Protein AF-0000000084432858 (afdb_homodimer)

Solvent-accessible surface area (backbone atoms only — not comparable to full-atom values): 21276 Å² total; per-residue (Å²): 129,93,47,74,65,56,53,52,52,50,51,67,69,60,29,60,24,38,39,24,31,25,43,97,85,66,40,26,41,66,44,80,47,50,57,59,46,75,58,95,71,23,44,27,34,73,45,27,67,47,25,68,68,42,54,21,37,75,75,40,32,44,31,17,38,40,35,74,56,95,71,28,36,40,37,37,40,30,42,48,42,76,52,81,60,47,68,62,55,51,53,53,40,41,70,75,35,61,69,48,46,73,60,27,40,78,75,39,46,70,43,42,41,43,32,37,36,45,43,20,33,35,35,42,40,34,70,83,46,87,49,33,42,39,50,78,45,69,24,74,81,37,74,80,75,73,70,40,61,44,58,42,90,79,44,80,50,80,53,59,42,30,74,51,30,50,50,55,50,46,39,89,54,81,46,47,41,53,53,70,42,35,58,85,32,37,41,51,33,44,74,62,35,90,77,64,38,46,41,76,86,131,92,47,73,66,56,52,51,51,50,52,67,69,62,28,60,24,38,40,24,30,27,44,99,86,64,40,26,40,65,43,82,47,50,56,59,46,74,58,94,71,22,45,27,34,72,45,27,67,48,26,67,66,43,53,21,35,74,76,39,32,44,29,16,38,38,34,73,55,96,71,28,37,39,35,37,41,31,41,48,40,76,52,82,60,47,67,60,55,50,53,52,41,40,70,76,35,60,69,48,47,73,62,27,38,78,77,38,46,69,43,43,43,43,32,35,36,44,43,20,35,35,35,42,40,33,68,85,46,88,49,33,42,40,51,77,45,68,24,74,79,38,75,80,79,72,70,39,61,44,58,43,91,79,42,81,51,81,53,58,42,30,73,52,30,50,52,54,51,45,38,88,54,81,47,46,42,54,55,70,42,35,58,85,29,37,41,51,34,46,74,62,36,90,76,64,38,45,40,76,88

Structure (mmCIF, N/CA/C/O backbone):
data_AF-0000000084432858-model_v1
#
loop_
_entity.id
_entity.type
_entity.pdbx_description
1 polymer '4Fe-4S ferredoxin iron-sulfur binding domain-containing protein'
#
loop_
_atom_site.group_PDB
_atom_site.id
_atom_site.type_symbol
_atom_site.label_atom_id
_atom_site.label_alt_id
_atom_site.label_comp_id
_atom_site.label_asym_id
_atom_site.label_entity_id
_atom_site.label_seq_id
_atom_site.pdbx_PDB_ins_code
_atom_site.Cartn_x
_atom_site.Cartn_y
_atom_site.Cartn_z
_atom_site.occupancy
_atom_site.B_iso_or_equiv
_atom_site.auth_seq_id
_atom_site.auth_comp_id
_atom_site.auth_asym_id
_atom_site.auth_atom_id
_atom_site.pdbx_PDB_model_num
ATOM 1 N N . MET A 1 1 ? 18.797 -6.094 -19.188 1 82.12 1 MET A N 1
ATOM 2 C CA . MET A 1 1 ? 18.484 -6.496 -17.828 1 82.12 1 MET A CA 1
ATOM 3 C C . MET A 1 1 ? 18.203 -5.277 -16.953 1 82.12 1 MET A C 1
ATOM 5 O O . MET A 1 1 ? 18.844 -4.234 -17.109 1 82.12 1 MET A O 1
ATOM 9 N N . ILE A 1 2 ? 17.094 -5.281 -16.188 1 92.31 2 ILE A N 1
ATOM 10 C CA . ILE A 1 2 ? 16.766 -4.152 -15.336 1 92.31 2 ILE A CA 1
ATOM 11 C C . ILE A 1 2 ? 17.875 -3.936 -14.305 1 92.31 2 ILE A C 1
ATOM 13 O O . ILE A 1 2 ? 18.422 -4.898 -13.758 1 92.31 2 ILE A O 1
ATOM 17 N N . THR A 1 3 ? 18.359 -2.734 -14.102 1 95.44 3 THR A N 1
ATOM 18 C CA . THR A 1 3 ? 19.375 -2.391 -13.117 1 95.44 3 THR A CA 1
ATOM 19 C C . THR A 1 3 ? 18.766 -1.628 -11.945 1 95.44 3 THR A C 1
ATOM 21 O O . THR A 1 3 ? 17.625 -1.176 -12.016 1 95.44 3 THR A O 1
ATOM 24 N N . LYS A 1 4 ? 19.625 -1.516 -10.906 1 95.75 4 LYS A N 1
ATOM 25 C CA . LYS A 1 4 ? 19.234 -0.681 -9.773 1 95.75 4 LYS A CA 1
ATOM 26 C C . LYS A 1 4 ? 18.938 0.747 -10.219 1 95.75 4 LYS A C 1
ATOM 28 O O . LYS A 1 4 ? 17.953 1.351 -9.773 1 95.75 4 LYS A O 1
ATOM 33 N N . GLU A 1 5 ? 19.703 1.229 -11.055 1 95.5 5 GLU A N 1
ATOM 34 C CA . GLU A 1 5 ? 19.547 2.59 -11.562 1 95.5 5 GLU A CA 1
ATOM 35 C C . GLU A 1 5 ? 18.234 2.748 -12.328 1 95.5 5 GLU A C 1
ATOM 37 O O . GLU A 1 5 ? 17.578 3.787 -12.234 1 95.5 5 GLU A O 1
ATOM 42 N N . ASP A 1 6 ? 17.859 1.76 -13.078 1 96.19 6 ASP A N 1
ATOM 43 C CA . ASP A 1 6 ? 16.578 1.775 -13.773 1 96.19 6 ASP A CA 1
ATOM 44 C C . ASP A 1 6 ? 15.422 1.905 -12.789 1 96.19 6 ASP A C 1
ATOM 46 O O . ASP A 1 6 ? 14.469 2.65 -13.039 1 96.19 6 ASP A O 1
ATOM 50 N N . CYS A 1 7 ? 15.531 1.203 -11.672 1 97.12 7 CYS A N 1
ATOM 51 C CA . CYS A 1 7 ? 14.5 1.254 -10.641 1 97.12 7 CYS A CA 1
ATOM 52 C C . CYS A 1 7 ? 14.398 2.65 -10.039 1 97.12 7 CYS A C 1
ATOM 54 O O . CYS A 1 7 ? 13.305 3.193 -9.898 1 97.12 7 CYS A O 1
ATOM 56 N N . PHE A 1 8 ? 15.531 3.281 -9.758 1 96.62 8 PHE A N 1
ATOM 57 C CA . PHE A 1 8 ? 15.531 4.617 -9.18 1 96.62 8 PHE A CA 1
ATOM 58 C C . PHE A 1 8 ? 14.977 5.637 -10.164 1 96.62 8 PHE A C 1
ATOM 60 O O . PHE A 1 8 ? 14.281 6.574 -9.773 1 96.62 8 PHE A O 1
ATOM 67 N N . ASN A 1 9 ? 15.266 5.449 -11.422 1 95.31 9 ASN A N 1
ATOM 68 C CA . ASN A 1 9 ? 14.703 6.332 -12.438 1 95.31 9 ASN A CA 1
ATOM 69 C C . ASN A 1 9 ? 13.18 6.254 -12.477 1 95.31 9 ASN A C 1
ATOM 71 O O . ASN A 1 9 ? 12.508 7.277 -12.586 1 95.31 9 ASN A O 1
ATOM 75 N N . GLN A 1 10 ? 12.711 5.082 -12.359 1 95 10 GLN A N 1
ATOM 76 C CA . GLN A 1 10 ? 11.258 4.914 -12.328 1 95 10 GLN A CA 1
ATOM 77 C C . GLN A 1 10 ? 10.656 5.578 -11.094 1 95 10 GLN A C 1
ATOM 79 O O . GLN A 1 10 ? 9.617 6.23 -11.172 1 95 10 GLN A O 1
ATOM 84 N N . LEU A 1 11 ? 11.312 5.379 -9.977 1 95.69 11 LEU A N 1
ATOM 85 C CA . LEU A 1 11 ? 10.828 5.969 -8.734 1 95.69 11 LEU A CA 1
ATOM 86 C C . LEU A 1 11 ? 10.812 7.492 -8.828 1 95.69 11 LEU A C 1
ATOM 88 O O . LEU A 1 11 ? 9.875 8.133 -8.352 1 95.69 11 LEU A O 1
ATOM 92 N N . ARG A 1 12 ? 11.797 8.047 -9.445 1 92.94 12 ARG A N 1
ATOM 93 C CA . ARG A 1 12 ? 11.883 9.492 -9.609 1 92.94 12 ARG A CA 1
ATOM 94 C C . ARG A 1 12 ? 10.805 10 -10.562 1 92.94 12 ARG A C 1
ATOM 96 O O . ARG A 1 12 ? 10.289 11.109 -10.391 1 92.94 12 ARG A O 1
ATOM 103 N N . ASP A 1 13 ? 10.383 9.203 -11.5 1 91.62 13 ASP A N 1
ATOM 104 C CA . ASP A 1 13 ? 9.383 9.57 -12.492 1 91.62 13 ASP A CA 1
ATOM 105 C C . ASP A 1 13 ? 7.977 9.547 -11.898 1 91.62 13 ASP A C 1
ATOM 107 O O . ASP A 1 13 ? 7.16 10.422 -12.18 1 91.62 13 ASP A O 1
ATOM 111 N N . VAL A 1 14 ? 7.555 8.586 -11.125 1 86.88 14 VAL A N 1
ATOM 112 C CA . VAL A 1 14 ? 6.203 8.359 -10.617 1 86.88 14 VAL A CA 1
ATOM 113 C C . VAL A 1 14 ? 5.941 9.273 -9.422 1 86.88 14 VAL A C 1
ATOM 115 O O . VAL A 1 14 ? 4.906 9.945 -9.359 1 86.88 14 VAL A O 1
ATOM 118 N N . ILE A 1 15 ? 6.82 9.469 -8.461 1 85.19 15 ILE A N 1
ATOM 119 C CA . ILE A 1 15 ? 6.871 10.273 -7.246 1 85.19 15 ILE A CA 1
ATOM 120 C C . ILE A 1 15 ? 5.828 9.773 -6.25 1 85.19 15 ILE A C 1
ATOM 122 O O . ILE A 1 15 ? 6.094 9.695 -5.051 1 85.19 15 ILE A O 1
ATOM 126 N N . ASP A 1 16 ? 4.578 9.445 -6.824 1 91.75 16 ASP A N 1
ATOM 127 C CA . ASP A 1 16 ? 3.521 8.977 -5.934 1 91.75 16 ASP A CA 1
ATOM 128 C C . ASP A 1 16 ? 3.676 7.484 -5.645 1 91.75 16 ASP A C 1
ATOM 130 O O . ASP A 1 16 ? 3.869 6.684 -6.562 1 91.75 16 ASP A O 1
ATOM 134 N N . ALA A 1 17 ? 3.77 7.145 -4.441 1 95.44 17 ALA A N 1
ATOM 135 C CA . ALA A 1 17 ? 3.887 5.758 -4.004 1 95.44 17 ALA A CA 1
ATOM 136 C C . ALA A 1 17 ? 2.996 5.488 -2.793 1 95.44 17 ALA A C 1
ATOM 138 O O . ALA A 1 17 ? 2.42 6.418 -2.221 1 95.44 17 ALA A O 1
ATOM 139 N N . VAL A 1 18 ? 2.795 4.215 -2.553 1 98.06 18 VAL A N 1
ATOM 140 C CA . VAL A 1 18 ? 1.992 3.807 -1.405 1 98.06 18 VAL A CA 1
ATOM 141 C C . VAL A 1 18 ? 2.906 3.354 -0.27 1 98.06 18 VAL A C 1
ATOM 143 O O . VAL A 1 18 ? 3.693 2.418 -0.435 1 98.06 18 VAL A O 1
ATOM 146 N N . LEU A 1 19 ? 2.803 4.039 0.847 1 98.75 19 LEU A N 1
ATOM 147 C CA . LEU A 1 19 ? 3.541 3.658 2.047 1 98.75 19 LEU A CA 1
ATOM 148 C C . LEU A 1 19 ? 2.662 2.842 2.988 1 98.75 19 LEU A C 1
ATOM 150 O O . LEU A 1 19 ? 1.57 3.277 3.361 1 98.75 19 LEU A O 1
ATOM 154 N N . SER A 1 20 ? 3.133 1.67 3.291 1 98.88 20 SER A N 1
ATOM 155 C CA . SER A 1 20 ? 2.447 0.796 4.238 1 98.88 20 SER A CA 1
ATOM 156 C C . SER A 1 20 ? 3.207 0.706 5.559 1 98.88 20 SER A C 1
ATOM 158 O O . SER A 1 20 ? 4.434 0.58 5.566 1 98.88 20 SER A O 1
ATOM 160 N N . THR A 1 21 ? 2.537 0.855 6.672 1 98.88 21 THR A N 1
ATOM 161 C CA . THR A 1 21 ? 3.037 0.76 8.039 1 98.88 21 THR A CA 1
ATOM 162 C C . THR A 1 21 ? 2.141 -0.142 8.883 1 98.88 21 THR A C 1
ATOM 164 O O . THR A 1 21 ? 1.184 -0.727 8.367 1 98.88 21 THR A O 1
ATOM 167 N N . VAL A 1 22 ? 2.51 -0.326 10.125 1 98.81 22 VAL A N 1
ATOM 168 C CA . VAL A 1 22 ? 1.693 -1.072 11.078 1 98.81 22 VAL A CA 1
ATOM 169 C C . VAL A 1 22 ? 1.282 -0.161 12.227 1 98.81 22 VAL A C 1
ATOM 171 O O . VAL A 1 22 ? 2.107 0.582 12.766 1 98.81 22 VAL A O 1
ATOM 174 N N . ASP A 1 23 ? -0.027 -0.212 12.586 1 98.12 23 ASP A N 1
ATOM 175 C CA . ASP A 1 23 ? -0.499 0.664 13.648 1 98.12 23 ASP A CA 1
ATOM 176 C C . ASP A 1 23 ? -0.307 0.012 15.023 1 98.12 23 ASP A C 1
ATOM 178 O O . ASP A 1 23 ? 0.302 -1.055 15.125 1 98.12 23 ASP A O 1
ATOM 182 N N . GLU A 1 24 ? -0.768 0.627 16.078 1 96.75 24 GLU A N 1
ATOM 183 C CA . GLU A 1 24 ? -0.532 0.207 17.453 1 96.75 24 GLU A CA 1
ATOM 184 C C . GLU A 1 24 ? -1.218 -1.124 17.75 1 96.75 24 GLU A C 1
ATOM 186 O O . GLU A 1 24 ? -0.868 -1.808 18.719 1 96.75 24 GLU A O 1
ATOM 191 N N . ASN A 1 25 ? -2.197 -1.502 16.953 1 96.88 25 ASN A N 1
ATOM 192 C CA . ASN A 1 25 ? -2.912 -2.76 17.125 1 96.88 25 ASN A CA 1
ATOM 193 C C . ASN A 1 25 ? -2.322 -3.871 16.266 1 96.88 25 ASN A C 1
ATOM 195 O O . ASN A 1 25 ? -2.863 -4.977 16.203 1 96.88 25 ASN A O 1
ATOM 199 N N . GLY A 1 26 ? -1.285 -3.535 15.484 1 98.06 26 GLY A N 1
ATOM 200 C CA . GLY A 1 26 ? -0.632 -4.52 14.641 1 98.06 26 GLY A CA 1
ATOM 201 C C . GLY A 1 26 ? -1.275 -4.652 13.273 1 98.06 26 GLY A C 1
ATOM 202 O O . GLY A 1 26 ? -1.012 -5.609 12.547 1 98.06 26 GLY A O 1
ATOM 203 N N . ASN A 1 27 ? -2.17 -3.709 12.945 1 98.38 27 ASN A N 1
ATOM 204 C CA . ASN A 1 27 ? -2.867 -3.789 11.672 1 98.38 27 ASN A CA 1
ATOM 205 C C . ASN A 1 27 ? -2.15 -2.984 10.586 1 98.38 27 ASN A C 1
ATOM 207 O O . ASN A 1 27 ? -1.604 -1.914 10.867 1 98.38 27 ASN A O 1
ATOM 211 N N . PRO A 1 28 ? -2.186 -3.482 9.352 1 98.81 28 PRO A N 1
ATOM 212 C CA . PRO A 1 28 ? -1.563 -2.74 8.258 1 98.81 28 PRO A CA 1
ATOM 213 C C . PRO A 1 28 ? -2.316 -1.457 7.91 1 98.81 28 PRO A C 1
ATOM 215 O O . PRO A 1 28 ? -3.549 -1.427 7.961 1 98.81 28 PRO A O 1
ATOM 218 N N . GLN A 1 29 ? -1.61 -0.402 7.652 1 98.56 29 GLN A N 1
ATOM 219 C CA . GLN A 1 29 ? -2.107 0.875 7.152 1 98.56 29 GLN A CA 1
ATOM 220 C C . GLN A 1 29 ? -1.411 1.266 5.852 1 98.56 29 GLN A C 1
ATOM 222 O O . GLN A 1 29 ? -0.262 0.886 5.617 1 98.56 29 GLN A O 1
ATOM 227 N N . SER A 1 30 ? -2.098 1.96 5.008 1 98.44 30 SER A N 1
ATOM 228 C CA . SER A 1 30 ? -1.489 2.406 3.762 1 98.44 30 SER A CA 1
ATOM 229 C C . SER A 1 30 ? -1.978 3.797 3.373 1 98.44 30 SER A C 1
ATOM 231 O O . SER A 1 30 ? -3.113 4.168 3.678 1 98.44 30 SER A O 1
ATOM 233 N N . ARG A 1 31 ? -1.159 4.605 2.758 1 98.19 31 ARG A N 1
ATOM 234 C CA . ARG A 1 31 ? -1.479 5.926 2.225 1 98.19 31 ARG A CA 1
ATOM 235 C C . ARG A 1 31 ? -0.533 6.301 1.09 1 98.19 31 ARG A C 1
ATOM 237 O O . ARG A 1 31 ? 0.556 5.734 0.969 1 98.19 31 ARG A O 1
ATOM 244 N N . ILE A 1 32 ? -0.998 7.203 0.333 1 97.25 32 ILE A N 1
ATOM 245 C CA . ILE A 1 32 ? -0.109 7.797 -0.663 1 97.25 32 ILE A CA 1
ATOM 246 C C . ILE A 1 32 ? 0.869 8.75 0.019 1 97.25 32 ILE A C 1
ATOM 248 O O . ILE A 1 32 ? 0.463 9.602 0.812 1 97.25 32 ILE A O 1
ATOM 252 N N . ILE A 1 33 ? 2.072 8.57 -0.175 1 96.56 33 ILE A N 1
ATOM 253 C CA . ILE A 1 33 ? 3.127 9.5 0.226 1 96.56 33 ILE A CA 1
ATOM 254 C C . ILE A 1 33 ? 4.152 9.625 -0.898 1 96.56 33 ILE A C 1
ATOM 256 O O . ILE A 1 33 ? 4.652 8.625 -1.412 1 96.56 33 ILE A O 1
ATOM 260 N N . ASP A 1 34 ? 4.457 10.812 -1.236 1 95.25 34 ASP A N 1
ATOM 261 C CA . ASP A 1 34 ? 5.383 11.047 -2.342 1 95.25 34 ASP A CA 1
ATOM 262 C C . ASP A 1 34 ? 6.82 10.75 -1.933 1 95.25 34 ASP A C 1
ATOM 264 O O . ASP A 1 34 ? 7.227 11.047 -0.808 1 95.25 34 ASP A O 1
ATOM 268 N N . ILE A 1 35 ? 7.539 10.141 -2.867 1 95.31 35 ILE A N 1
ATOM 269 C CA . ILE A 1 35 ? 8.992 10.102 -2.764 1 95.31 35 ILE A CA 1
ATOM 270 C C . ILE A 1 35 ? 9.57 11.484 -3.045 1 95.31 35 ILE A C 1
ATOM 272 O O . ILE A 1 35 ? 9.523 11.969 -4.18 1 95.31 35 ILE A O 1
ATOM 276 N N . MET A 1 36 ? 10.18 12.062 -2.068 1 95.56 36 MET A N 1
ATOM 277 C CA . MET A 1 36 ? 10.523 13.477 -2.141 1 95.56 36 MET A CA 1
ATOM 278 C C . MET A 1 36 ? 11.938 13.664 -2.695 1 95.56 36 MET A C 1
ATOM 280 O O . MET A 1 36 ? 12.234 14.688 -3.314 1 95.56 36 MET A O 1
ATOM 284 N N . HIS A 1 37 ? 12.789 12.758 -2.373 1 96.31 37 HIS A N 1
ATOM 285 C CA . HIS A 1 37 ? 14.211 12.852 -2.699 1 96.31 37 HIS A CA 1
ATOM 286 C C . HIS A 1 37 ? 14.859 11.477 -2.729 1 96.31 37 HIS A C 1
ATOM 288 O O . HIS A 1 37 ? 14.445 10.57 -1.998 1 96.31 37 HIS A O 1
ATOM 294 N N . ILE A 1 38 ? 15.719 11.242 -3.678 1 96.69 38 ILE A N 1
ATOM 295 C CA . ILE A 1 38 ? 16.531 10.023 -3.758 1 96.69 38 ILE A CA 1
ATOM 296 C C . ILE A 1 38 ? 17.984 10.391 -3.977 1 96.69 38 ILE A C 1
ATOM 298 O O . ILE A 1 38 ? 18.328 11.109 -4.922 1 96.69 38 ILE A O 1
ATOM 302 N N . GLU A 1 39 ? 18.812 9.945 -3.061 1 94.94 39 GLU A N 1
ATOM 303 C CA . GLU A 1 39 ? 20.25 10.148 -3.166 1 94.94 39 GLU A CA 1
ATOM 304 C C . GLU A 1 39 ? 21.016 9.023 -2.469 1 94.94 39 GLU A C 1
ATOM 306 O O . GLU A 1 39 ? 20.609 8.555 -1.404 1 94.94 39 GLU A O 1
ATOM 311 N N . ASP A 1 40 ? 22.125 8.547 -3.102 1 95.19 40 ASP A N 1
ATOM 312 C CA . ASP A 1 40 ? 22.984 7.527 -2.521 1 95.19 40 ASP A CA 1
ATOM 313 C C . ASP A 1 40 ? 22.188 6.281 -2.143 1 95.19 40 ASP A C 1
ATOM 315 O O . ASP A 1 40 ? 22.359 5.734 -1.052 1 95.19 40 ASP A O 1
ATOM 319 N N . GLU A 1 41 ? 21.234 5.883 -2.91 1 94.69 41 GLU A N 1
ATOM 320 C CA . GLU A 1 41 ? 20.391 4.699 -2.76 1 94.69 41 GLU A CA 1
ATOM 321 C C . GLU A 1 41 ? 19.516 4.801 -1.519 1 94.69 41 GLU A C 1
ATOM 323 O O . GLU A 1 41 ? 19.172 3.785 -0.904 1 94.69 41 GLU A O 1
ATOM 328 N N . LYS A 1 42 ? 19.234 6.062 -1.169 1 96.81 42 LYS A N 1
ATOM 329 C CA . LYS A 1 42 ? 18.312 6.332 -0.06 1 96.81 42 LYS A CA 1
ATOM 330 C C . LYS A 1 42 ? 17.047 7.031 -0.547 1 96.81 42 LYS A C 1
ATOM 332 O O . LYS A 1 42 ? 17.109 7.844 -1.475 1 96.81 42 LYS A O 1
ATOM 337 N N . ILE A 1 43 ? 16.016 6.734 0.098 1 97.62 43 ILE A N 1
ATOM 338 C CA . ILE A 1 43 ? 14.719 7.301 -0.262 1 97.62 43 ILE A CA 1
ATOM 339 C C . ILE A 1 43 ? 14.219 8.203 0.864 1 97.62 43 ILE A C 1
ATOM 341 O O . ILE A 1 43 ? 14.195 7.797 2.027 1 97.62 43 ILE A O 1
ATOM 345 N N . TYR A 1 44 ? 13.789 9.398 0.517 1 98.06 44 TYR A N 1
ATOM 346 C CA . TYR A 1 44 ? 13.383 10.391 1.508 1 98.06 44 TYR A CA 1
ATOM 347 C C . TYR A 1 44 ? 11.922 10.781 1.318 1 98.06 44 TYR A C 1
ATOM 349 O O . TYR A 1 44 ? 11.453 10.938 0.187 1 98.06 44 TYR A O 1
ATOM 357 N N . PHE A 1 45 ? 11.211 10.938 2.41 1 98.31 45 PHE A N 1
ATOM 358 C CA . PHE A 1 45 ? 9.828 11.406 2.381 1 98.31 45 PHE A CA 1
ATOM 359 C C . PHE A 1 45 ? 9.516 12.242 3.615 1 98.31 45 PHE A C 1
ATOM 361 O O . PHE A 1 45 ? 10.344 12.352 4.523 1 98.31 45 PHE A O 1
ATOM 368 N N . LEU A 1 46 ? 8.336 12.914 3.631 1 98.44 46 LEU A N 1
ATOM 369 C CA . LEU A 1 46 ? 7.895 13.797 4.707 1 98.44 46 LEU A CA 1
ATOM 370 C C . LEU A 1 46 ? 6.535 13.375 5.242 1 98.44 46 LEU A C 1
ATOM 372 O O . LEU A 1 46 ? 5.684 12.898 4.484 1 98.44 46 LEU A O 1
ATOM 376 N N . THR A 1 47 ? 6.367 13.523 6.527 1 98.38 47 THR A N 1
ATOM 377 C CA . THR A 1 47 ? 5.035 13.375 7.102 1 98.38 47 THR A CA 1
ATOM 378 C C . THR A 1 47 ? 4.859 14.297 8.305 1 98.38 47 THR A C 1
ATOM 380 O O . THR A 1 47 ? 5.844 14.742 8.898 1 98.38 47 THR A O 1
ATOM 383 N N . GLY A 1 48 ? 3.646 14.672 8.609 1 98.12 48 GLY A N 1
ATOM 384 C CA . GLY A 1 48 ? 3.359 15.555 9.734 1 98.12 48 GLY A CA 1
ATOM 385 C C . GLY A 1 48 ? 3.445 14.852 11.078 1 98.12 48 GLY A C 1
ATOM 386 O O . GLY A 1 48 ? 3.02 13.695 11.211 1 98.12 48 GLY A O 1
ATOM 387 N N . ARG A 1 49 ? 3.896 15.523 12.102 1 98 49 ARG A N 1
ATOM 388 C CA . ARG A 1 49 ? 4.094 14.961 13.43 1 98 49 ARG A CA 1
ATOM 389 C C . ARG A 1 49 ? 2.766 14.531 14.047 1 98 49 ARG A C 1
ATOM 391 O O . ARG A 1 49 ? 2.732 13.656 14.914 1 98 49 ARG A O 1
ATOM 398 N N . GLY A 1 50 ? 1.744 15.117 13.594 1 98.12 50 GLY A N 1
ATOM 399 C CA . GLY A 1 50 ? 0.442 14.789 14.156 1 98.12 50 GLY A CA 1
ATOM 400 C C . GLY A 1 50 ? -0.225 13.609 13.469 1 98.12 50 GLY A C 1
ATOM 401 O O . GLY A 1 50 ? -1.229 13.086 13.953 1 98.12 50 GLY A O 1
ATOM 402 N N . LYS A 1 51 ? 0.266 13.18 12.367 1 97.94 51 LYS A N 1
ATOM 403 C CA . LYS A 1 51 ? -0.364 12.141 11.562 1 97.94 51 LYS A CA 1
ATOM 404 C C . LYS A 1 51 ? -0.136 10.758 12.172 1 97.94 51 LYS A C 1
ATOM 406 O O . LYS A 1 51 ? 0.874 10.531 12.844 1 97.94 51 LYS A O 1
ATOM 411 N N . ASP A 1 52 ? -1.031 9.859 11.891 1 97.75 52 ASP A N 1
ATOM 412 C CA . ASP A 1 52 ? -0.912 8.484 12.367 1 97.75 52 ASP A CA 1
ATOM 413 C C . ASP A 1 52 ? 0.362 7.828 11.844 1 97.75 52 ASP A C 1
ATOM 415 O O . ASP A 1 52 ? 1.035 7.094 12.57 1 97.75 52 ASP A O 1
ATOM 419 N N . VAL A 1 53 ? 0.671 8.109 10.594 1 98.5 53 VAL A N 1
ATOM 420 C CA . VAL A 1 53 ? 1.837 7.492 9.977 1 98.5 53 VAL A CA 1
ATOM 421 C C . VAL A 1 53 ? 3.096 7.855 10.758 1 98.5 53 VAL A C 1
ATOM 423 O O . VAL A 1 53 ? 3.998 7.027 10.914 1 98.5 53 VAL A O 1
ATOM 426 N N . TYR A 1 54 ? 3.203 9.07 11.25 1 98.62 54 TYR A N 1
ATOM 427 C CA . TYR A 1 54 ? 4.344 9.469 12.062 1 98.62 54 TYR A CA 1
ATOM 428 C C . TYR A 1 54 ? 4.484 8.578 13.289 1 98.62 54 TYR A C 1
ATOM 430 O O . TYR A 1 54 ? 5.555 8.016 13.531 1 98.62 54 TYR A O 1
ATOM 438 N N . ARG A 1 55 ? 3.455 8.406 13.992 1 97.94 55 ARG A N 1
ATOM 439 C CA . ARG A 1 55 ? 3.455 7.594 15.203 1 97.94 55 ARG A CA 1
ATOM 440 C C . ARG A 1 55 ? 3.738 6.129 14.875 1 97.94 55 ARG A C 1
ATOM 442 O O . ARG A 1 55 ? 4.465 5.457 15.609 1 97.94 55 ARG A O 1
ATOM 449 N N . GLU A 1 56 ? 3.119 5.676 13.844 1 98.69 56 GLU A N 1
ATOM 450 C CA . GLU A 1 56 ? 3.32 4.289 13.438 1 98.69 56 GLU A CA 1
ATOM 451 C C . GLU A 1 56 ? 4.793 4.004 13.156 1 98.69 56 GLU A C 1
ATOM 453 O O . GLU A 1 56 ? 5.34 3.01 13.648 1 98.69 56 GLU A O 1
ATOM 458 N N . ILE A 1 57 ? 5.465 4.879 12.438 1 98.69 57 ILE A N 1
ATOM 459 C CA . ILE A 1 57 ? 6.863 4.672 12.07 1 98.69 57 ILE A CA 1
ATOM 460 C C . ILE A 1 57 ? 7.742 4.75 13.312 1 98.69 57 ILE A C 1
ATOM 462 O O . ILE A 1 57 ? 8.672 3.951 13.477 1 98.69 57 ILE A O 1
ATOM 466 N N . ILE A 1 58 ? 7.445 5.695 14.203 1 98.44 58 ILE A N 1
ATOM 467 C CA . ILE A 1 58 ? 8.227 5.852 15.422 1 98.44 58 ILE A CA 1
ATOM 468 C C . ILE A 1 58 ? 8.117 4.59 16.266 1 98.44 58 ILE A C 1
ATOM 470 O O . ILE A 1 58 ? 9.109 4.141 16.859 1 98.44 58 ILE A O 1
ATOM 474 N N . ASN A 1 59 ? 6.961 4.008 16.312 1 98.25 59 ASN A N 1
ATOM 475 C CA . ASN A 1 59 ? 6.707 2.836 17.141 1 98.25 59 ASN A CA 1
ATOM 476 C C . ASN A 1 59 ? 7.203 1.556 16.484 1 98.25 59 ASN A C 1
ATOM 478 O O . ASN A 1 59 ? 7.648 0.629 17.156 1 98.25 59 ASN A O 1
ATOM 482 N N . HIS A 1 60 ? 7.051 1.405 15.188 1 98.5 60 HIS A N 1
ATOM 483 C CA . HIS A 1 60 ? 7.422 0.256 14.367 1 98.5 60 HIS A CA 1
ATOM 484 C C . HIS A 1 60 ? 8.031 0.698 13.047 1 98.5 60 HIS A C 1
ATOM 486 O O . HIS A 1 60 ? 7.32 0.883 12.055 1 98.5 60 HIS A O 1
ATOM 492 N N . PRO A 1 61 ? 9.297 0.802 12.961 1 98.44 61 PRO A N 1
ATOM 493 C CA . PRO A 1 61 ? 9.945 1.539 11.875 1 98.44 61 PRO A CA 1
ATOM 494 C C . PRO A 1 61 ? 9.945 0.771 10.555 1 98.44 61 PRO A C 1
ATOM 496 O O . PRO A 1 61 ? 10.32 1.319 9.516 1 98.44 61 PRO A O 1
ATOM 499 N N . LYS A 1 62 ? 9.586 -0.553 10.539 1 98.44 62 LYS A N 1
ATOM 500 C CA . LYS A 1 62 ? 9.508 -1.296 9.281 1 98.44 62 LYS A CA 1
ATOM 501 C C . LYS A 1 62 ? 8.398 -0.753 8.391 1 98.44 62 LYS A C 1
ATOM 503 O O . LYS A 1 62 ? 7.277 -0.539 8.852 1 98.44 62 LYS A O 1
ATOM 508 N N . VAL A 1 63 ? 8.719 -0.527 7.117 1 98.75 63 VAL A N 1
ATOM 509 C CA . VAL A 1 63 ? 7.75 -0.003 6.164 1 98.75 63 VAL A CA 1
ATOM 510 C C . VAL A 1 63 ? 7.859 -0.763 4.844 1 98.75 63 VAL A C 1
ATOM 512 O O . VAL A 1 63 ? 8.852 -1.45 4.598 1 98.75 63 VAL A O 1
ATOM 515 N N . SER A 1 64 ? 6.875 -0.76 4.047 1 98.62 64 SER A N 1
ATOM 516 C CA . SER A 1 64 ? 6.844 -1.176 2.65 1 98.62 64 SER A CA 1
ATOM 517 C C . SER A 1 64 ? 6.379 -0.039 1.746 1 98.62 64 SER A C 1
ATOM 519 O O . SER A 1 64 ? 5.312 0.54 1.965 1 98.62 64 SER A O 1
ATOM 521 N N . TYR A 1 65 ? 7.133 0.3 0.827 1 97.94 65 TYR A N 1
ATOM 522 C CA . TYR A 1 65 ? 6.895 1.379 -0.124 1 97.94 65 TYR A CA 1
ATOM 523 C C . TYR A 1 65 ? 6.73 0.833 -1.538 1 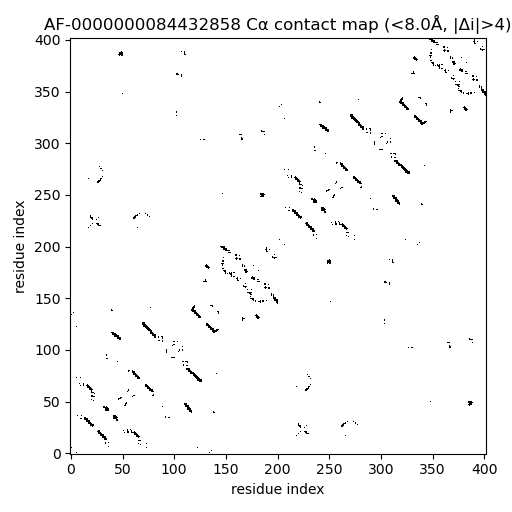97.94 65 TYR A C 1
ATOM 525 O O . TYR A 1 65 ? 7.641 0.202 -2.076 1 97.94 65 TYR A O 1
ATOM 533 N N . LEU A 1 66 ? 5.574 1.076 -2.217 1 98.25 66 LEU A N 1
ATOM 534 C CA . LEU A 1 66 ? 5.305 0.452 -3.506 1 98.25 66 LEU A CA 1
ATOM 535 C C . LEU A 1 66 ? 4.938 1.501 -4.551 1 98.25 66 LEU A C 1
ATOM 537 O O . LEU A 1 66 ? 4.094 2.365 -4.301 1 98.25 66 LEU A O 1
ATOM 541 N N . SER A 1 67 ? 5.602 1.458 -5.656 1 97 67 SER A N 1
ATOM 542 C CA . SER A 1 67 ? 5.32 2.289 -6.824 1 97 67 SER A CA 1
ATOM 543 C C . SER A 1 67 ? 4.914 1.439 -8.023 1 97 67 SER A C 1
ATOM 545 O O . SER A 1 67 ? 5.418 0.329 -8.203 1 97 67 SER A O 1
ATOM 547 N N . LEU A 1 68 ? 3.984 1.936 -8.773 1 95.31 68 LEU A N 1
ATOM 548 C CA . LEU A 1 68 ? 3.52 1.254 -9.977 1 95.31 68 LEU A CA 1
ATOM 549 C C . LEU A 1 68 ? 3.592 2.178 -11.188 1 95.31 68 LEU A C 1
ATOM 551 O O . LEU A 1 68 ? 3.131 3.32 -11.125 1 95.31 68 LEU A O 1
ATOM 555 N N . LYS A 1 69 ? 4.156 1.726 -12.188 1 93.25 69 LYS A N 1
ATOM 556 C CA . LYS A 1 69 ? 4.191 2.42 -13.477 1 93.25 69 LYS A CA 1
ATOM 557 C C . LYS A 1 69 ? 4.152 1.431 -14.633 1 93.25 69 LYS A C 1
ATOM 559 O O . LYS A 1 69 ? 4.984 0.526 -14.719 1 93.25 69 LYS A O 1
ATOM 564 N N . ASP A 1 70 ? 3.195 1.573 -15.547 1 90.88 70 ASP A N 1
ATOM 565 C CA . ASP A 1 70 ? 3.078 0.752 -16.75 1 90.88 70 ASP A CA 1
ATOM 566 C C . ASP A 1 70 ? 3.041 -0.733 -16.391 1 90.88 70 ASP A C 1
ATOM 568 O O . ASP A 1 70 ? 3.766 -1.535 -16.984 1 90.88 70 ASP A O 1
ATOM 572 N N . ASN A 1 71 ? 2.346 -1.081 -15.312 1 90.31 71 ASN A N 1
ATOM 573 C CA . ASN A 1 71 ? 2.102 -2.441 -14.844 1 90.31 71 ASN A CA 1
ATOM 574 C C . ASN A 1 71 ? 3.383 -3.102 -14.344 1 90.31 71 ASN A C 1
ATOM 576 O O . ASN A 1 71 ? 3.51 -4.324 -14.375 1 90.31 71 ASN A O 1
ATOM 580 N N . LYS A 1 72 ? 4.344 -2.297 -14.039 1 95.69 72 LYS A N 1
ATOM 581 C CA . LYS A 1 72 ? 5.57 -2.703 -13.359 1 95.69 72 LYS A CA 1
ATOM 582 C C . LYS A 1 72 ? 5.676 -2.064 -11.977 1 95.69 72 LYS A C 1
ATOM 584 O O . LYS A 1 72 ? 5.52 -0.851 -11.836 1 95.69 72 LYS A O 1
ATOM 589 N N . SER A 1 73 ? 5.906 -2.926 -11 1 97.5 73 SER A N 1
ATOM 590 C CA . SER A 1 73 ? 5.945 -2.389 -9.641 1 97.5 73 SER A CA 1
ATOM 591 C C . SER A 1 73 ? 7.355 -2.443 -9.062 1 97.5 73 SER A C 1
ATOM 593 O O . SER A 1 73 ? 8.164 -3.275 -9.477 1 97.5 73 SER A O 1
ATOM 595 N N . ILE A 1 74 ? 7.66 -1.51 -8.273 1 98.12 74 ILE A N 1
ATOM 596 C CA . ILE A 1 74 ? 8.852 -1.491 -7.434 1 98.12 74 ILE A CA 1
ATOM 597 C C . ILE A 1 74 ? 8.45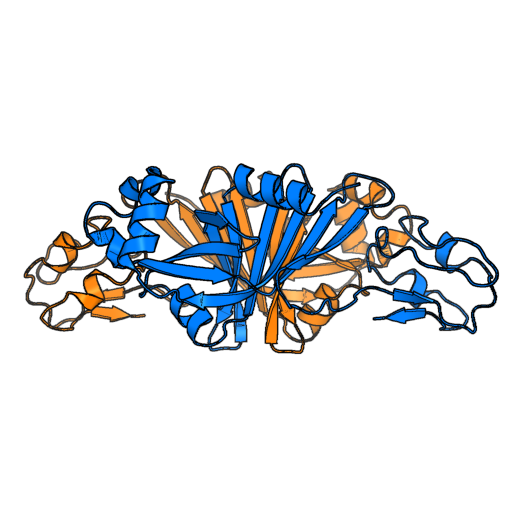3 -1.429 -5.961 1 98.12 74 ILE A C 1
ATOM 599 O O . ILE A 1 74 ? 7.727 -0.519 -5.551 1 98.12 74 ILE A O 1
ATOM 603 N N . ARG A 1 75 ? 8.875 -2.395 -5.25 1 98.12 75 ARG A N 1
ATOM 604 C CA . ARG A 1 75 ? 8.594 -2.443 -3.82 1 98.12 75 ARG A CA 1
ATOM 605 C C . ARG A 1 75 ? 9.875 -2.326 -3.002 1 98.12 75 ARG A C 1
ATOM 607 O O . ARG A 1 75 ? 10.852 -3.027 -3.268 1 98.12 75 ARG A O 1
ATOM 614 N N . ILE A 1 76 ? 9.844 -1.434 -2.072 1 97.94 76 ILE A N 1
ATOM 615 C CA . ILE A 1 76 ? 10.953 -1.237 -1.145 1 97.94 76 ILE A CA 1
ATOM 616 C C . ILE A 1 76 ? 10.523 -1.642 0.264 1 97.94 76 ILE A C 1
ATOM 618 O O . ILE A 1 76 ? 9.547 -1.119 0.797 1 97.94 76 ILE A O 1
ATOM 622 N N . SER A 1 77 ? 11.18 -2.57 0.806 1 97.94 77 SER A N 1
ATOM 623 C CA . SER A 1 77 ? 10.938 -3.029 2.17 1 97.94 77 SER A CA 1
ATOM 624 C C . SER A 1 77 ? 12.141 -2.76 3.068 1 97.94 77 SER A C 1
ATOM 626 O O . SER A 1 77 ? 13.234 -3.271 2.82 1 97.94 77 SER A O 1
ATOM 628 N N . GLY A 1 78 ? 11.945 -1.943 4.043 1 97.75 78 GLY A N 1
ATOM 629 C CA . GLY A 1 78 ? 13.031 -1.585 4.945 1 97.75 78 GLY A CA 1
ATOM 630 C C . GLY A 1 78 ? 12.562 -0.808 6.16 1 97.75 78 GLY A C 1
ATOM 631 O O . GLY A 1 78 ? 11.391 -0.884 6.539 1 97.75 78 GLY A O 1
ATOM 632 N N . GLU A 1 79 ? 13.508 -0.18 6.828 1 97.81 79 GLU A N 1
ATOM 633 C CA . GLU A 1 79 ? 13.211 0.638 8 1 97.81 79 GLU A CA 1
ATOM 634 C C . GLU A 1 79 ? 13.297 2.125 7.672 1 97.81 79 GLU A C 1
ATOM 636 O O . GLU A 1 79 ? 14.203 2.555 6.949 1 97.81 79 GLU A O 1
ATOM 641 N N . ALA A 1 80 ? 12.336 2.838 8.141 1 98.44 80 ALA A N 1
ATOM 642 C CA . ALA A 1 80 ? 12.352 4.293 8.023 1 98.44 80 ALA A CA 1
ATOM 643 C C . ALA A 1 80 ? 12.852 4.941 9.32 1 98.44 80 ALA A C 1
ATOM 645 O O . ALA A 1 80 ? 12.422 4.566 10.414 1 98.44 80 ALA A O 1
ATOM 646 N N . TYR A 1 81 ? 13.672 5.93 9.172 1 97.12 81 TYR A N 1
ATOM 647 C CA . TYR A 1 81 ? 14.188 6.633 10.344 1 97.12 81 TYR A CA 1
ATOM 648 C C . TYR A 1 81 ? 14.023 8.141 10.188 1 97.12 81 TYR A C 1
ATOM 650 O O . TYR A 1 81 ? 14.211 8.68 9.094 1 97.12 81 TYR A O 1
ATOM 658 N N . GLN A 1 82 ? 13.75 8.766 11.242 1 98.19 82 GLN A N 1
ATOM 659 C CA . GLN A 1 82 ? 13.656 10.227 11.258 1 98.19 82 GLN A CA 1
ATOM 660 C C . GLN A 1 82 ? 15.031 10.867 11.125 1 98.19 82 GLN A C 1
ATOM 662 O O . GLN A 1 82 ? 15.992 10.43 11.758 1 98.19 82 GLN A O 1
ATOM 667 N N . LEU A 1 83 ? 15.125 11.82 10.258 1 97.88 83 LEU A N 1
ATOM 668 C CA . LEU A 1 83 ? 16.406 12.5 10.023 1 97.88 83 LEU A CA 1
ATOM 669 C C . LEU A 1 83 ? 16.609 13.625 11.023 1 97.88 83 LEU A C 1
ATOM 671 O O . LEU A 1 83 ? 15.648 14.266 11.461 1 97.88 83 LEU A O 1
ATOM 675 N N . ASP A 1 84 ? 17.969 13.711 11.094 1 94.94 84 ASP A N 1
ATOM 676 C CA . ASP A 1 84 ? 18.359 14.875 11.883 1 94.94 84 ASP A CA 1
ATOM 677 C C . ASP A 1 84 ? 18.391 16.141 11.016 1 94.94 84 ASP A C 1
ATOM 679 O O . ASP A 1 84 ? 18.25 16.062 9.797 1 94.94 84 ASP A O 1
ATOM 683 N N . ASP A 1 85 ? 18.25 17.328 11.461 1 96.19 85 ASP A N 1
ATOM 684 C CA . ASP A 1 85 ? 18.281 18.641 10.805 1 96.19 85 ASP A CA 1
ATOM 685 C C . ASP A 1 85 ? 17 18.891 10.008 1 96.19 85 ASP A C 1
ATOM 687 O O . ASP A 1 85 ? 17.047 19.078 8.789 1 96.19 85 ASP A O 1
ATOM 691 N N . GLN A 1 86 ? 16.047 18.797 10.562 1 98.25 86 GLN A N 1
ATOM 692 C CA . GLN A 1 86 ? 14.711 18.906 9.984 1 98.25 86 GLN A CA 1
ATOM 693 C C . GLN A 1 86 ? 14.641 20.062 8.992 1 98.25 86 GLN A C 1
ATOM 695 O O . GLN A 1 86 ? 14.219 19.875 7.844 1 98.25 86 GLN A O 1
ATOM 700 N N . LYS A 1 87 ? 15.039 21.25 9.414 1 98.25 87 LYS A N 1
ATOM 701 C CA . LYS A 1 87 ? 14.898 22.453 8.594 1 98.25 87 LYS A CA 1
ATOM 702 C C . LYS A 1 87 ? 15.648 22.312 7.273 1 98.25 87 LYS A C 1
ATOM 704 O O . LYS A 1 87 ? 15.141 22.703 6.223 1 98.25 87 LYS A O 1
ATOM 709 N N . TYR A 1 88 ? 16.828 21.75 7.324 1 98.31 88 TYR A N 1
ATOM 710 C CA . TYR A 1 88 ? 17.625 21.547 6.113 1 98.31 88 TYR A CA 1
ATOM 711 C C . TYR A 1 88 ? 16.875 20.672 5.113 1 98.31 88 TYR A C 1
ATOM 713 O O . TYR A 1 88 ? 16.703 21.062 3.953 1 98.31 88 TYR A O 1
ATOM 721 N N . TRP A 1 89 ? 16.438 19.547 5.527 1 98.31 89 TRP A N 1
ATOM 722 C CA . TRP A 1 89 ? 15.797 18.578 4.645 1 98.31 89 TRP A CA 1
ATOM 723 C C . TRP A 1 89 ? 14.461 19.109 4.133 1 98.31 89 TRP A C 1
ATOM 725 O O . TRP A 1 89 ? 14.117 18.922 2.965 1 98.31 89 TRP A O 1
ATOM 735 N N . ILE A 1 90 ? 13.68 19.734 4.996 1 98.31 90 ILE A N 1
ATOM 736 C CA . ILE A 1 90 ? 12.398 20.297 4.59 1 98.31 90 ILE A CA 1
ATOM 737 C C . ILE A 1 90 ? 12.609 21.359 3.514 1 98.31 90 ILE A C 1
ATOM 739 O O . ILE A 1 90 ? 11.953 21.328 2.471 1 98.31 90 ILE A O 1
ATOM 743 N N . ASP A 1 91 ? 13.547 22.281 3.805 1 98.25 91 ASP A N 1
ATOM 744 C CA . ASP A 1 91 ? 13.805 23.328 2.836 1 98.25 91 ASP A CA 1
ATOM 745 C C . ASP A 1 91 ? 14.273 22.75 1.501 1 98.25 91 ASP A C 1
ATOM 747 O O . ASP A 1 91 ? 13.828 23.203 0.439 1 98.25 91 ASP A O 1
ATOM 751 N N . LEU A 1 92 ? 15.164 21.781 1.511 1 98.06 92 LEU A N 1
ATOM 752 C CA . LEU A 1 92 ? 15.648 21.125 0.299 1 98.06 92 LEU A CA 1
ATOM 753 C C . LEU A 1 92 ? 14.492 20.5 -0.484 1 98.06 92 LEU A C 1
ATOM 755 O O . LEU A 1 92 ? 14.359 20.75 -1.686 1 98.06 92 LEU A O 1
ATOM 759 N N . MET A 1 93 ? 13.609 19.719 0.177 1 97.44 93 MET A N 1
ATOM 760 C CA . MET A 1 93 ? 12.555 18.953 -0.493 1 97.44 93 MET A CA 1
ATOM 761 C C . MET A 1 93 ? 11.445 19.891 -0.973 1 97.44 93 MET A C 1
ATOM 763 O O . MET A 1 93 ? 10.82 19.641 -2.008 1 97.44 93 MET A O 1
ATOM 767 N N . PHE A 1 94 ? 11.172 21 -0.254 1 97.69 94 PHE A N 1
ATOM 768 C CA . PHE A 1 94 ? 10.211 22 -0.718 1 97.69 94 PHE A CA 1
ATOM 769 C C . PHE A 1 94 ? 10.742 22.734 -1.94 1 97.69 94 PHE A C 1
ATOM 771 O O . PHE A 1 94 ? 9.969 23.125 -2.818 1 97.69 94 PHE A O 1
ATOM 778 N N . ASP A 1 95 ? 12.047 22.969 -1.995 1 97.38 95 ASP A N 1
ATOM 779 C CA . ASP A 1 95 ? 12.664 23.594 -3.164 1 97.38 95 ASP A CA 1
ATOM 780 C C . ASP A 1 95 ? 12.562 22.688 -4.387 1 97.38 95 ASP A C 1
ATOM 782 O O . ASP A 1 95 ? 12.352 23.156 -5.504 1 97.38 95 ASP A O 1
ATOM 786 N N . GLU A 1 96 ? 12.68 21.391 -4.172 1 95.38 96 GLU A N 1
ATOM 787 C CA . GLU A 1 96 ? 12.633 20.406 -5.254 1 95.38 96 GLU A CA 1
ATOM 788 C C . GLU A 1 96 ? 11.195 20.141 -5.68 1 95.38 96 GLU A C 1
ATOM 790 O O . GLU A 1 96 ? 10.953 19.688 -6.805 1 95.38 96 GLU A O 1
ATOM 795 N N . ASN A 1 97 ? 10.281 20.312 -4.746 1 94.06 97 ASN A N 1
ATOM 796 C CA . ASN A 1 97 ? 8.867 20.047 -4.977 1 94.06 97 ASN A CA 1
ATOM 797 C C . ASN A 1 97 ? 8 21.25 -4.598 1 94.06 97 ASN A C 1
ATOM 799 O O . ASN A 1 97 ? 7.348 21.25 -3.555 1 94.06 97 ASN A O 1
ATOM 803 N N . LYS A 1 98 ? 7.777 22.156 -5.457 1 92.62 98 LYS A N 1
ATOM 804 C CA . LYS A 1 98 ? 7.145 23.438 -5.164 1 92.62 98 LYS A CA 1
ATOM 805 C C . LYS A 1 98 ? 5.66 23.266 -4.863 1 92.62 98 LYS A C 1
ATOM 807 O O . LYS A 1 98 ? 5.043 24.109 -4.223 1 92.62 98 LYS A O 1
ATOM 812 N N . PHE A 1 99 ? 5.102 22.156 -5.312 1 91.19 99 PHE A N 1
ATOM 813 C CA . PHE A 1 99 ? 3.697 21.859 -5.051 1 91.19 99 PHE A CA 1
ATOM 814 C C . PHE A 1 99 ? 3.432 21.781 -3.553 1 91.19 99 PHE A C 1
ATOM 816 O O . PHE A 1 99 ? 2.334 22.109 -3.092 1 91.19 99 PHE A O 1
ATOM 823 N N . LEU A 1 100 ? 4.383 21.406 -2.795 1 94.44 100 LEU A N 1
ATOM 824 C CA . LEU A 1 100 ? 4.238 21.266 -1.351 1 94.44 100 LEU A CA 1
ATOM 825 C C . LEU A 1 100 ? 3.863 22.594 -0.701 1 94.44 100 LEU A C 1
ATOM 827 O O . LEU A 1 100 ? 3.205 22.609 0.342 1 94.44 100 LEU A O 1
ATOM 831 N N . ASN A 1 101 ? 4.254 23.688 -1.338 1 95.12 101 ASN A N 1
ATOM 832 C CA . ASN A 1 101 ? 3.922 25 -0.811 1 95.12 101 ASN A CA 1
ATOM 833 C C . ASN A 1 101 ? 2.418 25.266 -0.845 1 95.12 101 ASN A C 1
ATOM 835 O O . ASN A 1 101 ? 1.902 26.062 -0.062 1 95.12 101 ASN A O 1
ATOM 839 N N . ASN A 1 102 ? 1.757 24.562 -1.746 1 93.69 102 ASN A N 1
ATOM 840 C CA . ASN A 1 102 ? 0.305 24.703 -1.812 1 93.69 102 ASN A CA 1
ATOM 841 C C . ASN A 1 102 ? -0.377 23.938 -0.674 1 93.69 102 ASN A C 1
ATOM 843 O O . ASN A 1 102 ? -1.459 24.328 -0.228 1 93.69 102 ASN A O 1
ATOM 847 N N . VAL A 1 103 ? 0.228 22.922 -0.2 1 95.19 103 VAL A N 1
ATOM 848 C CA . VAL A 1 103 ? -0.354 22.078 0.838 1 95.19 103 VAL A CA 1
ATOM 849 C C . VAL A 1 103 ? 0.044 22.594 2.215 1 95.19 103 VAL A C 1
ATOM 851 O O . VAL A 1 103 ? -0.791 22.688 3.119 1 95.19 103 VAL A O 1
ATOM 854 N N . TYR A 1 104 ? 1.251 22.938 2.301 1 97.38 104 TYR A N 1
ATOM 855 C CA . TYR A 1 104 ? 1.831 23.484 3.521 1 97.38 104 TYR A CA 1
ATOM 856 C C . TYR A 1 104 ? 2.535 24.812 3.244 1 97.38 104 TYR A C 1
ATOM 858 O O . TYR A 1 104 ? 3.768 24.859 3.182 1 97.38 104 TYR A O 1
ATOM 866 N N . PRO A 1 105 ? 1.816 25.891 3.246 1 96.81 105 PRO A N 1
ATOM 867 C CA . PRO A 1 105 ? 2.424 27.188 2.926 1 96.81 105 PRO A CA 1
ATOM 868 C C . PRO A 1 105 ? 3.205 27.766 4.098 1 96.81 105 PRO A C 1
ATOM 870 O O . PRO A 1 105 ? 2.867 27.531 5.258 1 96.81 105 PRO A O 1
ATOM 873 N N . GLY A 1 106 ? 4.203 28.516 3.758 1 95.94 106 GLY A N 1
ATOM 874 C CA . GLY A 1 106 ? 4.969 29.266 4.734 1 95.94 106 GLY A CA 1
ATOM 875 C C . GLY A 1 106 ? 5.598 28.391 5.801 1 95.94 106 GLY A C 1
ATOM 876 O O . GLY A 1 106 ? 6.246 27.391 5.492 1 95.94 106 GLY A O 1
ATOM 877 N N . GLU A 1 107 ? 5.422 28.812 7.074 1 97 107 GLU A N 1
ATOM 878 C CA . GLU A 1 107 ? 6.086 28.156 8.188 1 97 107 GLU A CA 1
ATOM 879 C C . GLU A 1 107 ? 5.371 26.859 8.57 1 97 107 GLU A C 1
ATOM 881 O O . GLU A 1 107 ? 5.902 26.047 9.336 1 97 107 GLU A O 1
ATOM 886 N N . SER A 1 108 ? 4.234 26.641 7.973 1 97.81 108 SER A N 1
ATOM 887 C CA . SER A 1 108 ? 3.492 25.422 8.312 1 97.81 108 SER A CA 1
ATOM 888 C C . SER A 1 108 ? 4.238 24.172 7.863 1 97.81 108 SER A C 1
ATOM 890 O O . SER A 1 108 ? 3.996 23.078 8.383 1 97.81 108 SER A O 1
ATOM 892 N N . ARG A 1 109 ? 5.164 24.344 6.895 1 98.25 109 ARG A N 1
ATOM 893 C CA . ARG A 1 109 ? 5.934 23.219 6.395 1 98.25 109 ARG A CA 1
ATOM 894 C C . ARG A 1 109 ? 6.754 22.578 7.508 1 98.25 109 ARG A C 1
ATOM 896 O O . ARG A 1 109 ? 7.047 21.375 7.461 1 98.25 109 ARG A O 1
ATOM 903 N N . TYR A 1 110 ? 6.949 23.281 8.602 1 98.44 110 TYR A N 1
ATOM 904 C CA . TYR A 1 110 ? 7.871 22.781 9.617 1 98.44 110 TYR A CA 1
ATOM 905 C C . TYR A 1 110 ? 7.141 21.906 10.641 1 98.44 110 TYR A C 1
ATOM 907 O O . TYR A 1 110 ? 7.738 21.469 11.625 1 98.44 110 TYR A O 1
ATOM 915 N N . ILE A 1 111 ? 5.844 21.656 10.43 1 98.69 111 ILE A N 1
ATOM 916 C CA . ILE A 1 111 ? 5.145 20.609 11.164 1 98.69 111 ILE A CA 1
ATOM 917 C C . ILE A 1 111 ? 5.555 19.25 10.625 1 98.69 111 ILE A C 1
ATOM 919 O O . ILE A 1 111 ? 5.359 18.219 11.289 1 98.69 111 ILE A O 1
ATOM 923 N N . LEU A 1 112 ? 6.098 19.266 9.406 1 98.69 112 LEU A N 1
ATOM 924 C CA . LEU A 1 112 ? 6.531 18.031 8.758 1 98.69 112 LEU A CA 1
ATOM 925 C C . LEU A 1 112 ? 7.875 17.562 9.32 1 98.69 112 LEU A C 1
ATOM 927 O O . LEU A 1 112 ? 8.656 18.375 9.812 1 98.69 112 LEU A O 1
ATOM 931 N N . GLU A 1 113 ? 8.062 16.312 9.297 1 98.75 113 GLU A N 1
ATOM 932 C CA . GLU A 1 113 ? 9.328 15.672 9.664 1 98.75 113 GLU A CA 1
ATOM 933 C C . GLU A 1 113 ? 9.859 14.812 8.523 1 98.75 113 GLU A C 1
ATOM 935 O O . GLU A 1 113 ? 9.094 14.117 7.852 1 98.75 113 GLU A O 1
ATOM 940 N N . PRO A 1 114 ? 11.172 14.867 8.297 1 98.69 114 PRO A N 1
ATOM 941 C CA . PRO A 1 114 ? 11.797 14.078 7.23 1 98.69 114 PRO A CA 1
ATOM 942 C C . PRO A 1 114 ? 12.188 12.672 7.688 1 98.69 114 PRO A C 1
ATOM 944 O O . PRO A 1 114 ? 12.648 12.492 8.812 1 98.69 114 PRO A O 1
ATOM 947 N N . PHE A 1 115 ? 11.953 11.75 6.871 1 98.75 115 PHE A N 1
ATOM 948 C CA . PHE A 1 115 ? 12.344 10.359 7.09 1 98.75 115 PHE A CA 1
ATOM 949 C C . PHE A 1 115 ? 13.164 9.836 5.918 1 98.75 115 PHE A C 1
ATOM 951 O O . PHE A 1 115 ? 13.078 10.367 4.809 1 98.75 115 PHE A O 1
ATOM 958 N N . CYS A 1 116 ? 13.906 8.812 6.207 1 98.19 116 CYS A N 1
ATOM 959 C CA . CYS A 1 116 ? 14.742 8.18 5.188 1 98.19 116 CYS A CA 1
ATOM 960 C C . CYS A 1 116 ? 14.703 6.66 5.324 1 98.19 116 CYS A C 1
ATOM 962 O O . CYS A 1 116 ? 14.633 6.133 6.434 1 98.19 116 CYS A O 1
ATOM 964 N N . ILE A 1 117 ? 14.703 5.965 4.223 1 97.94 117 ILE A N 1
ATOM 965 C CA . ILE A 1 117 ? 14.914 4.527 4.137 1 97.94 117 ILE A CA 1
ATOM 966 C C . ILE A 1 117 ? 16.281 4.242 3.502 1 97.94 117 ILE A C 1
ATOM 968 O O . ILE A 1 117 ? 16.5 4.566 2.334 1 97.94 117 ILE A O 1
ATOM 972 N N . GLU A 1 118 ? 17.188 3.645 4.207 1 95.25 118 GLU A N 1
ATOM 973 C CA . GLU A 1 118 ? 18.547 3.473 3.705 1 95.25 118 GLU A CA 1
ATOM 974 C C . GLU A 1 118 ? 18.891 1.996 3.549 1 95.25 118 GLU A C 1
ATOM 976 O O . GLU A 1 118 ? 19.609 1.617 2.619 1 95.25 118 GLU A O 1
ATOM 981 N N . ASN A 1 119 ? 18.594 1.07 4.48 1 96 119 ASN A N 1
ATOM 982 C CA . ASN A 1 119 ? 18.781 -0.375 4.402 1 96 119 ASN A CA 1
ATOM 983 C C . ASN A 1 119 ? 17.469 -1.088 4.07 1 96 119 ASN A C 1
ATOM 985 O O . ASN A 1 119 ? 16.609 -1.255 4.934 1 96 119 ASN A O 1
ATOM 989 N N . ALA A 1 120 ? 17.406 -1.506 2.729 1 97.69 120 ALA A N 1
ATOM 990 C CA . ALA A 1 120 ? 16.125 -2.057 2.279 1 97.69 120 ALA A CA 1
ATOM 991 C C . ALA A 1 120 ? 16.328 -3.082 1.17 1 97.69 120 ALA A C 1
ATOM 993 O O . ALA A 1 120 ? 17.391 -3.125 0.542 1 97.69 120 ALA A O 1
ATOM 994 N N . GLU A 1 121 ? 15.391 -3.932 1.057 1 97.69 121 GLU A N 1
ATOM 995 C CA . GLU A 1 121 ? 15.211 -4.758 -0.134 1 97.69 121 GLU A CA 1
ATOM 996 C C . GLU A 1 121 ? 14.336 -4.059 -1.167 1 97.69 121 GLU A C 1
ATOM 998 O O . GLU A 1 121 ? 13.289 -3.506 -0.825 1 97.69 121 GLU A O 1
ATOM 1003 N N . MET A 1 122 ? 14.812 -3.984 -2.385 1 97.88 122 MET A N 1
ATOM 1004 C CA . MET A 1 122 ? 14.031 -3.422 -3.482 1 97.88 122 MET A CA 1
ATOM 1005 C C . MET A 1 122 ? 13.719 -4.488 -4.527 1 97.88 122 MET A C 1
ATOM 1007 O O . MET A 1 122 ? 14.625 -5.121 -5.066 1 97.88 122 MET A O 1
ATOM 1011 N N . GLU A 1 123 ? 12.438 -4.707 -4.82 1 98.06 123 GLU A N 1
ATOM 1012 C CA . GLU A 1 123 ? 12.047 -5.691 -5.824 1 98.06 123 GLU A CA 1
ATOM 1013 C C . GLU A 1 123 ? 11.32 -5.031 -6.992 1 98.06 123 GLU A C 1
ATOM 1015 O O . GLU A 1 123 ? 10.367 -4.277 -6.793 1 98.06 123 GLU A O 1
ATOM 1020 N N . PHE A 1 124 ? 11.875 -5.27 -8.141 1 98.5 124 PHE A N 1
ATOM 1021 C CA . PHE A 1 124 ? 11.188 -4.953 -9.391 1 98.5 124 PHE A CA 1
ATOM 1022 C C . PHE A 1 124 ? 10.344 -6.129 -9.859 1 98.5 124 PHE A C 1
ATOM 1024 O O . PHE A 1 124 ? 10.805 -7.273 -9.859 1 98.5 124 PHE A O 1
ATOM 1031 N N . PHE A 1 125 ? 9.117 -5.906 -10.242 1 98.06 125 PHE A N 1
ATOM 1032 C CA . PHE A 1 125 ? 8.219 -6.961 -10.703 1 98.06 125 PHE A CA 1
ATOM 1033 C C . PHE A 1 125 ? 7.473 -6.531 -11.961 1 98.06 125 PHE A C 1
ATOM 1035 O O . PHE A 1 125 ? 6.793 -5.5 -11.969 1 98.06 125 PHE A O 1
ATOM 1042 N N . ASP A 1 126 ? 7.594 -7.301 -13 1 96.75 126 ASP A N 1
ATOM 1043 C CA . ASP A 1 126 ? 6.973 -7.062 -14.297 1 96.75 126 ASP A CA 1
ATOM 1044 C C . ASP A 1 126 ? 6.051 -8.219 -14.688 1 96.75 126 ASP A C 1
ATOM 1046 O O . ASP A 1 126 ? 6.52 -9.289 -15.086 1 96.75 126 ASP A O 1
ATOM 1050 N N . LEU A 1 127 ? 4.809 -8.039 -14.617 1 92.12 127 LEU A N 1
ATOM 1051 C CA . LEU A 1 127 ? 3.822 -9.078 -14.906 1 92.12 127 LEU A CA 1
ATOM 1052 C C . LEU A 1 127 ? 3.373 -9.008 -16.359 1 92.12 127 LEU A C 1
ATOM 1054 O O . LEU A 1 127 ? 2.582 -9.836 -16.812 1 92.12 127 LEU A O 1
ATOM 1058 N N . THR A 1 128 ? 3.844 -8.062 -17.156 1 91.19 128 THR A N 1
ATOM 1059 C CA . THR A 1 128 ? 3.34 -7.797 -18.5 1 91.19 128 THR A CA 1
ATOM 1060 C C . THR A 1 128 ? 3.99 -8.727 -19.516 1 91.19 128 THR A C 1
ATOM 1062 O O . THR A 1 128 ? 3.588 -8.766 -20.688 1 91.19 128 THR A O 1
ATOM 1065 N N . GLN A 1 129 ? 4.91 -9.477 -19.094 1 92.88 129 GLN A N 1
ATOM 1066 C CA . GLN A 1 129 ? 5.562 -10.414 -20 1 92.88 129 GLN A CA 1
ATOM 1067 C C . GLN A 1 129 ? 5.371 -11.859 -19.531 1 92.88 129 GLN A C 1
ATOM 1069 O O . GLN A 1 129 ? 5.027 -12.102 -18.375 1 92.88 129 GLN A O 1
ATOM 1074 N N . LYS A 1 130 ? 5.586 -12.82 -20.484 1 92.81 130 LYS A N 1
ATOM 1075 C CA . LYS A 1 130 ? 5.512 -14.25 -20.203 1 92.81 130 LYS A CA 1
ATOM 1076 C C . LYS A 1 130 ? 6.801 -14.961 -20.594 1 92.81 130 LYS A C 1
ATOM 1078 O O . LYS A 1 130 ? 7.203 -14.914 -21.766 1 92.81 130 LYS A O 1
ATOM 1083 N N . PRO A 1 131 ? 7.527 -15.633 -19.656 1 96.06 131 PRO A N 1
ATOM 1084 C CA . PRO A 1 131 ? 7.148 -15.617 -18.25 1 96.06 131 PRO A CA 1
ATOM 1085 C C . PRO A 1 131 ? 7.34 -14.25 -17.594 1 96.06 131 PRO A C 1
ATOM 1087 O O . PRO A 1 131 ? 8.023 -13.391 -18.156 1 96.06 131 PRO A O 1
ATOM 1090 N N . ILE A 1 132 ? 6.734 -14.078 -16.516 1 96.56 132 ILE A N 1
ATOM 1091 C CA . ILE A 1 132 ? 6.887 -12.852 -15.742 1 96.56 132 ILE A CA 1
ATOM 1092 C C . ILE A 1 132 ? 8.359 -12.648 -15.383 1 96.56 132 ILE A C 1
ATOM 1094 O O . ILE A 1 132 ? 9.172 -13.555 -15.531 1 96.56 132 ILE A O 1
ATOM 1098 N N . PHE A 1 133 ? 8.648 -11.445 -14.977 1 97.62 133 PHE A N 1
ATOM 1099 C CA . PHE A 1 133 ? 10.023 -11.148 -14.586 1 97.62 133 PHE A CA 1
ATOM 1100 C C . PHE A 1 133 ? 10.055 -10.375 -13.273 1 97.62 133 PHE A C 1
ATOM 1102 O O . PHE A 1 133 ? 9.25 -9.461 -13.062 1 97.62 133 PHE A O 1
ATOM 1109 N N . ARG A 1 134 ? 10.992 -10.773 -12.367 1 97.56 134 ARG A N 1
ATOM 1110 C CA . ARG A 1 134 ? 11.25 -10.023 -11.141 1 97.56 134 ARG A CA 1
ATOM 1111 C C . ARG A 1 134 ? 12.734 -10.055 -10.789 1 97.56 134 ARG A C 1
ATOM 1113 O O . ARG A 1 134 ? 13.453 -10.977 -11.18 1 97.56 134 ARG A O 1
ATOM 1120 N N . LYS A 1 135 ? 13.156 -9.086 -10.094 1 97.31 135 LYS A N 1
ATOM 1121 C CA . LYS A 1 135 ? 14.539 -8.984 -9.641 1 97.31 135 LYS A CA 1
ATOM 1122 C C . LYS A 1 135 ? 14.625 -8.203 -8.328 1 97.31 135 LYS A C 1
ATOM 1124 O O . LYS A 1 135 ? 13.977 -7.168 -8.172 1 97.31 135 LYS A O 1
ATOM 1129 N N . THR A 1 136 ? 15.453 -8.766 -7.418 1 97.25 136 THR A N 1
ATOM 1130 C CA . THR A 1 136 ? 15.633 -8.133 -6.117 1 97.25 136 THR A CA 1
ATOM 1131 C C . THR A 1 136 ? 17.016 -7.508 -6.004 1 97.25 136 THR A C 1
ATOM 1133 O O . THR A 1 136 ? 18 -8.094 -6.453 1 97.25 136 THR A O 1
ATOM 1136 N N . PHE A 1 137 ? 17.047 -6.348 -5.504 1 97.31 137 PHE A N 1
ATOM 1137 C CA . PHE A 1 137 ? 18.281 -5.629 -5.211 1 97.31 137 PHE A CA 1
ATOM 1138 C C . PHE A 1 137 ? 18.375 -5.301 -3.727 1 97.31 137 PHE A C 1
ATOM 1140 O O . PHE A 1 137 ? 17.359 -5.18 -3.045 1 97.31 137 PHE A O 1
ATOM 1147 N N . THR A 1 138 ? 19.578 -5.168 -3.262 1 96.81 138 THR A N 1
ATOM 1148 C CA . THR A 1 138 ? 19.828 -4.707 -1.901 1 96.81 138 THR A CA 1
ATOM 1149 C C . THR A 1 138 ? 20.219 -3.23 -1.893 1 96.81 138 THR A C 1
ATOM 1151 O O . THR A 1 138 ? 21.047 -2.795 -2.699 1 96.81 138 THR A O 1
ATOM 1154 N N . LEU A 1 139 ? 19.562 -2.516 -1.09 1 96.5 139 LEU A N 1
ATOM 1155 C CA . LEU A 1 139 ? 19.984 -1.157 -0.757 1 96.5 139 LEU A CA 1
ATOM 1156 C C . LEU A 1 139 ? 20.719 -1.126 0.581 1 96.5 139 LEU A C 1
ATOM 1158 O O . LEU A 1 139 ? 20.25 -1.699 1.565 1 96.5 139 LEU A O 1
ATOM 1162 N N . GLY A 1 140 ? 21.859 -0.442 0.614 1 95.25 140 GLY A N 1
ATOM 1163 C CA . GLY A 1 140 ? 22.641 -0.428 1.838 1 95.25 140 GLY A CA 1
ATOM 1164 C C . GLY A 1 140 ? 23.078 -1.812 2.279 1 95.25 140 GLY A C 1
ATOM 1165 O O . GLY A 1 140 ? 23.641 -2.576 1.484 1 95.25 140 GLY A O 1
ATOM 1166 N N . ASN A 1 141 ? 22.781 -2.166 3.596 1 92.19 141 ASN A N 1
ATOM 1167 C CA . ASN A 1 141 ? 23.312 -3.41 4.156 1 92.19 141 ASN A CA 1
ATOM 1168 C C . ASN A 1 141 ? 22.188 -4.383 4.496 1 92.19 141 ASN A C 1
ATOM 1170 O O . ASN A 1 141 ? 22.359 -5.293 5.309 1 92.19 141 ASN A O 1
ATOM 1174 N N . ALA A 1 142 ? 21.094 -4.176 3.846 1 92.12 142 ALA A N 1
ATOM 1175 C CA . ALA A 1 142 ? 19.969 -5.055 4.156 1 92.12 142 ALA A CA 1
ATOM 1176 C C . ALA A 1 142 ? 20.203 -6.461 3.615 1 92.12 142 ALA A C 1
ATOM 1178 O O . ALA A 1 142 ? 21 -6.652 2.689 1 92.12 142 ALA A O 1
ATOM 1179 N N . LYS A 1 143 ? 19.641 -7.402 4.254 1 89.56 143 LYS A N 1
ATOM 1180 C CA . LYS A 1 143 ? 19.656 -8.773 3.762 1 89.56 143 LYS A CA 1
ATOM 1181 C C . LYS A 1 143 ? 18.391 -9.094 2.971 1 89.56 143 LYS A C 1
ATOM 1183 O O . LYS A 1 143 ? 17.281 -8.672 3.354 1 89.56 143 LYS A O 1
ATOM 1188 N N . ILE A 1 144 ? 18.625 -9.797 1.903 1 91.06 144 ILE A N 1
ATOM 1189 C CA . ILE A 1 144 ? 17.484 -10.227 1.091 1 91.06 144 ILE A CA 1
ATOM 1190 C C . ILE A 1 144 ? 16.922 -11.531 1.646 1 91.06 144 ILE A C 1
ATOM 1192 O O . ILE A 1 144 ? 17.672 -12.469 1.935 1 91.06 144 ILE A O 1
ATOM 1196 N N . THR A 1 145 ? 15.688 -11.547 1.89 1 88 145 THR A N 1
ATOM 1197 C CA . THR A 1 145 ? 15 -12.773 2.258 1 88 145 THR A CA 1
ATOM 1198 C C . THR A 1 145 ? 14.461 -13.492 1.017 1 88 145 THR A C 1
ATOM 1200 O O . THR A 1 145 ? 13.57 -12.984 0.339 1 88 145 THR A O 1
ATOM 1203 N N . PRO A 1 146 ? 15 -14.594 0.777 1 92.06 146 PRO A N 1
ATOM 1204 C CA . PRO A 1 146 ? 14.523 -15.305 -0.412 1 92.06 146 PRO A CA 1
ATOM 1205 C C . PRO A 1 146 ? 13.047 -15.703 -0.311 1 92.06 146 PRO A C 1
ATOM 1207 O O . PRO A 1 146 ? 12.578 -16.062 0.771 1 92.06 146 PRO A O 1
ATOM 1210 N N . LYS A 1 147 ? 12.375 -15.617 -1.356 1 94.75 147 LYS A N 1
ATOM 1211 C CA . LYS A 1 147 ? 10.969 -16 -1.481 1 94.75 147 LYS A CA 1
ATOM 1212 C C . LYS A 1 147 ? 10.766 -16.953 -2.66 1 94.75 147 LYS A C 1
ATOM 1214 O O . LYS A 1 147 ? 11.594 -17 -3.574 1 94.75 147 LYS A O 1
ATOM 1219 N N . GLY A 1 148 ? 9.695 -17.609 -2.568 1 96.19 148 GLY A N 1
ATOM 1220 C CA . GLY A 1 148 ? 9.367 -18.5 -3.662 1 96.19 148 GLY A CA 1
ATOM 1221 C C . GLY A 1 148 ? 9.594 -19.969 -3.32 1 96.19 148 GLY A C 1
ATOM 1222 O O . GLY A 1 148 ? 9.312 -20.391 -2.199 1 96.19 148 GLY A O 1
ATOM 1223 N N . PHE A 1 149 ? 9.953 -20.766 -4.348 1 98.31 149 PHE A N 1
ATOM 1224 C CA . PHE A 1 149 ? 10.055 -22.203 -4.203 1 98.31 149 PHE A CA 1
ATOM 1225 C C . PHE A 1 149 ? 11.359 -22.719 -4.801 1 98.31 149 PHE A C 1
ATOM 1227 O O . PHE A 1 149 ? 11.875 -22.141 -5.758 1 98.31 149 PHE A O 1
ATOM 1234 N N . VAL A 1 150 ? 11.844 -23.781 -4.25 1 98.19 150 VAL A N 1
ATOM 1235 C CA . VAL A 1 150 ? 13.023 -24.469 -4.773 1 98.19 150 VAL A CA 1
ATOM 1236 C C . VAL A 1 150 ? 12.75 -25.969 -4.855 1 98.19 150 VAL A C 1
ATOM 1238 O O . VAL A 1 150 ? 12 -26.516 -4.043 1 98.19 150 VAL A O 1
ATOM 1241 N N . ILE A 1 151 ? 13.359 -26.594 -5.879 1 98.25 151 ILE A N 1
ATOM 1242 C CA . ILE A 1 151 ? 13.242 -28.031 -6.051 1 98.25 151 ILE A CA 1
ATOM 1243 C C . ILE A 1 151 ? 14.406 -28.734 -5.348 1 98.25 151 ILE A C 1
ATOM 1245 O O . ILE A 1 151 ? 15.57 -28.375 -5.547 1 98.25 151 ILE A O 1
ATOM 1249 N N . GLY A 1 152 ? 14.086 -29.672 -4.574 1 97.06 152 GLY A N 1
ATOM 1250 C CA . GLY A 1 152 ? 15.062 -30.359 -3.752 1 97.06 152 GLY A CA 1
ATOM 1251 C C . GLY A 1 152 ? 15.852 -31.406 -4.52 1 97.06 152 GLY A C 1
ATOM 1252 O O . GLY A 1 152 ? 15.539 -31.703 -5.676 1 97.06 152 GLY A O 1
ATOM 1253 N N . ASP A 1 153 ? 16.781 -32.062 -3.826 1 95.62 153 ASP A N 1
ATOM 1254 C CA . ASP A 1 153 ? 17.75 -32.938 -4.449 1 95.62 153 ASP A CA 1
ATOM 1255 C C . ASP A 1 153 ? 17.125 -34.312 -4.777 1 95.62 153 ASP A C 1
ATOM 1257 O O . ASP A 1 153 ? 17.672 -35.062 -5.574 1 95.62 153 ASP A O 1
ATOM 1261 N N . ASN A 1 154 ? 16.031 -34.625 -4.246 1 96 154 ASN A N 1
ATOM 1262 C CA . ASN A 1 154 ? 15.375 -35.906 -4.5 1 96 154 ASN A CA 1
ATOM 1263 C C . ASN A 1 154 ? 14.469 -35.844 -5.727 1 96 154 ASN A C 1
ATOM 1265 O O . ASN A 1 154 ? 13.664 -36.75 -5.953 1 96 154 ASN A O 1
ATOM 1269 N N . CYS A 1 155 ? 14.67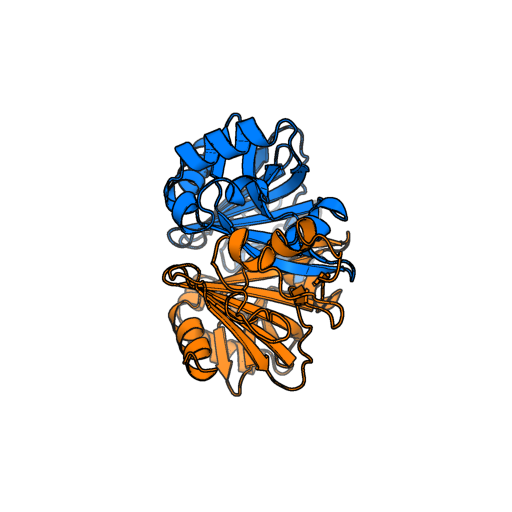2 -34.875 -6.508 1 97.5 155 CYS A N 1
ATOM 1270 C CA . CYS A 1 155 ? 13.914 -34.719 -7.746 1 97.5 155 CYS A CA 1
ATOM 1271 C C . CYS A 1 155 ? 14.219 -35.875 -8.695 1 97.5 155 CYS A C 1
ATOM 1273 O O . CYS A 1 155 ? 15.383 -36.219 -8.914 1 97.5 155 CYS A O 1
ATOM 1275 N N . VAL A 1 156 ? 13.133 -36.438 -9.367 1 97.25 156 VAL A N 1
ATOM 1276 C CA . VAL A 1 156 ? 13.312 -37.562 -10.273 1 97.25 156 VAL A CA 1
ATOM 1277 C C . VAL A 1 156 ? 13.148 -37.094 -11.719 1 97.25 156 VAL A C 1
ATOM 1279 O O . VAL A 1 156 ? 12.914 -37.906 -12.617 1 97.25 156 VAL A O 1
ATOM 1282 N N . ALA A 1 157 ? 13.07 -35.781 -11.922 1 97.31 157 ALA A N 1
ATOM 1283 C CA . ALA A 1 157 ? 13.055 -35.125 -13.234 1 97.31 157 ALA A CA 1
ATOM 1284 C C . ALA A 1 157 ? 11.852 -35.562 -14.055 1 97.31 157 ALA A C 1
ATOM 1286 O O . ALA A 1 157 ? 11.969 -35.812 -15.258 1 97.31 157 ALA A O 1
ATOM 1287 N N . CYS A 1 158 ? 10.695 -35.75 -13.453 1 97.38 158 CYS A N 1
ATOM 1288 C CA . CYS A 1 158 ? 9.508 -36.25 -14.141 1 97.38 158 CYS A CA 1
ATOM 1289 C C . CYS A 1 158 ? 8.867 -35.156 -14.977 1 97.38 158 CYS A C 1
ATOM 1291 O O . CYS A 1 158 ? 8.062 -35.438 -15.875 1 97.38 158 CYS A O 1
ATOM 1293 N N . GLY A 1 159 ? 9.07 -33.875 -14.602 1 97.56 159 GLY A N 1
ATOM 1294 C CA . GLY A 1 159 ? 8.625 -32.75 -15.43 1 97.56 159 GLY A CA 1
ATOM 1295 C C . GLY A 1 159 ? 7.234 -32.281 -15.094 1 97.56 159 GLY A C 1
ATOM 1296 O O . GLY A 1 159 ? 6.754 -31.281 -15.664 1 97.56 159 GLY A O 1
ATOM 1297 N N . ILE A 1 160 ? 6.57 -32.812 -14.141 1 98.19 160 ILE A N 1
ATOM 1298 C CA . ILE A 1 160 ? 5.211 -32.438 -13.773 1 98.19 160 ILE A CA 1
ATOM 1299 C C . ILE A 1 160 ? 5.188 -30.969 -13.352 1 98.19 160 ILE A C 1
ATOM 1301 O O . ILE A 1 160 ? 4.273 -30.219 -13.719 1 98.19 160 ILE A O 1
ATOM 1305 N N . CYS A 1 161 ? 6.203 -30.594 -12.625 1 98.38 161 CYS A N 1
ATOM 1306 C CA . CYS A 1 161 ? 6.266 -29.219 -12.164 1 98.38 161 CYS A CA 1
ATOM 1307 C C . CYS A 1 161 ? 6.199 -28.234 -13.328 1 98.38 161 CYS A C 1
ATOM 1309 O O . CYS A 1 161 ? 5.484 -27.234 -13.266 1 98.38 161 CYS A O 1
ATOM 1311 N N . LYS A 1 162 ? 6.938 -28.438 -14.375 1 98.31 162 LYS A N 1
ATOM 1312 C CA . LYS A 1 162 ? 6.895 -27.594 -15.562 1 98.31 162 LYS A CA 1
ATOM 1313 C C . LYS A 1 162 ? 5.527 -27.656 -16.234 1 98.31 162 LYS A C 1
ATOM 1315 O O . LYS A 1 162 ? 4.98 -26.641 -16.641 1 98.31 162 LYS A O 1
ATOM 1320 N N . GLY A 1 163 ? 4.969 -28.828 -16.297 1 97.94 163 GLY A N 1
ATOM 1321 C CA . GLY A 1 163 ? 3.689 -29.031 -16.969 1 97.94 163 GLY A CA 1
ATOM 1322 C C . GLY A 1 163 ? 2.545 -28.297 -16.297 1 97.94 163 GLY A C 1
ATOM 1323 O O . GLY A 1 163 ? 1.598 -27.875 -16.969 1 97.94 163 GLY A O 1
ATOM 1324 N N . VAL A 1 164 ? 2.633 -28.156 -14.992 1 98.31 164 VAL A N 1
ATOM 1325 C CA . VAL A 1 164 ? 1.512 -27.562 -14.273 1 98.31 164 VAL A CA 1
ATOM 1326 C C . VAL A 1 164 ? 1.774 -26.078 -14.039 1 98.31 164 VAL A C 1
ATOM 1328 O O . VAL A 1 164 ? 0.898 -25.344 -13.562 1 98.31 164 VAL A O 1
ATOM 1331 N N . CYS A 1 165 ? 2.984 -25.609 -14.32 1 98.44 165 CYS A N 1
ATOM 1332 C CA . CYS A 1 165 ? 3.35 -24.219 -14.062 1 98.44 165 CYS A CA 1
ATOM 1333 C C . CYS A 1 165 ? 2.631 -23.281 -15.023 1 98.44 165 CY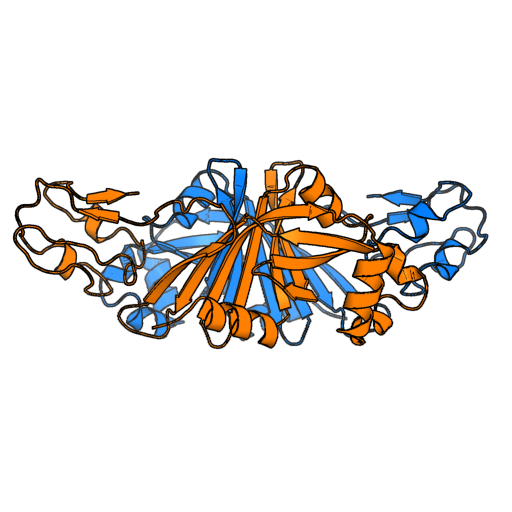S A C 1
ATOM 1335 O O . CYS A 1 165 ? 2.732 -23.438 -16.234 1 98.44 165 CYS A O 1
ATOM 1337 N N . PRO A 1 166 ? 1.995 -22.234 -14.422 1 98.06 166 PRO A N 1
ATOM 1338 C CA . PRO A 1 166 ? 1.293 -21.297 -15.305 1 98.06 166 PRO A CA 1
ATOM 1339 C C . PRO A 1 166 ? 2.242 -20.531 -16.219 1 98.06 166 PRO A C 1
ATOM 1341 O O . PRO A 1 166 ? 1.816 -19.984 -17.234 1 98.06 166 PRO A O 1
ATOM 1344 N N . GLN A 1 167 ? 3.486 -20.484 -15.891 1 97.25 167 GLN A N 1
ATOM 1345 C CA . GLN A 1 167 ? 4.461 -19.688 -16.625 1 97.25 167 GLN A CA 1
ATOM 1346 C C . GLN A 1 167 ? 5.465 -20.578 -17.344 1 97.25 167 GLN A C 1
ATOM 1348 O O . GLN A 1 167 ? 6.387 -20.078 -18 1 97.25 167 GLN A O 1
ATOM 1353 N N . ASN A 1 168 ? 5.332 -21.875 -17.188 1 97.56 168 ASN A N 1
ATOM 1354 C CA . ASN A 1 168 ? 6.25 -22.844 -17.781 1 97.56 168 ASN A CA 1
ATOM 1355 C C . ASN A 1 168 ? 7.699 -22.531 -17.422 1 97.56 168 ASN A C 1
ATOM 1357 O O . ASN A 1 168 ? 8.578 -22.547 -18.281 1 97.56 168 ASN A O 1
ATOM 1361 N N . VAL A 1 169 ? 7.969 -22.312 -16.172 1 97.62 169 VAL A N 1
ATOM 1362 C CA . VAL A 1 169 ? 9.211 -21.703 -15.695 1 97.62 169 VAL A CA 1
ATOM 1363 C C . VAL A 1 169 ? 10.25 -22.781 -15.43 1 97.62 169 VAL A C 1
ATOM 1365 O O . VAL A 1 169 ? 11.414 -22.641 -15.797 1 97.62 169 VAL A O 1
ATOM 1368 N N . PRO A 1 170 ? 9.875 -23.953 -14.75 1 98.25 170 PRO A N 1
ATOM 1369 C CA . PRO A 1 170 ? 10.922 -24.922 -14.406 1 98.25 170 PRO A CA 1
ATOM 1370 C C . PRO A 1 170 ? 11.695 -25.422 -15.625 1 98.25 170 PRO A C 1
ATOM 1372 O O . PRO A 1 170 ? 11.102 -25.641 -16.688 1 98.25 170 PRO A O 1
ATOM 1375 N N . VAL A 1 171 ? 12.945 -25.547 -15.438 1 98.25 171 VAL A N 1
ATOM 1376 C CA . VAL A 1 171 ? 13.828 -25.938 -16.531 1 98.25 171 VAL A CA 1
ATOM 1377 C C . VAL A 1 171 ? 14.32 -27.359 -16.312 1 98.25 171 VAL A C 1
ATOM 1379 O O . VAL A 1 171 ? 14.711 -27.734 -15.203 1 98.25 171 VAL A O 1
ATOM 1382 N N . GLU A 1 172 ? 14.375 -28 -17.438 1 97.44 172 GLU A N 1
ATOM 1383 C CA . GLU A 1 172 ? 14.766 -29.406 -17.391 1 97.44 172 GLU A CA 1
ATOM 1384 C C . GLU A 1 172 ? 16.266 -29.562 -17.156 1 97.44 172 GLU A C 1
ATOM 1386 O O . GLU A 1 172 ? 17.062 -28.797 -17.719 1 97.44 172 GLU A O 1
ATOM 1391 N N . GLY A 1 173 ? 16.609 -30.578 -16.344 1 95.5 173 GLY A N 1
ATOM 1392 C CA . GLY A 1 173 ? 17.953 -31.031 -16.062 1 95.5 173 GLY A CA 1
ATOM 1393 C C . GLY A 1 173 ? 18.016 -32.375 -15.375 1 95.5 173 GLY A C 1
ATOM 1394 O O . GLY A 1 173 ? 17.094 -33.188 -15.516 1 95.5 173 GLY A O 1
ATOM 1395 N N . GLU A 1 174 ? 19.219 -32.688 -14.797 1 94.94 174 GLU A N 1
ATOM 1396 C CA . GLU A 1 174 ? 19.219 -33.844 -13.914 1 94.94 174 GLU A CA 1
ATOM 1397 C C . GLU A 1 174 ? 18.156 -33.688 -12.82 1 94.94 174 GLU A C 1
ATOM 1399 O O . GLU A 1 174 ? 17.469 -34.656 -12.5 1 94.94 174 GLU A O 1
ATOM 1404 N N . LYS A 1 175 ? 18.156 -32.594 -12.305 1 95.5 175 LYS A N 1
ATOM 1405 C CA . LYS A 1 175 ? 17.062 -32.094 -11.484 1 95.5 175 LYS A CA 1
ATOM 1406 C C . LYS A 1 175 ? 16.484 -30.812 -12.07 1 95.5 175 LYS A C 1
ATOM 1408 O O . LYS A 1 175 ? 17.219 -30 -12.641 1 95.5 175 LYS A O 1
ATOM 1413 N N . TYR A 1 176 ? 15.156 -30.766 -12.016 1 97.69 176 TYR A N 1
ATOM 1414 C CA . TYR A 1 176 ? 14.578 -29.516 -12.484 1 97.69 176 TYR A CA 1
ATOM 1415 C C . TYR A 1 176 ? 14.984 -28.344 -11.586 1 97.69 176 TYR A C 1
ATOM 1417 O O . TYR A 1 176 ? 15.328 -28.547 -10.422 1 97.69 176 TYR A O 1
ATOM 1425 N N . CYS A 1 177 ? 14.961 -27.203 -12.117 1 98.12 177 CYS A N 1
ATOM 1426 C CA . CYS A 1 177 ? 15.258 -25.984 -11.375 1 98.12 177 CYS A CA 1
ATOM 1427 C C . CYS A 1 177 ? 14.258 -24.875 -11.703 1 98.12 177 CYS A C 1
ATOM 1429 O O . CYS A 1 177 ? 13.797 -24.766 -12.844 1 98.12 177 CYS A O 1
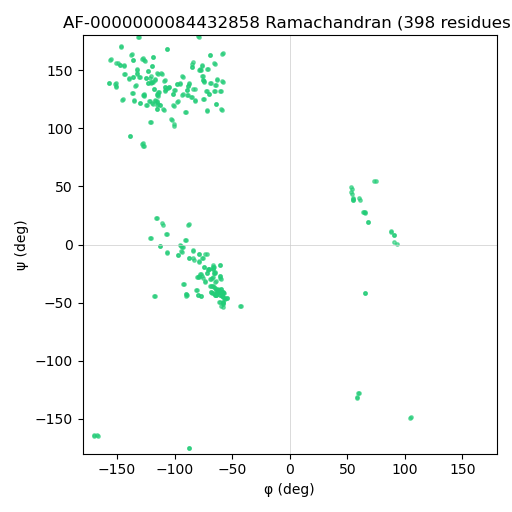ATOM 1431 N N . ILE A 1 178 ? 13.945 -24.109 -10.688 1 98.31 178 ILE A N 1
ATOM 1432 C CA . ILE A 1 178 ? 13.031 -23 -10.875 1 98.31 178 ILE A CA 1
ATOM 1433 C C . ILE A 1 178 ? 13.82 -21.688 -10.945 1 98.31 178 ILE A C 1
ATOM 1435 O O . ILE A 1 178 ? 14.344 -21.219 -9.93 1 98.31 178 ILE A O 1
ATOM 1439 N N . PRO A 1 179 ? 13.906 -21.125 -12.164 1 97.88 179 PRO A N 1
ATOM 1440 C CA . PRO A 1 179 ? 14.453 -19.766 -12.203 1 97.88 179 PRO A CA 1
ATOM 1441 C C . PRO A 1 179 ? 13.641 -18.766 -11.383 1 97.88 179 PRO A C 1
ATOM 1443 O O . PRO A 1 179 ? 12.484 -18.484 -11.711 1 97.88 179 PRO A O 1
ATOM 1446 N N . GLN A 1 180 ? 14.227 -18.219 -10.375 1 97 180 GLN A N 1
ATOM 1447 C CA . GLN A 1 180 ? 13.5 -17.438 -9.383 1 97 180 GLN A CA 1
ATOM 1448 C C . GLN A 1 180 ? 12.969 -16.141 -9.992 1 97 180 GLN A C 1
ATOM 1450 O O . GLN A 1 180 ? 11.93 -15.641 -9.57 1 97 180 GLN A O 1
ATOM 1455 N N . GLU A 1 181 ? 13.594 -15.57 -10.992 1 97.12 181 GLU A N 1
ATOM 1456 C CA . GLU A 1 181 ? 13.211 -14.305 -11.602 1 97.12 181 GLU A CA 1
ATOM 1457 C C . GLU A 1 181 ? 11.938 -14.453 -12.43 1 97.12 181 GLU A C 1
ATOM 1459 O O . GLU A 1 181 ? 11.336 -13.453 -12.844 1 97.12 181 GLU A O 1
ATOM 1464 N N . ASN A 1 182 ? 11.492 -15.719 -12.609 1 97.88 182 ASN A N 1
ATOM 1465 C CA . ASN A 1 182 ? 10.336 -15.953 -13.469 1 97.88 182 ASN A CA 1
ATOM 1466 C C . ASN A 1 182 ? 9.203 -16.641 -12.719 1 97.88 182 ASN A C 1
ATOM 1468 O O . ASN A 1 182 ? 8.188 -17 -13.312 1 97.88 182 ASN A O 1
ATOM 1472 N N . CYS A 1 183 ? 9.406 -16.797 -11.43 1 98 183 CYS A N 1
ATOM 1473 C CA . CYS A 1 183 ? 8.445 -17.547 -10.625 1 98 183 CYS A CA 1
ATOM 1474 C C . CYS A 1 183 ? 7.344 -16.625 -10.109 1 98 183 CYS A C 1
ATOM 1476 O O . CYS A 1 183 ? 7.621 -15.586 -9.516 1 98 183 CYS A O 1
ATOM 1478 N N . LEU A 1 184 ? 6.082 -17.062 -10.172 1 97.62 184 LEU A N 1
ATOM 1479 C CA . LEU A 1 184 ? 4.934 -16.328 -9.664 1 97.62 184 LEU A CA 1
ATOM 1480 C C . LEU A 1 184 ? 4.754 -16.547 -8.164 1 97.62 184 LEU A C 1
ATOM 1482 O O . LEU A 1 184 ? 3.99 -15.844 -7.512 1 97.62 184 LEU A O 1
ATOM 1486 N N . HIS A 1 185 ? 5.426 -17.5 -7.648 1 98.19 185 HIS A N 1
ATOM 1487 C CA . HIS A 1 185 ? 5.316 -17.906 -6.254 1 98.19 185 HIS A CA 1
ATOM 1488 C C . HIS A 1 185 ? 3.926 -18.453 -5.949 1 98.19 185 HIS A C 1
ATOM 1490 O O . HIS A 1 185 ? 3.461 -18.391 -4.809 1 98.19 185 HIS A O 1
ATOM 1496 N N . CYS A 1 186 ? 3.254 -19.016 -6.938 1 98.31 186 CYS A N 1
ATOM 1497 C CA . CYS A 1 186 ? 1.874 -19.438 -6.73 1 98.31 186 CYS A CA 1
ATOM 1498 C C . CYS A 1 186 ? 1.819 -20.781 -6.016 1 98.31 186 CYS A C 1
ATOM 1500 O O . CYS A 1 186 ? 0.798 -21.141 -5.422 1 98.31 186 CYS A O 1
ATOM 1502 N N . GLY A 1 187 ? 2.865 -21.625 -6.203 1 98.38 187 GLY A N 1
ATOM 1503 C CA . GLY A 1 187 ? 2.967 -22.844 -5.434 1 98.38 187 GLY A CA 1
ATOM 1504 C C . GLY A 1 187 ? 2.305 -24.031 -6.109 1 98.38 187 GLY A C 1
ATOM 1505 O O . GLY A 1 187 ? 2.201 -25.109 -5.523 1 98.38 187 GLY A O 1
ATOM 1506 N N . ARG A 1 188 ? 1.874 -23.859 -7.348 1 98.62 188 ARG A N 1
ATOM 1507 C CA . ARG A 1 188 ? 1.197 -24.969 -8 1 98.62 188 ARG A CA 1
ATOM 1508 C C . ARG A 1 188 ? 2.139 -26.156 -8.172 1 98.62 188 ARG A C 1
ATOM 1510 O O . ARG A 1 188 ? 1.749 -27.297 -7.945 1 98.62 188 ARG A O 1
ATOM 1517 N N . CYS A 1 189 ? 3.393 -25.922 -8.578 1 98.5 189 CYS A N 1
ATOM 1518 C CA . CYS A 1 189 ? 4.395 -26.969 -8.703 1 98.5 189 CYS A CA 1
ATOM 1519 C C . CYS A 1 189 ? 4.605 -27.688 -7.367 1 98.5 189 CYS A C 1
ATOM 1521 O O . CYS A 1 189 ? 4.738 -28.906 -7.324 1 98.5 189 CYS A O 1
ATOM 1523 N N . PHE A 1 190 ? 4.637 -26.891 -6.312 1 98.5 190 PHE A N 1
ATOM 1524 C CA . PHE A 1 190 ? 4.793 -27.422 -4.961 1 98.5 190 PHE A CA 1
ATOM 1525 C C . PHE A 1 190 ? 3.664 -28.391 -4.621 1 98.5 190 PHE A C 1
ATOM 1527 O O . PHE A 1 190 ? 3.91 -29.484 -4.125 1 98.5 190 PHE A O 1
ATOM 1534 N N . GLU A 1 191 ? 2.459 -28.047 -4.938 1 98.19 191 GLU A N 1
ATOM 1535 C CA . GLU A 1 191 ? 1.294 -28.859 -4.602 1 98.19 191 GLU A CA 1
ATOM 1536 C C . GLU A 1 191 ? 1.245 -30.125 -5.449 1 98.19 191 GLU A C 1
ATOM 1538 O O . GLU A 1 191 ? 0.683 -31.141 -5.027 1 98.19 191 GLU A O 1
ATOM 1543 N N . LYS A 1 192 ? 1.852 -30.141 -6.617 1 98.25 192 LYS A N 1
ATOM 1544 C CA . LYS A 1 192 ? 1.629 -31.203 -7.586 1 98.25 192 LYS A CA 1
ATOM 1545 C C . LYS A 1 192 ? 2.836 -32.125 -7.664 1 98.25 192 LYS A C 1
ATOM 1547 O O . LYS A 1 192 ? 2.777 -33.188 -8.32 1 98.25 192 LYS A O 1
ATOM 1552 N N . CYS A 1 193 ? 3.857 -31.781 -7.008 1 98.44 193 CYS A N 1
ATOM 1553 C CA . CYS A 1 193 ? 5.043 -32.625 -7.047 1 98.44 193 CYS A CA 1
ATOM 1554 C C . CYS A 1 193 ? 4.758 -34 -6.418 1 98.44 193 CYS A C 1
ATOM 1556 O O . CYS A 1 193 ? 4.473 -34.094 -5.223 1 98.44 193 CYS A O 1
ATOM 1558 N N . PRO A 1 194 ? 4.934 -35.031 -7.172 1 97.12 194 PRO A N 1
ATOM 1559 C CA . PRO A 1 194 ? 4.613 -36.375 -6.629 1 97.12 194 PRO A CA 1
ATOM 1560 C C . PRO A 1 194 ? 5.609 -36.812 -5.566 1 97.12 194 PRO A C 1
ATOM 1562 O O . PRO A 1 194 ? 5.281 -37.656 -4.73 1 97.12 194 PRO A O 1
ATOM 1565 N N . MET A 1 195 ? 6.797 -36.219 -5.586 1 96.94 195 MET A N 1
ATOM 1566 C CA . MET A 1 195 ? 7.832 -36.594 -4.625 1 96.94 195 MET A CA 1
ATOM 1567 C C . MET A 1 195 ? 7.801 -35.688 -3.406 1 96.94 195 MET A C 1
ATOM 1569 O O . MET A 1 195 ? 8.578 -35.875 -2.467 1 96.94 195 MET A O 1
ATOM 1573 N N . GLN A 1 196 ? 6.953 -34.656 -3.469 1 96.94 196 GLN A N 1
ATOM 1574 C CA . GLN A 1 196 ? 6.891 -33.688 -2.402 1 96.94 196 GLN A CA 1
ATOM 1575 C C . GLN A 1 196 ? 8.273 -33.094 -2.105 1 96.94 196 GLN A C 1
ATOM 1577 O O . GLN A 1 196 ? 8.664 -32.969 -0.943 1 96.94 196 GLN A O 1
ATOM 1582 N N . ASN A 1 197 ? 8.961 -32.781 -3.27 1 96.06 197 ASN A N 1
ATOM 1583 C CA . ASN A 1 197 ? 10.352 -32.375 -3.133 1 96.06 197 ASN A CA 1
ATOM 1584 C C . ASN A 1 197 ? 10.523 -30.891 -3.451 1 96.06 197 ASN A C 1
ATOM 1586 O O . ASN A 1 197 ? 11.609 -30.453 -3.834 1 96.06 197 ASN A O 1
ATOM 1590 N N . ILE A 1 198 ? 9.5 -30.172 -3.457 1 98.06 198 ILE A N 1
ATOM 1591 C CA . ILE A 1 198 ? 9.57 -28.719 -3.652 1 98.06 198 ILE A CA 1
ATOM 1592 C C . ILE A 1 198 ? 9.32 -28.016 -2.326 1 98.06 198 ILE A C 1
ATOM 1594 O O . ILE A 1 198 ? 8.391 -28.359 -1.591 1 98.06 198 ILE A O 1
ATOM 1598 N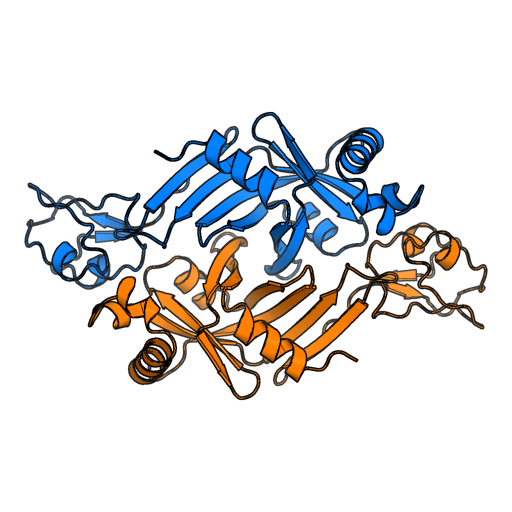 N . GLU A 1 199 ? 10.141 -27.047 -2.045 1 97.31 199 GLU A N 1
ATOM 1599 C CA . GLU A 1 199 ? 10.086 -26.359 -0.762 1 97.31 199 GLU A CA 1
ATOM 1600 C C . GLU A 1 199 ? 9.836 -24.859 -0.952 1 97.31 199 GLU A C 1
ATOM 1602 O O . GLU A 1 199 ? 10.367 -24.25 -1.878 1 97.31 199 GLU A O 1
ATOM 1607 N N . ARG A 1 200 ? 9.086 -24.406 -0.024 1 96.38 200 ARG A N 1
ATOM 1608 C CA . ARG A 1 200 ? 8.898 -22.953 0.042 1 96.38 200 ARG A CA 1
ATOM 1609 C C . ARG A 1 200 ? 10.062 -22.281 0.774 1 96.38 200 ARG A C 1
ATOM 1611 O O . ARG A 1 200 ? 10.508 -22.781 1.812 1 96.38 200 ARG A O 1
ATOM 1618 N N . LEU A 1 201 ? 10.516 -21.281 0.208 1 94.56 201 LEU A N 1
ATOM 1619 C CA . LEU A 1 201 ? 11.586 -20.516 0.834 1 94.56 201 LEU A CA 1
ATOM 1620 C C . LEU A 1 201 ? 11.039 -19.578 1.896 1 94.56 201 LEU A C 1
ATOM 1622 O O . LEU A 1 201 ? 9.914 -19.078 1.771 1 94.56 201 LEU A O 1
ATOM 1626 N N . MET B 1 1 ? -21.234 16.422 -3.68 1 81.94 1 MET B N 1
ATOM 1627 C CA . MET B 1 1 ? -20.609 15.68 -2.594 1 81.94 1 MET B CA 1
ATOM 1628 C C . MET B 1 1 ? -20.281 14.258 -3.023 1 81.94 1 MET B C 1
ATOM 1630 O O . MET B 1 1 ? -21.047 13.641 -3.775 1 81.94 1 MET B O 1
ATOM 1634 N N . ILE B 1 2 ? -19.047 13.789 -2.793 1 92.19 2 ILE B N 1
ATOM 1635 C CA . ILE B 1 2 ? -18.641 12.438 -3.184 1 92.19 2 ILE B CA 1
ATOM 1636 C C . ILE B 1 2 ? -19.531 11.422 -2.479 1 92.19 2 ILE B C 1
ATOM 1638 O O . ILE B 1 2 ? -19.859 11.578 -1.299 1 92.19 2 ILE B O 1
ATOM 1642 N N . THR B 1 3 ? -20.078 10.438 -3.154 1 95.44 3 THR B N 1
ATOM 1643 C CA . THR B 1 3 ? -20.906 9.375 -2.59 1 95.44 3 THR B CA 1
ATOM 1644 C C . THR B 1 3 ? -20.141 8.055 -2.555 1 95.44 3 THR B C 1
ATOM 1646 O O . THR B 1 3 ? -19.078 7.926 -3.17 1 95.44 3 THR B O 1
ATOM 1649 N N . LYS B 1 4 ? -20.781 7.105 -1.817 1 95.75 4 LYS B N 1
ATOM 1650 C CA . LYS B 1 4 ? -20.25 5.746 -1.825 1 95.75 4 LYS B CA 1
ATOM 1651 C C . LYS B 1 4 ? -20.172 5.191 -3.244 1 95.75 4 LYS B C 1
ATOM 1653 O O . LYS B 1 4 ? -19.188 4.555 -3.623 1 95.75 4 LYS B O 1
ATOM 1658 N N . GLU B 1 5 ? -21.141 5.438 -3.971 1 95.5 5 GLU B N 1
ATOM 1659 C CA . GLU B 1 5 ? -21.219 4.949 -5.344 1 95.5 5 GLU B CA 1
ATOM 1660 C C . GLU B 1 5 ? -20.109 5.547 -6.211 1 95.5 5 GLU B C 1
ATOM 1662 O O . GLU B 1 5 ? -19.562 4.863 -7.07 1 95.5 5 GLU B O 1
ATOM 1667 N N . ASP B 1 6 ? -19.812 6.789 -5.996 1 96.25 6 ASP B N 1
ATOM 1668 C CA . ASP B 1 6 ? -18.703 7.426 -6.707 1 96.25 6 ASP B CA 1
ATOM 1669 C C . ASP B 1 6 ? -17.391 6.711 -6.422 1 96.25 6 ASP B C 1
ATOM 1671 O O . ASP B 1 6 ? -16.578 6.504 -7.328 1 96.25 6 ASP B O 1
ATOM 1675 N N . CYS B 1 7 ? -17.203 6.316 -5.168 1 97.19 7 CYS B N 1
ATOM 1676 C CA . CYS B 1 7 ? -15.992 5.605 -4.77 1 97.19 7 CYS B CA 1
ATOM 1677 C C . CYS B 1 7 ? -15.898 4.254 -5.461 1 97.19 7 CYS B C 1
ATOM 1679 O O . CYS B 1 7 ? -14.852 3.896 -6.008 1 97.19 7 CYS B O 1
ATOM 1681 N N . PHE B 1 8 ? -17 3.527 -5.531 1 96.69 8 PHE B N 1
ATOM 1682 C CA . PHE B 1 8 ? -17 2.219 -6.176 1 96.69 8 PHE B CA 1
ATOM 1683 C C . PHE B 1 8 ? -16.766 2.352 -7.676 1 96.69 8 PHE B C 1
ATOM 1685 O O . PHE B 1 8 ? -16.094 1.513 -8.273 1 96.69 8 PHE B O 1
ATOM 1692 N N . ASN B 1 9 ? -17.281 3.385 -8.258 1 95.38 9 ASN B N 1
ATOM 1693 C CA . ASN B 1 9 ? -17.031 3.629 -9.672 1 95.38 9 ASN B CA 1
ATOM 1694 C C . ASN B 1 9 ? -15.547 3.854 -9.945 1 95.38 9 ASN B C 1
ATOM 1696 O O . ASN B 1 9 ? -15.008 3.336 -10.922 1 95.38 9 ASN B O 1
ATOM 1700 N N . GLN B 1 10 ? -14.953 4.57 -9.086 1 95.19 10 GLN B N 1
ATOM 1701 C CA . GLN B 1 10 ? -13.523 4.797 -9.234 1 95.19 10 GLN B CA 1
ATOM 1702 C C . GLN B 1 10 ? -12.742 3.492 -9.078 1 95.19 10 GLN B C 1
ATOM 1704 O O . GLN B 1 10 ? -11.805 3.229 -9.836 1 95.19 10 GLN B O 1
ATOM 1709 N N . LEU B 1 11 ? -13.141 2.713 -8.109 1 95.81 11 LEU B N 1
ATOM 1710 C CA . LEU B 1 11 ? -12.469 1.438 -7.875 1 95.81 11 LEU B CA 1
ATOM 1711 C C . LEU B 1 11 ? -12.617 0.521 -9.086 1 95.81 11 LEU B C 1
ATOM 1713 O O . LEU B 1 11 ? -11.664 -0.176 -9.453 1 95.81 11 LEU B O 1
ATOM 1717 N N . ARG B 1 12 ? -13.742 0.538 -9.68 1 93.06 12 ARG B N 1
ATOM 1718 C CA . ARG B 1 12 ? -14 -0.287 -10.852 1 93.06 12 ARG B CA 1
ATOM 1719 C C . ARG B 1 12 ? -13.195 0.201 -12.055 1 93.06 12 ARG B C 1
ATOM 1721 O O . ARG B 1 12 ? -12.766 -0.6 -12.883 1 93.06 12 ARG B O 1
ATOM 1728 N N . ASP B 1 13 ? -12.898 1.46 -12.133 1 91.75 13 ASP B N 1
ATOM 1729 C CA . ASP B 1 13 ? -12.164 2.07 -13.234 1 91.75 13 ASP B CA 1
ATOM 1730 C C . ASP B 1 13 ? -10.672 1.77 -13.133 1 91.75 13 ASP B C 1
ATOM 1732 O O . ASP B 1 13 ? -10.016 1.483 -14.141 1 91.75 13 ASP B O 1
ATOM 1736 N N . VAL B 1 14 ? -10 1.844 -12.008 1 86.88 14 VAL B N 1
ATOM 1737 C CA . VAL B 1 14 ? -8.562 1.733 -11.805 1 86.88 14 VAL B CA 1
ATOM 1738 C C . VAL B 1 14 ? -8.148 0.262 -11.805 1 86.88 14 VAL B C 1
ATOM 1740 O O . VAL B 1 14 ? -7.191 -0.12 -12.484 1 86.88 14 VAL B O 1
ATOM 1743 N N . ILE B 1 15 ? -8.844 -0.666 -11.172 1 85.38 15 ILE B N 1
ATOM 1744 C CA . ILE B 1 15 ? -8.719 -2.111 -11.008 1 85.38 15 ILE B CA 1
ATOM 1745 C C . ILE B 1 15 ? -7.453 -2.438 -10.219 1 85.38 15 ILE B C 1
ATOM 1747 O O . ILE B 1 15 ? -7.469 -3.311 -9.344 1 85.38 15 ILE B O 1
ATOM 1751 N N . ASP B 1 16 ? -6.32 -1.689 -10.57 1 92.25 16 ASP B N 1
ATOM 1752 C CA . ASP B 1 16 ? -5.066 -1.95 -9.867 1 92.25 16 ASP B CA 1
ATOM 1753 C C . ASP B 1 16 ? -5.027 -1.209 -8.531 1 92.25 16 ASP B C 1
ATOM 1755 O O . ASP B 1 16 ? -5.348 -0.02 -8.469 1 92.25 16 ASP B O 1
ATOM 1759 N N . ALA B 1 17 ? -4.824 -1.886 -7.508 1 95.75 17 ALA B N 1
ATOM 1760 C CA . ALA B 1 17 ? -4.719 -1.319 -6.164 1 95.75 17 ALA B CA 1
ATOM 1761 C C . ALA B 1 17 ? -3.578 -1.965 -5.383 1 95.75 17 ALA B C 1
ATOM 1763 O O . ALA B 1 17 ? -2.992 -2.955 -5.832 1 95.75 17 ALA B O 1
ATOM 1764 N N . VAL B 1 18 ? -3.199 -1.293 -4.328 1 98.19 18 VAL B N 1
ATOM 1765 C CA . VAL B 1 18 ? -2.145 -1.812 -3.463 1 98.19 18 VAL B CA 1
ATOM 1766 C C . VAL B 1 18 ? -2.762 -2.457 -2.225 1 98.19 18 VAL B C 1
ATOM 1768 O O . VAL B 1 18 ? -3.461 -1.796 -1.455 1 98.19 18 VAL B O 1
ATOM 1771 N N . LEU B 1 19 ? -2.502 -3.732 -2.072 1 98.75 19 LEU B N 1
ATOM 1772 C CA . LEU B 1 19 ? -2.938 -4.461 -0.886 1 98.75 19 LEU B CA 1
ATOM 1773 C C . LEU B 1 19 ? -1.812 -4.555 0.137 1 98.75 19 LEU B C 1
ATOM 1775 O O . LEU B 1 19 ? -0.714 -5.02 -0.182 1 98.75 19 LEU B O 1
ATOM 1779 N N . SER B 1 20 ? -2.098 -4.07 1.309 1 98.88 20 SER B N 1
ATOM 1780 C CA . SER B 1 20 ? -1.15 -4.148 2.416 1 98.88 20 SER B CA 1
ATOM 1781 C C . SER B 1 20 ? -1.609 -5.156 3.467 1 98.88 20 SER B C 1
ATOM 1783 O O . SER B 1 20 ? -2.791 -5.203 3.816 1 98.88 20 SER B O 1
ATOM 1785 N N . THR B 1 21 ? -0.737 -6.02 3.91 1 98.94 21 THR B N 1
ATOM 1786 C CA . THR B 1 21 ? -0.934 -7.031 4.941 1 98.94 21 THR B CA 1
ATOM 1787 C C . THR B 1 21 ? 0.201 -6.992 5.961 1 98.94 21 THR B C 1
ATOM 1789 O O . THR B 1 21 ? 1.084 -6.137 5.883 1 98.94 21 THR B O 1
ATOM 1792 N N . VAL B 1 22 ? 0.117 -7.844 6.961 1 98.88 22 VAL B N 1
ATOM 1793 C CA . VAL B 1 22 ? 1.183 -7.996 7.945 1 98.88 22 VAL B CA 1
ATOM 1794 C C . VAL B 1 22 ? 1.733 -9.422 7.895 1 98.88 22 VAL B C 1
ATOM 1796 O O . VAL B 1 22 ? 0.97 -10.391 7.84 1 98.88 22 VAL B O 1
ATOM 1799 N N . ASP B 1 23 ? 3.088 -9.523 7.898 1 98.12 23 ASP B N 1
ATOM 1800 C CA . ASP B 1 23 ? 3.684 -10.859 7.816 1 98.12 23 ASP B CA 1
ATOM 1801 C C . ASP B 1 23 ? 3.838 -11.477 9.203 1 98.12 23 ASP B C 1
ATOM 1803 O O . ASP B 1 23 ? 3.365 -10.914 10.195 1 98.12 23 ASP B O 1
ATOM 1807 N N . GLU B 1 24 ? 4.449 -12.633 9.305 1 96.75 24 GLU B N 1
ATOM 1808 C CA . GLU B 1 24 ? 4.543 -13.414 10.539 1 96.75 24 GLU B CA 1
ATOM 1809 C C . GLU B 1 24 ? 5.398 -12.703 11.578 1 96.75 24 GLU B C 1
ATOM 1811 O O . GLU B 1 24 ? 5.324 -13.008 12.773 1 96.75 24 GLU B O 1
ATOM 1816 N N . ASN B 1 25 ? 6.223 -11.758 11.148 1 96.88 25 ASN B N 1
ATOM 1817 C CA . ASN B 1 25 ? 7.078 -11 12.062 1 96.88 25 ASN B CA 1
ATOM 1818 C C . ASN B 1 25 ? 6.43 -9.68 12.469 1 96.88 25 ASN B C 1
ATOM 1820 O O . ASN B 1 25 ? 7.055 -8.859 13.148 1 96.88 25 ASN B O 1
ATOM 1824 N N . GLY B 1 26 ? 5.227 -9.414 11.945 1 98.06 26 GLY B N 1
ATOM 1825 C CA . GLY B 1 26 ? 4.508 -8.195 12.289 1 98.06 26 GLY B CA 1
ATOM 1826 C C . GLY B 1 26 ? 4.863 -7.023 11.391 1 98.06 26 GLY B C 1
ATOM 1827 O O . GLY B 1 26 ? 4.551 -5.875 11.711 1 98.06 26 GLY B O 1
ATOM 1828 N N . ASN B 1 27 ? 5.582 -7.309 10.305 1 98.31 27 ASN B N 1
ATOM 1829 C CA . ASN B 1 27 ? 6 -6.227 9.414 1 98.31 27 ASN B CA 1
ATOM 1830 C C . ASN B 1 27 ? 5 -6.012 8.281 1 98.31 27 ASN B C 1
ATOM 1832 O O . ASN B 1 27 ? 4.426 -6.969 7.766 1 98.31 27 ASN B O 1
ATOM 1836 N N . PRO B 1 28 ? 4.82 -4.754 7.887 1 98.81 28 PRO B N 1
ATOM 1837 C CA . PRO B 1 28 ? 3.916 -4.477 6.766 1 98.81 28 PRO B CA 1
ATOM 1838 C C . PRO B 1 28 ? 4.453 -4.984 5.43 1 98.81 28 PRO B C 1
ATOM 1840 O O . PRO B 1 28 ? 5.66 -4.922 5.184 1 98.81 28 PRO B O 1
ATOM 1843 N N . GLN B 1 29 ? 3.621 -5.547 4.625 1 98.56 29 GLN B N 1
ATOM 1844 C CA . GLN B 1 29 ? 3.879 -5.957 3.248 1 98.56 29 GLN B CA 1
ATOM 1845 C C . GLN B 1 29 ? 2.895 -5.297 2.285 1 98.56 29 GLN B C 1
ATOM 1847 O O . GLN B 1 29 ? 1.767 -4.977 2.664 1 98.56 29 GLN B O 1
ATOM 1852 N N . SER B 1 30 ? 3.318 -5.055 1.091 1 98.5 30 SER B N 1
ATOM 1853 C CA . SER B 1 30 ? 2.426 -4.461 0.101 1 98.5 30 SER B CA 1
ATOM 1854 C C . SER B 1 30 ? 2.689 -5.027 -1.29 1 98.5 30 SER B C 1
ATOM 1856 O O . SER B 1 30 ? 3.822 -5.387 -1.615 1 98.5 30 SER B O 1
ATOM 1858 N N . ARG B 1 31 ? 1.693 -5.16 -2.125 1 98.25 31 ARG B N 1
ATOM 1859 C CA . ARG B 1 31 ? 1.77 -5.59 -3.518 1 98.25 31 ARG B CA 1
ATOM 1860 C C . ARG B 1 31 ? 0.574 -5.078 -4.316 1 98.25 31 ARG B C 1
ATOM 1862 O O . ARG B 1 31 ? -0.458 -4.727 -3.738 1 98.25 31 ARG B O 1
ATOM 1869 N N . ILE B 1 32 ? 0.786 -5.051 -5.559 1 97.31 32 ILE B N 1
ATOM 1870 C CA . ILE B 1 32 ? -0.341 -4.773 -6.441 1 97.31 32 ILE B CA 1
ATOM 1871 C C . ILE B 1 32 ? -1.239 -6.004 -6.535 1 97.31 32 ILE B C 1
ATOM 1873 O O . ILE B 1 32 ? -0.76 -7.113 -6.789 1 97.31 32 ILE B O 1
ATOM 1877 N N . ILE B 1 33 ? -2.428 -5.863 -6.262 1 96.75 33 ILE B N 1
ATOM 1878 C CA . ILE B 1 33 ? -3.463 -6.867 -6.496 1 96.75 33 ILE B CA 1
ATOM 1879 C C . ILE B 1 33 ? -4.703 -6.199 -7.086 1 96.75 33 ILE B C 1
ATOM 1881 O O . ILE B 1 33 ? -5.199 -5.207 -6.543 1 96.75 33 ILE B O 1
ATOM 1885 N N . ASP B 1 34 ? -5.184 -6.746 -8.133 1 95.5 34 ASP B N 1
ATOM 1886 C CA . ASP B 1 34 ? -6.332 -6.156 -8.812 1 95.5 34 ASP B CA 1
ATOM 1887 C C . ASP B 1 34 ? -7.621 -6.402 -8.031 1 95.5 34 ASP B C 1
ATOM 1889 O O . ASP B 1 34 ? -7.812 -7.48 -7.461 1 95.5 34 ASP B O 1
ATOM 1893 N N . ILE B 1 35 ? -8.461 -5.379 -8.008 1 95.62 35 ILE B N 1
ATOM 1894 C CA . ILE B 1 35 ? -9.852 -5.566 -7.613 1 95.62 35 ILE B CA 1
ATOM 1895 C C . ILE B 1 35 ? -10.602 -6.312 -8.711 1 95.62 35 ILE B C 1
ATOM 1897 O O . ILE B 1 35 ? -10.852 -5.762 -9.789 1 95.62 35 ILE B O 1
ATOM 1901 N N . MET B 1 36 ? -11.047 -7.48 -8.422 1 96 36 MET B N 1
ATOM 1902 C CA . MET B 1 36 ? -11.539 -8.375 -9.461 1 96 36 MET B CA 1
ATOM 1903 C C . MET B 1 36 ? -13.039 -8.211 -9.656 1 96 36 MET B C 1
ATOM 1905 O O . MET B 1 36 ? -13.562 -8.43 -10.75 1 96 36 MET B O 1
ATOM 1909 N N . HIS B 1 37 ? -13.727 -7.938 -8.602 1 96.5 37 HIS B N 1
ATOM 1910 C CA . HIS B 1 37 ? -15.18 -7.887 -8.586 1 96.5 37 HIS B CA 1
ATOM 1911 C C . HIS B 1 37 ? -15.688 -7.027 -7.43 1 96.5 37 HIS B C 1
ATOM 1913 O O . HIS B 1 37 ? -15.047 -6.953 -6.379 1 96.5 37 HIS B O 1
ATOM 1919 N N . ILE B 1 38 ? -16.688 -6.246 -7.664 1 96.75 38 ILE B N 1
ATOM 1920 C CA . ILE B 1 38 ? -17.375 -5.469 -6.633 1 96.75 38 ILE B CA 1
ATOM 1921 C C . ILE B 1 38 ? -18.875 -5.68 -6.738 1 96.75 38 ILE B C 1
ATOM 1923 O O . ILE B 1 38 ? -19.469 -5.461 -7.801 1 96.75 38 ILE B O 1
ATOM 1927 N N . GLU B 1 39 ? -19.453 -6.152 -5.676 1 95.06 39 GLU B N 1
ATOM 1928 C CA . GLU B 1 39 ? -20.891 -6.336 -5.598 1 95.06 39 GLU B CA 1
ATOM 1929 C C . GLU B 1 39 ? -21.391 -6.211 -4.16 1 95.06 39 GLU B C 1
ATOM 1931 O O . GLU B 1 39 ? -20.734 -6.672 -3.229 1 95.06 39 GLU B O 1
ATOM 1936 N N . ASP B 1 40 ? -22.547 -5.52 -3.963 1 95.19 40 ASP B N 1
ATOM 1937 C CA . ASP B 1 40 ? -23.172 -5.371 -2.654 1 95.19 40 ASP B CA 1
ATOM 1938 C C . ASP B 1 40 ? -22.203 -4.777 -1.641 1 95.19 40 ASP B C 1
ATOM 1940 O O . ASP B 1 40 ? -22.094 -5.262 -0.512 1 95.19 40 ASP B O 1
ATOM 1944 N N . GLU B 1 41 ? -21.391 -3.844 -2.016 1 94.75 41 GLU B N 1
ATOM 1945 C CA . GLU B 1 41 ? -20.422 -3.107 -1.2 1 94.75 41 GLU B CA 1
ATOM 1946 C C . GLU B 1 41 ? -19.328 -4.027 -0.682 1 94.75 41 GLU B C 1
ATOM 1948 O O . GLU B 1 41 ? -18.781 -3.801 0.398 1 94.75 41 GLU B O 1
ATOM 1953 N N . LYS B 1 42 ? -19.109 -5.098 -1.474 1 96.88 42 LYS B N 1
ATOM 1954 C CA . LYS B 1 42 ? -18.016 -6.02 -1.173 1 96.88 42 LYS B CA 1
ATOM 1955 C C . LYS B 1 42 ? -16.953 -5.992 -2.266 1 96.88 42 LYS B C 1
ATOM 1957 O O . LYS B 1 42 ? -17.266 -5.828 -3.445 1 96.88 42 LYS B O 1
ATOM 1962 N N . ILE B 1 43 ? -15.773 -6.18 -1.853 1 97.69 43 ILE B N 1
ATOM 1963 C CA . ILE B 1 43 ? -14.641 -6.16 -2.773 1 97.69 43 ILE B CA 1
ATOM 1964 C C . ILE B 1 43 ? -14.016 -7.551 -2.852 1 97.69 43 ILE B C 1
ATOM 1966 O O . ILE B 1 43 ? -13.703 -8.156 -1.822 1 97.69 43 ILE B O 1
ATOM 1970 N N . TYR B 1 44 ? -13.789 -8.031 -4.055 1 98.12 44 TYR B N 1
ATOM 1971 C CA . TYR B 1 44 ? -13.281 -9.383 -4.266 1 98.12 44 TYR B CA 1
ATOM 1972 C C . TYR B 1 44 ? -11.938 -9.359 -4.98 1 98.12 44 TYR B C 1
ATOM 1974 O O . TYR B 1 44 ? -11.734 -8.562 -5.906 1 98.12 44 TYR B O 1
ATOM 1982 N N . PHE B 1 45 ? -11.031 -10.219 -4.562 1 98.31 45 PHE B N 1
ATOM 1983 C CA . PHE B 1 45 ? -9.734 -10.367 -5.219 1 98.31 45 PHE B CA 1
ATOM 1984 C C . PHE B 1 45 ? -9.258 -11.812 -5.141 1 98.31 45 PHE B C 1
ATOM 1986 O O . PHE B 1 45 ? -9.891 -12.648 -4.488 1 98.31 45 PHE B O 1
ATOM 1993 N N . LEU B 1 46 ? -8.164 -12.141 -5.871 1 98.44 46 LEU B N 1
ATOM 1994 C CA . LEU B 1 46 ? -7.598 -13.484 -5.953 1 98.44 46 LEU B CA 1
ATOM 1995 C C . LEU B 1 46 ? -6.121 -13.477 -5.574 1 98.44 46 LEU B C 1
ATOM 1997 O O . LEU B 1 46 ? -5.406 -12.508 -5.863 1 98.44 46 LEU B O 1
ATOM 2001 N N . THR B 1 47 ? -5.707 -14.523 -4.914 1 98.31 47 THR B N 1
ATOM 2002 C CA . THR B 1 47 ? -4.277 -14.734 -4.719 1 98.31 47 THR B CA 1
ATOM 2003 C C . THR B 1 47 ? -3.945 -16.219 -4.699 1 98.31 47 THR B C 1
ATOM 2005 O O . THR B 1 47 ? -4.824 -17.062 -4.457 1 98.31 47 THR B O 1
ATOM 2008 N N . GLY B 1 48 ? -2.734 -16.578 -5.039 1 98.12 48 GLY B N 1
ATOM 2009 C CA . GLY B 1 48 ? -2.307 -17.969 -5.055 1 98.12 48 GLY B CA 1
ATOM 2010 C C . GLY B 1 48 ? -2.053 -18.531 -3.67 1 98.12 48 GLY B C 1
ATOM 2011 O O . GLY B 1 48 ? -1.505 -17.844 -2.805 1 98.12 48 GLY B O 1
ATOM 2012 N N . ARG B 1 49 ? -2.344 -19.781 -3.447 1 97.94 49 ARG B N 1
ATOM 2013 C CA . ARG B 1 49 ? -2.213 -20.453 -2.15 1 97.94 49 ARG B CA 1
ATOM 2014 C C . ARG B 1 49 ? -0.754 -20.516 -1.714 1 97.94 49 ARG B C 1
ATOM 2016 O O . ARG B 1 49 ? -0.462 -20.609 -0.52 1 97.94 49 ARG B O 1
ATOM 2023 N N . GLY B 1 50 ? 0.095 -20.453 -2.648 1 98.06 50 GLY B N 1
ATOM 2024 C CA . GLY B 1 50 ? 1.51 -20.531 -2.32 1 98.06 50 GLY B CA 1
ATOM 2025 C C . GLY B 1 50 ? 2.131 -19.188 -1.996 1 98.06 50 GLY B C 1
ATOM 2026 O O . GLY B 1 50 ? 3.258 -19.125 -1.499 1 98.06 50 GLY B O 1
ATOM 2027 N N . LYS B 1 51 ? 1.466 -18.125 -2.256 1 98 51 LYS B N 1
ATOM 2028 C CA . LYS B 1 51 ? 2.016 -16.781 -2.102 1 98 51 LYS B CA 1
ATOM 2029 C C . LYS B 1 51 ? 2.051 -16.375 -0.634 1 98 51 LYS B C 1
ATOM 2031 O O . LYS B 1 51 ? 1.229 -16.828 0.165 1 98 51 LYS B O 1
ATOM 2036 N N . ASP B 1 52 ? 2.951 -15.477 -0.313 1 97.75 52 ASP B N 1
ATOM 2037 C CA . ASP B 1 52 ? 3.062 -14.953 1.045 1 97.75 52 ASP B CA 1
ATOM 2038 C C . ASP B 1 52 ? 1.776 -14.258 1.473 1 97.75 52 ASP B C 1
ATOM 2040 O O . ASP B 1 52 ? 1.341 -14.391 2.619 1 97.75 52 ASP B O 1
ATOM 2044 N N . VAL B 1 53 ? 1.194 -13.531 0.544 1 98.5 53 VAL B N 1
ATOM 2045 C CA . VAL B 1 53 ? -0.01 -12.773 0.86 1 98.5 53 VAL B CA 1
ATOM 2046 C C . VAL B 1 53 ? -1.109 -13.719 1.337 1 98.5 53 VAL B C 1
ATOM 2048 O O . VAL B 1 53 ? -1.875 -13.383 2.244 1 98.5 53 VAL B O 1
ATOM 2051 N N . TYR B 1 54 ? -1.232 -14.891 0.759 1 98.62 54 TYR B N 1
ATOM 2052 C CA . TYR B 1 54 ? -2.217 -15.875 1.198 1 98.62 54 TYR B CA 1
ATOM 2053 C C . TYR B 1 54 ? -2.018 -16.219 2.668 1 98.62 54 TYR B C 1
ATOM 2055 O O . TYR B 1 54 ? -2.957 -16.141 3.463 1 98.62 54 TYR B O 1
ATOM 2063 N N . ARG B 1 55 ? -0.856 -16.547 3.016 1 97.94 55 ARG B N 1
ATOM 2064 C CA . ARG B 1 55 ? -0.528 -16.922 4.387 1 97.94 55 ARG B CA 1
ATOM 2065 C C . ARG B 1 55 ? -0.731 -15.75 5.344 1 97.94 55 ARG B C 1
ATOM 2067 O O . ARG B 1 55 ? -1.219 -15.938 6.461 1 97.94 55 ARG B O 1
ATOM 2074 N N . GLU B 1 56 ? -0.29 -14.617 4.918 1 98.69 56 GLU B N 1
ATOM 2075 C CA . GLU B 1 56 ? -0.441 -13.422 5.742 1 98.69 56 GLU B CA 1
ATOM 2076 C C . GLU B 1 56 ? -1.906 -13.172 6.09 1 98.69 56 GLU B C 1
ATOM 2078 O O . GLU B 1 56 ? -2.244 -12.945 7.25 1 98.69 56 GLU B O 1
ATOM 2083 N N . ILE B 1 57 ? -2.795 -13.266 5.113 1 98.75 57 ILE B N 1
ATOM 2084 C CA . ILE B 1 57 ? -4.211 -12.984 5.316 1 98.75 57 ILE B CA 1
ATOM 2085 C C . ILE B 1 57 ? -4.824 -14.055 6.219 1 98.75 57 ILE B C 1
ATOM 2087 O O . ILE B 1 57 ? -5.617 -13.75 7.109 1 98.75 57 ILE B O 1
ATOM 2091 N N . ILE B 1 58 ? -4.438 -15.312 6.008 1 98.44 58 ILE B N 1
ATOM 2092 C CA . ILE B 1 58 ? -4.969 -16.406 6.812 1 98.44 58 ILE B CA 1
ATOM 2093 C C . ILE B 1 58 ? -4.566 -16.203 8.273 1 98.44 58 ILE B C 1
ATOM 2095 O O . ILE B 1 58 ? -5.367 -16.453 9.18 1 98.44 58 ILE B O 1
ATOM 2099 N N . ASN B 1 59 ? -3.377 -15.742 8.5 1 98.31 59 ASN B N 1
ATOM 2100 C CA . ASN B 1 59 ? -2.848 -15.578 9.852 1 98.31 59 ASN B CA 1
ATOM 2101 C C . ASN B 1 59 ? -3.346 -14.289 10.492 1 98.31 59 ASN B C 1
ATOM 2103 O O . ASN B 1 59 ? -3.553 -14.242 11.711 1 98.31 59 ASN B O 1
ATOM 2107 N N . HIS B 1 60 ? -3.447 -13.211 9.773 1 98.5 60 HIS B N 1
ATOM 2108 C CA . HIS B 1 60 ? -3.863 -11.883 10.203 1 98.5 60 HIS B CA 1
ATOM 2109 C C . HIS B 1 60 ? -4.777 -11.227 9.164 1 98.5 60 HIS B C 1
ATOM 2111 O O . HIS B 1 60 ? -4.305 -10.539 8.266 1 98.5 60 HIS B O 1
ATOM 2117 N N . PRO B 1 61 ? -6.035 -11.359 9.297 1 98.44 61 PRO B N 1
ATOM 2118 C CA . PRO B 1 61 ? -6.961 -11.086 8.195 1 98.44 61 PRO B CA 1
ATOM 2119 C C . PRO B 1 61 ? -7.156 -9.594 7.949 1 98.44 61 PRO B C 1
ATOM 2121 O O . PRO B 1 61 ? -7.789 -9.203 6.965 1 98.44 61 PRO B O 1
ATOM 2124 N N . LYS B 1 62 ? -6.688 -8.68 8.852 1 98.44 62 LYS B N 1
ATOM 2125 C CA . LYS B 1 62 ? -6.797 -7.242 8.609 1 98.44 62 LYS B CA 1
ATOM 2126 C C . LYS B 1 62 ? -5.949 -6.82 7.41 1 98.44 62 LYS B C 1
ATOM 2128 O O . LYS B 1 62 ? -4.781 -7.199 7.309 1 98.44 62 LYS B O 1
ATOM 2133 N N . VAL B 1 63 ? -6.543 -6.043 6.508 1 98.75 63 VAL B N 1
ATOM 2134 C CA . VAL B 1 63 ? -5.844 -5.574 5.32 1 98.75 63 VAL B CA 1
ATOM 2135 C C . VAL B 1 63 ? -6.148 -4.098 5.09 1 98.75 63 VAL B C 1
ATOM 2137 O O . VAL B 1 63 ? -7.098 -3.555 5.66 1 98.75 63 VAL B O 1
ATOM 2140 N N . SER B 1 64 ? -5.352 -3.404 4.387 1 98.62 64 SER B N 1
ATOM 2141 C CA . SER B 1 64 ? -5.57 -2.078 3.814 1 98.62 64 SER B CA 1
ATOM 2142 C C . SER B 1 64 ? -5.414 -2.1 2.297 1 98.62 64 SER B C 1
ATOM 2144 O O . SER B 1 64 ? -4.391 -2.557 1.78 1 98.62 64 SER B O 1
ATOM 2146 N N . TYR B 1 65 ? -6.363 -1.699 1.61 1 98 65 TYR B N 1
ATOM 2147 C CA . TYR B 1 65 ? -6.43 -1.673 0.154 1 98 65 TYR B CA 1
ATOM 2148 C C . TYR B 1 65 ? -6.52 -0.241 -0.362 1 98 65 TYR B C 1
ATOM 2150 O O . TYR B 1 65 ? -7.473 0.479 -0.052 1 98 65 TYR B O 1
ATOM 2158 N N . LEU B 1 66 ? -5.551 0.23 -1.188 1 98.31 66 LEU B N 1
ATOM 2159 C CA . LEU B 1 66 ? -5.496 1.634 -1.582 1 98.31 66 LEU B CA 1
ATOM 2160 C C . LEU B 1 66 ? -5.453 1.77 -3.102 1 98.31 66 LEU B C 1
ATOM 2162 O O . LEU B 1 66 ? -4.66 1.1 -3.766 1 98.31 66 LEU B O 1
ATOM 2166 N N . SER B 1 67 ? -6.324 2.562 -3.629 1 97.12 67 SER B N 1
ATOM 2167 C CA . SER B 1 67 ? -6.375 2.92 -5.043 1 97.12 67 SER B CA 1
ATOM 2168 C C . SER B 1 67 ? -6.145 4.414 -5.242 1 97.12 67 SER B C 1
ATOM 2170 O O . SER B 1 67 ? -6.562 5.227 -4.418 1 97.12 67 SER B O 1
ATOM 2172 N N . LEU B 1 68 ? -5.445 4.738 -6.273 1 95.31 68 LEU B N 1
ATOM 2173 C CA . LEU B 1 68 ? -5.172 6.129 -6.613 1 95.31 68 LEU B CA 1
ATOM 2174 C C . LEU B 1 68 ? -5.586 6.43 -8.055 1 95.31 68 LEU B C 1
ATOM 2176 O O . LEU B 1 68 ? -5.238 5.684 -8.969 1 95.31 68 LEU B O 1
ATOM 2180 N N . LYS B 1 69 ? -6.316 7.422 -8.227 1 93.12 69 LYS B N 1
ATOM 2181 C CA . LYS B 1 69 ? -6.688 7.93 -9.547 1 93.12 69 LYS B CA 1
ATOM 2182 C C . LYS B 1 69 ? -6.793 9.453 -9.539 1 93.12 69 LYS B C 1
ATOM 2184 O O . LYS B 1 69 ? -7.531 10.023 -8.742 1 93.12 69 LYS B O 1
ATOM 2189 N N . ASP B 1 70 ? -6.062 10.133 -10.43 1 90.62 70 ASP B N 1
ATOM 2190 C CA . ASP B 1 70 ? -6.121 11.578 -10.594 1 90.62 70 ASP B CA 1
ATOM 2191 C C . ASP B 1 70 ? -5.863 12.289 -9.266 1 90.62 70 ASP B C 1
ATOM 2193 O O . ASP B 1 70 ? -6.613 13.188 -8.883 1 90.62 70 ASP B O 1
ATOM 2197 N N . ASN B 1 71 ? -4.914 11.773 -8.477 1 90.06 71 ASN B N 1
ATOM 2198 C CA . ASN B 1 71 ? -4.441 12.336 -7.219 1 90.06 71 ASN B CA 1
ATOM 2199 C C . ASN B 1 71 ? -5.512 12.266 -6.133 1 90.06 71 ASN B C 1
ATOM 2201 O O . ASN B 1 71 ? -5.508 13.07 -5.199 1 90.06 71 ASN B O 1
ATOM 2205 N N . LYS B 1 72 ? -6.465 11.414 -6.336 1 95.56 72 LYS B N 1
ATOM 2206 C CA . LYS B 1 72 ? -7.473 11.062 -5.34 1 95.56 72 LYS B CA 1
ATOM 2207 C C . LYS B 1 72 ? -7.352 9.594 -4.934 1 95.56 72 LYS B C 1
ATOM 2209 O O . LYS B 1 72 ? -7.285 8.711 -5.789 1 95.56 72 LYS B O 1
ATOM 2214 N N . SER B 1 73 ? -7.301 9.406 -3.633 1 97.5 73 SER B N 1
ATOM 2215 C CA . SER B 1 73 ? -7.109 8.031 -3.178 1 97.5 73 SER B CA 1
ATOM 2216 C C . SER B 1 73 ? -8.359 7.5 -2.479 1 97.5 73 SER B C 1
ATOM 2218 O O . SER B 1 73 ? -9.148 8.273 -1.941 1 97.5 73 SER B O 1
ATOM 2220 N N . ILE B 1 74 ? -8.586 6.27 -2.613 1 98.12 74 ILE B N 1
ATOM 2221 C CA . ILE B 1 74 ? -9.578 5.516 -1.852 1 98.12 74 ILE B CA 1
ATOM 2222 C C . ILE B 1 74 ? -8.883 4.406 -1.061 1 98.12 74 ILE B C 1
ATOM 2224 O O . ILE B 1 74 ? -8.18 3.572 -1.634 1 98.12 74 ILE B O 1
ATOM 2228 N N . ARG B 1 75 ? -9.062 4.457 0.199 1 98.19 75 ARG B N 1
ATOM 2229 C CA . ARG B 1 75 ? -8.492 3.441 1.072 1 98.19 75 ARG B CA 1
ATOM 2230 C C . ARG B 1 75 ? -9.578 2.627 1.76 1 98.19 75 ARG B C 1
ATOM 2232 O O . ARG B 1 75 ? -10.516 3.189 2.326 1 98.19 75 ARG B O 1
ATOM 2239 N N . ILE B 1 76 ? -9.445 1.354 1.667 1 98 76 ILE B N 1
ATOM 2240 C CA . ILE B 1 76 ? -10.352 0.423 2.328 1 98 76 ILE B CA 1
ATOM 2241 C C . ILE B 1 76 ? -9.609 -0.331 3.428 1 98 76 ILE B C 1
ATOM 2243 O O . ILE B 1 76 ? -8.586 -0.975 3.166 1 98 76 ILE B O 1
ATOM 2247 N N . SER B 1 77 ? -10.047 -0.2 4.598 1 97.94 77 SER B N 1
ATOM 2248 C CA . SER B 1 77 ? -9.484 -0.903 5.746 1 97.94 77 SER B CA 1
ATOM 2249 C C . SER B 1 77 ? -10.492 -1.87 6.352 1 97.94 77 SER B C 1
ATOM 2251 O O . SER B 1 77 ? -11.562 -1.455 6.801 1 97.94 77 SER B O 1
ATOM 2253 N N . GLY B 1 78 ? -10.18 -3.111 6.312 1 97.75 78 GLY B N 1
ATOM 2254 C CA . GLY B 1 78 ? -11.078 -4.129 6.828 1 97.75 78 GLY B CA 1
ATOM 2255 C C . GLY B 1 78 ? -10.445 -5.504 6.906 1 97.75 78 GLY B C 1
ATOM 2256 O O . GLY B 1 78 ? -9.219 -5.625 6.949 1 97.75 78 GLY B O 1
ATOM 2257 N N . GLU B 1 79 ? -11.297 -6.512 7.059 1 97.88 79 GLU B N 1
ATOM 2258 C CA . GLU B 1 79 ? -10.836 -7.898 7.113 1 97.88 79 GLU B CA 1
ATOM 2259 C C . GLU B 1 79 ? -11.141 -8.633 5.809 1 97.88 79 GLU B C 1
ATOM 2261 O O . GLU B 1 79 ? -12.211 -8.453 5.223 1 97.88 79 GLU B O 1
ATOM 2266 N N . ALA B 1 80 ? -10.172 -9.359 5.359 1 98.44 80 ALA B N 1
ATOM 2267 C CA . ALA B 1 80 ? -10.352 -10.227 4.195 1 98.44 80 ALA B CA 1
ATOM 2268 C C . ALA B 1 80 ? -10.633 -11.664 4.621 1 98.44 80 ALA B C 1
ATOM 2270 O O . ALA B 1 80 ? -9.953 -12.195 5.504 1 98.44 80 ALA B O 1
ATOM 2271 N N . TYR B 1 81 ? -11.547 -12.273 3.947 1 97.19 81 TYR B N 1
ATOM 2272 C CA . TYR B 1 81 ? -11.875 -13.656 4.254 1 97.19 81 TYR B CA 1
ATOM 2273 C C . TYR B 1 81 ? -11.898 -14.508 2.99 1 97.19 81 TYR B C 1
ATOM 2275 O O . TYR B 1 81 ? -12.352 -14.055 1.937 1 97.19 81 TYR B O 1
ATOM 2283 N N . GLN B 1 82 ? -11.477 -15.695 3.127 1 98.19 82 GLN B N 1
ATOM 2284 C CA . GLN B 1 82 ? -11.516 -16.641 2.021 1 98.19 82 GLN B CA 1
ATOM 2285 C C . GLN B 1 82 ? -12.945 -17.094 1.735 1 98.19 82 GLN B C 1
ATOM 2287 O O . GLN B 1 82 ? -13.711 -17.375 2.66 1 98.19 82 GLN B O 1
ATOM 2292 N N . LEU B 1 83 ? -13.305 -17.062 0.488 1 97.88 83 LEU B N 1
ATOM 2293 C CA . LEU B 1 83 ? -14.656 -17.453 0.091 1 97.88 83 LEU B CA 1
ATOM 2294 C C . LEU B 1 83 ? -14.766 -18.953 -0.092 1 97.88 83 LEU B C 1
ATOM 2296 O O . LEU B 1 83 ? -13.797 -19.609 -0.488 1 97.88 83 LEU B O 1
ATOM 2300 N N . ASP B 1 84 ? -16.062 -19.203 0.164 1 94.88 84 ASP B N 1
ATOM 2301 C CA . ASP B 1 84 ? -16.391 -20.578 -0.145 1 94.88 84 ASP B CA 1
ATOM 2302 C C . ASP B 1 84 ? -16.719 -20.75 -1.626 1 94.88 84 ASP B C 1
ATOM 2304 O O . ASP B 1 84 ? -16.781 -19.766 -2.371 1 94.88 84 ASP B O 1
ATOM 2308 N N . ASP B 1 85 ? -16.625 -21.891 -2.275 1 96.12 85 ASP B N 1
ATOM 2309 C CA . ASP B 1 85 ? -16.922 -22.234 -3.662 1 96.12 85 ASP B CA 1
ATOM 2310 C C . ASP B 1 85 ? -15.859 -21.672 -4.609 1 96.12 85 ASP B C 1
ATOM 2312 O O . ASP B 1 85 ? -16.172 -20.891 -5.504 1 96.12 85 ASP B O 1
ATOM 2316 N N . GLN B 1 86 ? -14.812 -21.938 -4.398 1 98.31 86 GLN B N 1
ATOM 2317 C CA . GLN B 1 86 ? -13.641 -21.438 -5.117 1 98.31 86 GLN B CA 1
ATOM 2318 C C . GLN B 1 86 ? -13.883 -21.422 -6.625 1 98.31 86 GLN B C 1
ATOM 2320 O O . GLN B 1 86 ? -13.695 -20.406 -7.281 1 98.31 86 GLN B O 1
ATOM 2325 N N . LYS B 1 87 ? -14.297 -22.562 -7.172 1 98.25 87 LYS B N 1
ATOM 2326 C CA . LYS B 1 87 ? -14.445 -22.703 -8.617 1 98.25 87 LYS B CA 1
ATOM 2327 C C . LYS B 1 87 ? -15.43 -21.688 -9.18 1 98.25 87 LYS B C 1
ATOM 2329 O O . LYS B 1 87 ? -15.188 -21.094 -10.234 1 98.25 87 LYS B O 1
ATOM 2334 N N . TYR B 1 88 ? -16.531 -21.484 -8.492 1 98.31 88 TYR B N 1
ATOM 2335 C CA . TYR B 1 88 ? -17.531 -20.516 -8.93 1 98.31 88 TYR B CA 1
ATOM 2336 C C . TYR B 1 88 ? -16.922 -19.125 -9.055 1 98.31 88 TYR B C 1
ATOM 2338 O O . TYR B 1 88 ? -17.031 -18.484 -10.102 1 98.31 88 TYR B O 1
ATOM 2346 N N . TRP B 1 89 ? -16.297 -18.656 -8.031 1 98.31 89 TRP B N 1
ATOM 2347 C CA . TRP B 1 89 ? -15.766 -17.297 -7.98 1 98.31 89 TRP B CA 1
ATOM 2348 C C . TRP B 1 89 ? -14.617 -17.125 -8.969 1 98.31 89 TRP B C 1
ATOM 2350 O O . TRP B 1 89 ? -14.5 -16.094 -9.625 1 98.31 89 TRP B O 1
ATOM 2360 N N . ILE B 1 90 ? -13.742 -18.109 -9.07 1 98.31 90 ILE B N 1
ATOM 2361 C CA . ILE B 1 90 ? -12.625 -18.047 -10 1 98.31 90 ILE B CA 1
ATOM 2362 C C . ILE B 1 90 ? -13.148 -17.953 -11.43 1 98.31 90 ILE B C 1
ATOM 2364 O O . ILE B 1 90 ? -12.719 -17.094 -12.203 1 98.31 90 ILE B O 1
ATOM 2368 N N . ASP B 1 91 ? -14.078 -18.859 -11.75 1 98.25 91 ASP B N 1
ATOM 2369 C CA . ASP B 1 91 ? -14.625 -18.844 -13.102 1 98.25 91 ASP B CA 1
ATOM 2370 C C . ASP B 1 91 ? -15.305 -17.5 -13.406 1 98.25 91 ASP B C 1
ATOM 2372 O O . ASP B 1 91 ? -15.125 -16.938 -14.492 1 98.25 91 ASP B O 1
ATOM 2376 N N . LEU B 1 92 ? -16.094 -16.953 -12.477 1 98.06 92 LEU B N 1
ATOM 2377 C CA . LEU B 1 92 ? -16.75 -15.672 -12.641 1 98.06 92 LEU B CA 1
ATOM 2378 C C . LEU B 1 92 ? -15.727 -14.562 -12.898 1 98.06 92 LEU B C 1
ATOM 2380 O O . LEU B 1 92 ? -15.859 -13.805 -13.859 1 98.06 92 LEU B O 1
ATOM 2384 N N . MET B 1 93 ? -14.648 -14.461 -12.062 1 97.5 93 MET B N 1
ATOM 2385 C CA . MET B 1 93 ? -13.695 -13.367 -12.117 1 97.5 93 MET B CA 1
ATOM 2386 C C . MET B 1 93 ? -12.789 -13.5 -13.344 1 97.5 93 MET B C 1
ATOM 2388 O O . MET B 1 93 ? -12.367 -12.492 -13.922 1 97.5 93 MET B O 1
ATOM 2392 N N . PHE B 1 94 ? -12.492 -14.734 -13.789 1 97.75 94 PHE B N 1
ATOM 2393 C CA . PHE B 1 94 ? -11.742 -14.938 -15.023 1 97.75 94 PHE B CA 1
ATOM 2394 C C . PHE B 1 94 ? -12.578 -14.539 -16.234 1 97.75 94 PHE B C 1
ATOM 2396 O O . PHE B 1 94 ? -12.039 -14.047 -17.234 1 97.75 94 PHE B O 1
ATOM 2403 N N . ASP B 1 95 ? -13.867 -14.781 -16.188 1 97.44 95 ASP B N 1
ATOM 2404 C CA . ASP B 1 95 ? -14.766 -14.359 -17.266 1 97.44 95 ASP B CA 1
ATOM 2405 C C . ASP B 1 95 ? -14.828 -12.836 -17.359 1 97.44 95 ASP B C 1
ATOM 2407 O O . ASP B 1 95 ? -14.891 -12.281 -18.469 1 97.44 95 ASP B O 1
ATOM 2411 N N . GLU B 1 96 ? -14.797 -12.172 -16.234 1 95.44 96 GLU B N 1
ATOM 2412 C CA . GLU B 1 96 ? -14.883 -10.711 -16.172 1 95.44 96 GLU B CA 1
ATOM 2413 C C . GLU B 1 96 ? -13.539 -10.07 -16.516 1 95.44 96 GLU B C 1
ATOM 2415 O O . GLU B 1 96 ? -13.484 -8.906 -16.922 1 95.44 96 GLU B O 1
ATOM 2420 N N . ASN B 1 97 ? -12.469 -10.812 -16.266 1 94.19 97 ASN B N 1
ATOM 2421 C CA . ASN B 1 97 ? -11.109 -10.328 -16.5 1 94.19 97 ASN B CA 1
ATOM 2422 C C . ASN B 1 97 ? -10.297 -11.305 -17.344 1 94.19 97 ASN B C 1
ATOM 2424 O O . ASN B 1 97 ? -9.438 -12.023 -16.828 1 94.19 97 ASN B O 1
ATOM 2428 N N . LYS B 1 98 ? -10.359 -11.227 -18.594 1 93.06 98 LYS B N 1
ATOM 2429 C CA . LYS B 1 98 ? -9.812 -12.219 -19.516 1 93.06 98 LYS B CA 1
ATOM 2430 C C . LYS B 1 98 ? -8.289 -12.195 -19.5 1 93.06 98 LYS B C 1
ATOM 2432 O O . LYS B 1 98 ? -7.645 -13.18 -19.859 1 93.06 98 LYS B O 1
ATOM 2437 N N . PHE B 1 99 ? -7.719 -11.086 -19.062 1 91.31 99 PHE B N 1
ATOM 2438 C CA . PHE B 1 99 ? -6.27 -10.969 -18.984 1 91.31 99 PHE B CA 1
ATOM 2439 C C . PHE B 1 99 ? -5.695 -12.031 -18.047 1 91.31 99 PHE B C 1
ATOM 2441 O O . PHE B 1 99 ? -4.566 -12.484 -18.234 1 91.31 99 PHE B O 1
ATOM 2448 N N . LEU B 1 100 ? -6.422 -12.453 -17.094 1 94.56 100 LEU B N 1
ATOM 2449 C CA . LEU B 1 100 ? -5.965 -13.43 -16.109 1 94.56 100 LEU B CA 1
ATOM 2450 C C . LEU B 1 100 ? -5.594 -14.742 -16.781 1 94.56 100 LEU B C 1
ATOM 2452 O O . LEU B 1 100 ? -4.742 -15.484 -16.281 1 94.56 100 LEU B O 1
ATOM 2456 N N . ASN B 1 101 ? -6.219 -15.016 -17.922 1 95.19 101 ASN B N 1
ATOM 2457 C CA . ASN B 1 101 ? -5.91 -16.234 -18.656 1 95.19 101 ASN B CA 1
ATOM 2458 C C . ASN B 1 101 ? -4.477 -16.234 -19.188 1 95.19 101 ASN B C 1
ATOM 2460 O O . ASN B 1 101 ? -3.889 -17.297 -19.406 1 95.19 101 ASN B O 1
ATOM 2464 N N . ASN B 1 102 ? -3.953 -15.039 -19.359 1 93.88 102 ASN B N 1
ATOM 2465 C CA . ASN B 1 102 ? -2.564 -14.938 -19.797 1 93.88 102 ASN B CA 1
ATOM 2466 C C . ASN B 1 102 ? -1.595 -15.242 -18.656 1 93.88 102 ASN B C 1
ATOM 2468 O O . ASN B 1 102 ? -0.487 -15.727 -18.891 1 93.88 102 ASN B O 1
ATOM 2472 N N . VAL B 1 103 ? -1.989 -14.984 -17.469 1 95.31 103 VAL B N 1
ATOM 2473 C CA . VAL B 1 103 ? -1.128 -15.164 -16.297 1 95.31 103 VAL B CA 1
ATOM 2474 C C . VAL B 1 103 ? -1.286 -16.578 -15.758 1 95.31 103 VAL B C 1
ATOM 2476 O O . VAL B 1 103 ? -0.297 -17.234 -15.43 1 95.31 103 VAL B O 1
ATOM 2479 N N . TYR B 1 104 ? -2.469 -16.969 -15.711 1 97.44 104 TYR B N 1
ATOM 2480 C CA . TYR B 1 104 ? -2.836 -18.312 -15.242 1 97.44 104 TYR B CA 1
ATOM 2481 C C . TYR B 1 104 ? -3.709 -19.031 -16.266 1 97.44 104 TYR B C 1
ATOM 2483 O O . TYR B 1 104 ? -4.926 -19.141 -16.078 1 97.44 104 TYR B O 1
ATOM 2491 N N . PRO B 1 105 ? -3.117 -19.656 -17.234 1 96.88 105 PRO B N 1
ATOM 2492 C CA . PRO B 1 105 ? -3.902 -20.328 -18.281 1 96.88 105 PRO B CA 1
ATOM 2493 C C . PRO B 1 105 ? -4.477 -21.656 -17.828 1 96.88 105 PRO B C 1
ATOM 2495 O O . PRO B 1 105 ? -3.885 -22.344 -16.984 1 96.88 105 PRO B O 1
ATOM 2498 N N . GLY B 1 106 ? -5.598 -21.984 -18.391 1 95.94 106 GLY B N 1
ATOM 2499 C CA . GLY B 1 106 ? -6.211 -23.281 -18.188 1 95.94 106 GLY B CA 1
ATOM 2500 C C . GLY B 1 106 ? -6.52 -23.594 -16.734 1 95.94 106 GLY B C 1
ATOM 2501 O O . GLY B 1 106 ? -7.117 -22.766 -16.031 1 95.94 106 GLY B O 1
ATOM 2502 N N . GLU B 1 107 ? -6.121 -24.797 -16.297 1 97 107 GLU B N 1
ATOM 2503 C CA . GLU B 1 107 ? -6.477 -25.281 -14.961 1 97 107 GLU B CA 1
ATOM 2504 C C . GLU B 1 107 ? -5.578 -24.656 -13.898 1 97 107 GLU B C 1
ATOM 2506 O O . GLU B 1 107 ? -5.863 -24.75 -12.703 1 97 107 GLU B O 1
ATOM 2511 N N . SER B 1 108 ? -4.57 -23.953 -14.336 1 97.88 108 SER B N 1
ATOM 2512 C CA . SER B 1 108 ? -3.664 -23.344 -13.367 1 97.88 108 SER B CA 1
ATOM 2513 C C . SER B 1 108 ? -4.363 -22.266 -12.555 1 97.88 108 SER B C 1
ATOM 2515 O O . SER B 1 108 ? -3.92 -21.922 -11.453 1 97.88 108 SER B O 1
ATOM 2517 N N . ARG B 1 109 ? -5.484 -21.734 -13.094 1 98.25 109 ARG B N 1
ATOM 2518 C CA . ARG B 1 109 ? -6.23 -20.688 -12.398 1 98.25 109 ARG B CA 1
ATOM 2519 C C . ARG B 1 109 ? -6.738 -21.188 -11.047 1 98.25 109 ARG B C 1
ATOM 2521 O O . ARG B 1 109 ? -6.922 -20.406 -10.117 1 98.25 109 ARG B O 1
ATOM 2528 N N . TYR B 1 110 ? -6.766 -22.484 -10.852 1 98.44 110 TYR B N 1
ATOM 2529 C CA . TYR B 1 110 ? -7.41 -23.016 -9.656 1 98.44 110 TYR B CA 1
ATOM 2530 C C . TYR B 1 110 ? -6.406 -23.156 -8.516 1 98.44 110 TYR B C 1
ATOM 2532 O O . TYR B 1 110 ? -6.742 -23.656 -7.438 1 98.44 110 TYR B O 1
ATOM 2540 N N . ILE B 1 111 ? -5.16 -22.719 -8.727 1 98.69 111 ILE B N 1
ATOM 2541 C CA . ILE B 1 111 ? -4.227 -22.531 -7.621 1 98.69 111 ILE B CA 1
ATOM 2542 C C . ILE B 1 111 ? -4.609 -21.266 -6.84 1 98.69 111 ILE B C 1
ATOM 2544 O O . ILE B 1 111 ? -4.184 -21.094 -5.695 1 98.69 111 ILE B O 1
ATOM 2548 N N . LEU B 1 112 ? -5.387 -20.422 -7.504 1 98.69 112 LEU B N 1
ATOM 2549 C CA . LEU B 1 112 ? -5.828 -19.172 -6.887 1 98.69 112 LEU B CA 1
ATOM 2550 C C . LEU B 1 112 ? -6.977 -19.422 -5.914 1 98.69 112 LEU B C 1
ATOM 2552 O O . LEU B 1 112 ? -7.719 -20.391 -6.062 1 98.69 112 LEU B O 1
ATOM 2556 N N . GLU B 1 113 ? -7.047 -18.594 -4.934 1 98.75 113 GLU B N 1
ATOM 2557 C CA . GLU B 1 113 ? -8.148 -18.578 -3.973 1 98.75 113 GLU B CA 1
ATOM 2558 C C . GLU B 1 113 ? -8.82 -17.203 -3.928 1 98.75 113 GLU B C 1
ATOM 2560 O O . GLU B 1 113 ? -8.148 -16.172 -3.979 1 98.75 113 GLU B O 1
ATOM 2565 N N . PRO B 1 114 ? -10.148 -17.203 -3.846 1 98.69 114 PRO B N 1
ATOM 2566 C CA . PRO B 1 114 ? -10.898 -15.945 -3.791 1 98.69 114 PRO B CA 1
ATOM 2567 C C . PRO B 1 114 ? -11.055 -15.414 -2.369 1 98.69 114 PRO B C 1
ATOM 2569 O O . PRO B 1 114 ? -11.25 -16.188 -1.432 1 98.69 114 PRO B O 1
ATOM 2572 N N . PHE B 1 115 ? -10.922 -14.18 -2.223 1 98.75 115 PHE B N 1
ATOM 2573 C CA . PHE B 1 115 ? -11.117 -13.477 -0.96 1 98.75 115 PHE B CA 1
ATOM 2574 C C . PHE B 1 115 ? -12.109 -12.328 -1.129 1 98.75 115 PHE B C 1
ATOM 2576 O O . PHE B 1 115 ? -12.312 -11.836 -2.24 1 98.75 115 PHE B O 1
ATOM 2583 N N . CYS B 1 116 ? -12.672 -11.938 -0.031 1 98.19 116 CYS B N 1
ATOM 2584 C CA . CYS B 1 116 ? -13.625 -10.836 -0.018 1 98.19 116 CYS B CA 1
ATOM 2585 C C . CYS B 1 116 ? -13.414 -9.945 1.2 1 98.19 116 CYS B C 1
ATOM 2587 O O . CYS B 1 116 ? -13.062 -10.438 2.275 1 98.19 116 CYS B O 1
ATOM 2589 N N . ILE B 1 117 ? -13.586 -8.672 1.038 1 98 117 ILE B N 1
ATOM 2590 C CA . ILE B 1 117 ? -13.672 -7.691 2.115 1 98 117 ILE B CA 1
ATOM 2591 C C . ILE B 1 117 ? -15.102 -7.156 2.213 1 98 117 ILE B C 1
ATOM 2593 O O . ILE B 1 117 ? -15.594 -6.516 1.285 1 98 117 ILE B O 1
ATOM 2597 N N . GLU B 1 118 ? -15.789 -7.367 3.281 1 95.12 118 GLU B N 1
ATOM 2598 C CA . GL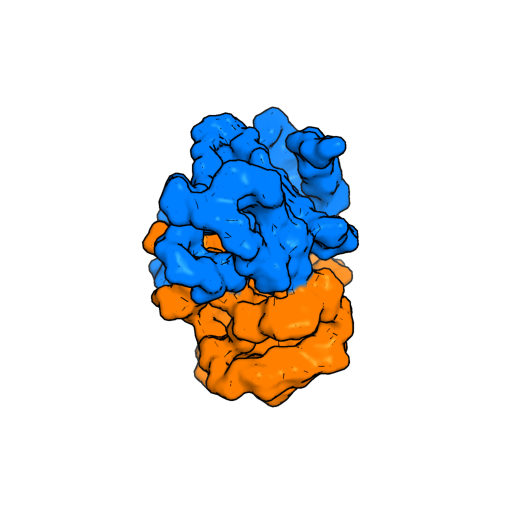U B 1 118 ? -17.203 -7.004 3.375 1 95.12 118 GLU B CA 1
ATOM 2599 C C . GLU B 1 118 ? -17.422 -5.961 4.465 1 95.12 118 GLU B C 1
ATOM 2601 O O . GLU B 1 118 ? -18.281 -5.086 4.32 1 95.12 118 GLU B O 1
ATOM 2606 N N . ASN B 1 119 ? -16.859 -6.027 5.688 1 95.94 119 ASN B N 1
ATOM 2607 C CA . ASN B 1 119 ? -16.922 -5.047 6.766 1 95.94 119 ASN B CA 1
ATOM 2608 C C . ASN B 1 119 ? -15.648 -4.207 6.832 1 95.94 119 ASN B C 1
ATOM 2610 O O . ASN B 1 119 ? -14.625 -4.66 7.348 1 95.94 119 ASN B O 1
ATOM 2614 N N . ALA B 1 120 ? -15.812 -2.93 6.266 1 97.69 120 ALA B N 1
ATOM 2615 C CA . ALA B 1 120 ? -14.609 -2.113 6.141 1 97.69 120 ALA B CA 1
ATOM 2616 C C . ALA B 1 120 ? -14.938 -0.628 6.258 1 97.69 120 ALA B C 1
ATOM 2618 O O . ALA B 1 120 ? -16.094 -0.228 6.109 1 97.69 120 ALA B O 1
ATOM 2619 N N . GLU B 1 121 ? -13.961 0.106 6.633 1 97.69 121 GLU B N 1
ATOM 2620 C CA . GLU B 1 121 ? -13.961 1.557 6.477 1 97.69 121 GLU B CA 1
ATOM 2621 C C . GLU B 1 121 ? -13.383 1.962 5.121 1 97.69 121 GLU B C 1
ATOM 2623 O O . GLU B 1 121 ? -12.344 1.445 4.707 1 97.69 121 GLU B O 1
ATOM 2628 N N . MET B 1 122 ? -14.102 2.783 4.406 1 97.88 122 MET B N 1
ATOM 2629 C CA . MET B 1 122 ? -13.625 3.316 3.137 1 97.88 122 MET B CA 1
ATOM 2630 C C . MET B 1 122 ? -13.43 4.824 3.217 1 97.88 122 MET B C 1
ATOM 2632 O O . MET B 1 122 ? -14.359 5.559 3.545 1 97.88 122 MET B O 1
ATOM 2636 N N . GLU B 1 123 ? -12.227 5.305 2.939 1 98 123 GLU B N 1
ATOM 2637 C CA . GLU B 1 123 ? -11.953 6.738 2.973 1 98 123 GLU B CA 1
ATOM 2638 C C . GLU B 1 123 ? -11.555 7.258 1.595 1 98 123 GLU B C 1
ATOM 2640 O O . GLU B 1 123 ? -10.648 6.707 0.957 1 98 123 GLU B O 1
ATOM 2645 N N . PHE B 1 124 ? -12.289 8.227 1.17 1 98.5 124 PHE B N 1
ATOM 2646 C CA . PHE B 1 124 ? -11.914 9.031 0.01 1 98.5 124 PHE B CA 1
ATOM 2647 C C . PHE B 1 124 ? -11.07 10.227 0.43 1 98.5 124 PHE B C 1
ATOM 2649 O O . PHE B 1 124 ? -11.414 10.93 1.385 1 98.5 124 PHE B O 1
ATOM 2656 N N . PHE B 1 125 ? -9.977 10.484 -0.231 1 97.94 125 PHE B N 1
ATOM 2657 C CA . PHE B 1 125 ? -9.094 11.594 0.094 1 97.94 125 PHE B CA 1
ATOM 2658 C C . PHE B 1 125 ? -8.664 12.336 -1.168 1 97.94 125 PHE B C 1
ATOM 2660 O O . PHE B 1 125 ? -8.109 11.727 -2.09 1 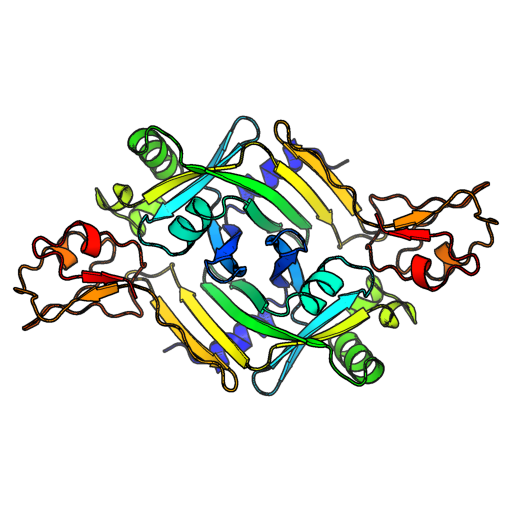97.94 125 PHE B O 1
ATOM 2667 N N . ASP B 1 126 ? -8.906 13.609 -1.218 1 96.69 126 ASP B N 1
ATOM 2668 C CA . ASP B 1 126 ? -8.586 14.492 -2.334 1 96.69 126 ASP B CA 1
ATOM 2669 C C . ASP B 1 126 ? -7.66 15.625 -1.889 1 96.69 126 ASP B C 1
ATOM 2671 O O . ASP B 1 126 ? -8.102 16.578 -1.238 1 96.69 126 ASP B O 1
ATOM 2675 N N . LEU B 1 127 ? -6.453 15.57 -2.223 1 91.88 127 LEU B N 1
ATOM 2676 C CA . LEU B 1 127 ? -5.461 16.562 -1.823 1 91.88 127 LEU B CA 1
ATOM 2677 C C . LEU B 1 127 ? -5.324 17.656 -2.881 1 91.88 127 LEU B C 1
ATOM 2679 O O . LEU B 1 127 ? -4.574 18.609 -2.695 1 91.88 127 LEU B O 1
ATOM 2683 N N . THR B 1 128 ? -6.027 17.594 -4.008 1 90.88 128 THR B N 1
ATOM 2684 C CA . THR B 1 128 ? -5.832 18.484 -5.148 1 90.88 128 THR B CA 1
ATOM 2685 C C . THR B 1 128 ? -6.59 19.781 -4.953 1 90.88 128 THR B C 1
ATOM 2687 O O . THR B 1 128 ? -6.434 20.719 -5.734 1 90.88 128 THR B O 1
ATOM 2690 N N . GLN B 1 129 ? -7.324 19.859 -3.93 1 92.56 129 GLN B N 1
ATOM 2691 C CA . GLN B 1 129 ? -8.062 21.078 -3.66 1 92.56 129 GLN B CA 1
ATOM 2692 C C . GLN B 1 129 ? -7.645 21.703 -2.324 1 92.56 129 GLN B C 1
ATOM 2694 O O . GLN B 1 129 ? -7.055 21.016 -1.483 1 92.56 129 GLN B O 1
ATOM 2699 N N . LYS B 1 130 ? -7.965 23.016 -2.158 1 92.69 130 LYS B N 1
ATOM 2700 C CA . LYS B 1 130 ? -7.695 23.734 -0.923 1 92.69 130 LYS B CA 1
ATOM 2701 C C . LYS B 1 130 ? -8.969 24.375 -0.376 1 92.69 130 LYS B C 1
ATOM 2703 O O . LYS B 1 130 ? -9.609 25.188 -1.057 1 92.69 130 LYS B O 1
ATOM 2708 N N . PRO B 1 131 ? -9.43 24.031 0.869 1 95.94 131 PRO B N 1
ATOM 2709 C CA . PRO B 1 131 ? -8.773 23 1.668 1 95.94 131 PRO B CA 1
ATOM 2710 C C . PRO B 1 131 ? -8.953 21.594 1.087 1 95.94 131 PRO B C 1
ATOM 2712 O O . PRO B 1 131 ? -9.828 21.391 0.236 1 95.94 131 PRO B O 1
ATOM 2715 N N . ILE B 1 132 ? -8.164 20.734 1.519 1 96.5 132 ILE B N 1
ATOM 2716 C CA . ILE B 1 132 ? -8.266 19.344 1.11 1 96.5 132 ILE B CA 1
ATOM 2717 C C . ILE B 1 132 ? -9.641 18.797 1.479 1 96.5 132 ILE B C 1
ATOM 2719 O O . ILE B 1 132 ? -10.383 19.422 2.244 1 96.5 132 ILE B O 1
ATOM 2723 N N . PHE B 1 133 ? -9.961 17.688 0.876 1 97.56 133 PHE B N 1
ATOM 2724 C CA . PHE B 1 133 ? -11.25 17.078 1.182 1 97.56 133 PHE B CA 1
ATOM 2725 C C . PHE B 1 133 ? -11.086 15.578 1.426 1 97.56 133 PHE B C 1
ATOM 2727 O O . PHE B 1 133 ? -10.352 14.898 0.701 1 97.56 133 PHE B O 1
ATOM 2734 N N . ARG B 1 134 ? -11.781 15.062 2.486 1 97.56 134 ARG B N 1
ATOM 2735 C CA . ARG B 1 134 ? -11.852 13.633 2.744 1 97.56 134 ARG B CA 1
ATOM 2736 C C . ARG B 1 134 ? -13.227 13.242 3.289 1 97.56 134 ARG B C 1
ATOM 2738 O O . ARG B 1 134 ? -13.922 14.07 3.877 1 97.56 134 ARG B O 1
ATOM 2745 N N . LYS B 1 135 ? -13.578 12.062 3.074 1 97.31 135 LYS B N 1
ATOM 2746 C CA . LYS B 1 135 ? -14.844 11.523 3.562 1 97.31 135 LYS B CA 1
ATOM 2747 C C . LYS B 1 135 ? -14.742 10.023 3.814 1 97.31 135 LYS B C 1
ATOM 2749 O O . LYS B 1 135 ? -14.18 9.289 3 1 97.31 135 LYS B O 1
ATOM 2754 N N . THR B 1 136 ? -15.305 9.625 4.98 1 97.25 136 THR B N 1
ATOM 2755 C CA . THR B 1 136 ? -15.266 8.219 5.359 1 97.25 136 THR B CA 1
ATOM 2756 C C . THR B 1 136 ? -16.656 7.59 5.242 1 97.25 136 THR B C 1
ATOM 2758 O O . THR B 1 136 ? -17.656 8.219 5.605 1 97.25 136 THR B O 1
ATOM 2761 N N . PHE B 1 137 ? -16.688 6.457 4.688 1 97.31 137 PHE B N 1
ATOM 2762 C CA . PHE B 1 137 ? -17.906 5.652 4.582 1 97.31 137 PHE B CA 1
ATOM 2763 C C . PHE B 1 137 ? -17.719 4.312 5.285 1 97.31 137 PHE B C 1
ATOM 2765 O O . PHE B 1 137 ? -16.609 3.809 5.402 1 97.31 137 PHE B O 1
ATOM 2772 N N . THR B 1 138 ? -18.828 3.76 5.727 1 96.88 138 THR B N 1
ATOM 2773 C CA . THR B 1 138 ? -18.828 2.412 6.285 1 96.88 138 THR B CA 1
ATOM 2774 C C . THR B 1 138 ? -19.344 1.407 5.258 1 96.88 138 THR B C 1
ATOM 2776 O O . THR B 1 138 ? -20.359 1.651 4.59 1 96.88 138 THR B O 1
ATOM 2779 N N . LEU B 1 139 ? -18.625 0.401 5.09 1 96.56 139 LEU B N 1
ATOM 2780 C CA . LEU B 1 139 ? -19.094 -0.773 4.363 1 96.56 139 LEU B CA 1
ATOM 2781 C C . LEU B 1 139 ? -19.531 -1.872 5.324 1 96.56 139 LEU B C 1
ATOM 2783 O O . LEU B 1 139 ? -18.812 -2.189 6.277 1 96.56 139 LEU B O 1
ATOM 2787 N N . GLY B 1 140 ? -20.703 -2.455 5.066 1 95.25 140 GLY B N 1
ATOM 2788 C CA . GLY B 1 140 ? -21.203 -3.459 5.984 1 95.25 140 GLY B CA 1
ATOM 2789 C C . GLY B 1 140 ? -21.422 -2.93 7.391 1 95.25 140 GLY B C 1
ATOM 2790 O O . GLY B 1 140 ? -22.047 -1.888 7.578 1 95.25 140 GLY B O 1
ATOM 2791 N N . ASN B 1 141 ? -20.828 -3.641 8.422 1 92.44 141 ASN B N 1
ATOM 2792 C CA . ASN B 1 141 ? -21.109 -3.299 9.812 1 92.44 141 ASN B CA 1
ATOM 2793 C C . ASN B 1 141 ? -19.844 -2.814 10.531 1 92.44 141 ASN B C 1
ATOM 2795 O O . ASN B 1 141 ? -19.766 -2.859 11.758 1 92.44 141 ASN B O 1
ATOM 2799 N N . ALA B 1 142 ? -18.938 -2.367 9.734 1 92.25 142 ALA B N 1
ATOM 2800 C CA . ALA B 1 142 ? -17.688 -1.924 10.359 1 92.25 142 ALA B CA 1
ATOM 2801 C C . ALA B 1 142 ? -17.891 -0.628 11.141 1 92.25 142 ALA B C 1
ATOM 2803 O O . ALA B 1 142 ? -18.844 0.123 10.867 1 92.25 142 ALA B O 1
ATOM 2804 N N . LYS B 1 143 ? -17.125 -0.442 12.133 1 89.62 143 LYS B N 1
ATOM 2805 C CA . LYS B 1 143 ? -17.094 0.818 12.867 1 89.62 143 LYS B CA 1
ATOM 2806 C C . LYS B 1 143 ? -15.992 1.735 12.359 1 89.62 143 LYS B C 1
ATOM 2808 O O . LYS B 1 143 ? -14.883 1.277 12.062 1 89.62 143 LYS B O 1
ATOM 2813 N N . ILE B 1 144 ? -16.375 2.971 12.258 1 91.19 144 ILE B N 1
ATOM 2814 C CA . ILE B 1 144 ? -15.391 3.965 11.836 1 91.19 144 ILE B CA 1
ATOM 2815 C C . ILE B 1 144 ? -14.602 4.453 13.047 1 91.19 144 ILE B C 1
ATOM 2817 O O . ILE B 1 144 ? -15.188 4.777 14.086 1 91.19 144 ILE B O 1
ATOM 2821 N N . THR B 1 145 ? -13.359 4.402 12.969 1 87.88 145 THR B N 1
ATOM 2822 C CA . THR B 1 145 ? -12.492 5 13.984 1 87.88 145 THR B CA 1
ATOM 2823 C C . THR B 1 145 ? -12.156 6.445 13.617 1 87.88 145 THR B C 1
ATOM 2825 O O . THR B 1 145 ? -11.477 6.699 12.625 1 87.88 145 THR B O 1
ATOM 2828 N N . PRO B 1 146 ? -12.617 7.301 14.398 1 92.06 146 PRO B N 1
ATOM 2829 C CA . PRO B 1 146 ? -12.32 8.695 14.086 1 92.06 146 PRO B CA 1
ATOM 2830 C C . PRO B 1 146 ? -10.828 9.016 14.148 1 92.06 146 PRO B C 1
ATOM 2832 O O . PRO B 1 146 ? -10.117 8.484 15 1 92.06 146 PRO B O 1
ATOM 2835 N N . LYS B 1 147 ? -10.391 9.797 13.289 1 94.75 147 LYS B N 1
ATOM 2836 C CA . LYS B 1 147 ? -9.016 10.281 13.219 1 94.75 147 LYS B CA 1
ATOM 2837 C C . LYS B 1 147 ? -8.969 11.805 13.148 1 94.75 147 LYS B C 1
ATOM 2839 O O . LYS B 1 147 ? -9.953 12.445 12.805 1 94.75 147 LYS B O 1
ATOM 2844 N N . GLY B 1 148 ? -7.836 12.258 13.484 1 96.25 148 GLY B N 1
ATOM 2845 C CA . GLY B 1 148 ? -7.656 13.703 13.414 1 96.25 148 GLY B CA 1
ATOM 2846 C C . GLY B 1 148 ? -7.672 14.375 14.773 1 96.25 148 GLY B C 1
ATOM 2847 O O . GLY B 1 148 ? -7.121 13.836 15.742 1 96.25 148 GLY B O 1
ATOM 2848 N N . PHE B 1 149 ? -8.156 15.633 14.797 1 98.31 149 PHE B N 1
ATOM 2849 C CA . PHE B 1 149 ? -8.086 16.453 16 1 98.31 149 PHE B CA 1
ATOM 2850 C C . PHE B 1 149 ? -9.43 17.109 16.281 1 98.31 149 PHE B C 1
ATOM 2852 O O . PHE B 1 149 ? -10.195 17.406 15.359 1 98.31 149 PHE B O 1
ATOM 2859 N N . VAL B 1 150 ? -9.688 17.344 17.516 1 98.12 150 VAL B N 1
ATOM 2860 C CA . VAL B 1 150 ? -10.875 18.078 17.953 1 98.12 150 VAL B CA 1
ATOM 2861 C C . VAL B 1 150 ? -10.484 19.141 18.969 1 98.12 150 VAL B C 1
ATOM 2863 O O . VAL B 1 150 ? -9.531 18.953 19.734 1 98.12 150 VAL B O 1
ATOM 2866 N N . ILE B 1 151 ? -11.234 20.25 18.938 1 98.19 151 ILE B N 1
ATOM 2867 C CA . ILE B 1 151 ? -11.016 21.328 19.891 1 98.19 151 ILE B CA 1
ATOM 2868 C C . ILE B 1 151 ? -11.938 21.156 21.094 1 98.19 151 ILE B C 1
ATOM 2870 O O . ILE B 1 151 ? -13.141 20.969 20.938 1 98.19 151 ILE B O 1
ATOM 2874 N N . GLY B 1 152 ? -11.375 21.203 22.219 1 97.06 152 GLY B N 1
ATOM 2875 C CA . GLY B 1 152 ? -12.094 20.953 23.453 1 97.06 152 GLY B CA 1
ATOM 2876 C C . GLY B 1 152 ? -12.914 22.125 23.922 1 97.06 152 GLY B C 1
ATOM 2877 O O . GLY B 1 152 ? -12.82 23.219 23.359 1 97.06 152 GLY B O 1
ATOM 2878 N N . ASP B 1 153 ? -13.625 21.938 25.047 1 95.56 153 ASP B N 1
ATOM 2879 C CA . ASP B 1 153 ? -14.617 22.906 25.516 1 95.56 153 ASP B CA 1
ATOM 2880 C C . ASP B 1 153 ? -13.953 24.094 26.203 1 95.56 153 ASP B C 1
ATOM 2882 O O . ASP B 1 153 ? -14.578 25.141 26.406 1 95.56 153 ASP B O 1
ATOM 2886 N N . ASN B 1 154 ? -12.734 24.016 26.547 1 96 154 ASN B N 1
ATOM 2887 C CA . ASN B 1 154 ? -12.031 25.094 27.234 1 96 154 ASN B CA 1
ATOM 2888 C C . ASN B 1 154 ? -11.406 26.078 26.234 1 96 154 ASN B C 1
ATOM 2890 O O . ASN B 1 154 ? -10.586 26.906 26.609 1 96 154 ASN B O 1
ATOM 2894 N N . CYS B 1 155 ? -11.859 26 25.047 1 97.5 155 CYS B N 1
ATOM 2895 C CA . CYS B 1 155 ? -11.391 26.922 24.016 1 97.5 155 CYS B CA 1
ATOM 2896 C C . CYS B 1 155 ? -11.773 28.359 24.344 1 97.5 155 CYS B C 1
ATOM 2898 O O . CYS B 1 155 ? -12.914 28.641 24.719 1 97.5 155 CYS B O 1
ATOM 2900 N N . VAL B 1 156 ? -10.797 29.328 24.125 1 97.25 156 VAL B N 1
ATOM 2901 C CA . VAL B 1 156 ? -11.055 30.734 24.438 1 97.25 156 VAL B CA 1
ATOM 2902 C C . VAL B 1 156 ? -11.242 31.531 23.156 1 97.25 156 VAL B C 1
ATOM 2904 O O . VAL B 1 156 ? -11.117 32.75 23.156 1 97.25 156 VAL B O 1
ATOM 2907 N N . ALA B 1 157 ? -11.336 30.828 22.016 1 97.38 157 ALA B N 1
ATOM 2908 C CA . ALA B 1 157 ? -11.648 31.375 20.703 1 97.38 157 ALA B CA 1
ATOM 2909 C C . ALA B 1 157 ? -10.602 32.406 20.297 1 97.38 157 ALA B C 1
ATOM 2911 O O . ALA B 1 157 ? -10.945 33.469 19.734 1 97.38 157 ALA B O 1
ATOM 2912 N N . CYS B 1 158 ? -9.328 32.188 20.562 1 97.38 158 CYS B N 1
ATOM 2913 C CA . CYS B 1 158 ? -8.273 33.156 20.266 1 97.38 158 CYS B CA 1
ATOM 2914 C C . CYS B 1 158 ? -7.918 33.125 18.781 1 97.38 158 CYS B C 1
ATOM 2916 O O . CYS B 1 158 ? -7.289 34.062 18.281 1 97.38 158 CYS B O 1
ATOM 2918 N N . GLY B 1 159 ? -8.148 31.984 18.094 1 97.56 159 GLY B N 1
ATOM 2919 C CA . GLY B 1 159 ? -7.996 31.938 16.641 1 97.56 159 GLY B CA 1
ATOM 2920 C C . GLY B 1 159 ? -6.613 31.484 16.203 1 97.56 159 GLY B C 1
ATOM 2921 O O . GLY B 1 159 ? -6.355 31.328 15.008 1 97.56 159 GLY B O 1
ATOM 2922 N N . ILE B 1 160 ? -5.727 31.188 17.078 1 98.19 160 ILE B N 1
ATOM 2923 C CA . ILE B 1 160 ? -4.367 30.797 16.734 1 98.19 160 ILE B CA 1
ATOM 2924 C C . ILE B 1 160 ? -4.398 29.531 15.883 1 98.19 160 ILE B C 1
ATOM 2926 O O . ILE B 1 160 ? -3.656 29.406 14.906 1 98.19 160 ILE B O 1
ATOM 2930 N N . CYS B 1 161 ? -5.273 28.641 16.266 1 98.38 161 CYS B N 1
ATOM 2931 C CA . CYS B 1 161 ? -5.371 27.391 15.531 1 98.38 161 CYS B CA 1
ATOM 2932 C C . CYS B 1 161 ? -5.641 27.641 14.055 1 98.38 161 CYS B C 1
ATOM 2934 O O . CYS B 1 161 ? -5.031 27 13.188 1 98.38 161 CYS B O 1
ATOM 2936 N N . LYS B 1 162 ? -6.559 28.484 13.711 1 98.31 162 LYS B N 1
ATOM 2937 C CA . LYS B 1 162 ? -6.844 28.844 12.32 1 98.31 162 LYS B CA 1
ATOM 2938 C C . LYS B 1 162 ? -5.641 29.516 11.664 1 98.31 162 LYS B C 1
ATOM 2940 O O . LYS B 1 162 ? -5.289 29.203 10.523 1 98.31 162 LYS B O 1
ATOM 2945 N N . GLY B 1 163 ? -4.984 30.375 12.383 1 97.94 163 GLY B N 1
ATOM 2946 C CA . GLY B 1 163 ? -3.854 31.125 11.859 1 97.94 163 GLY B CA 1
ATOM 2947 C C . GLY B 1 163 ? -2.674 30.25 11.492 1 97.94 163 GLY B C 1
ATOM 2948 O O . GLY B 1 163 ? -1.932 30.562 10.555 1 97.94 163 GLY B O 1
ATOM 2949 N N . VAL B 1 164 ? -2.514 29.172 12.219 1 98.25 164 VAL B N 1
ATOM 2950 C CA . VAL B 1 164 ? -1.331 28.344 11.992 1 98.25 164 VAL B CA 1
ATOM 2951 C C . VAL B 1 164 ? -1.683 27.172 11.07 1 98.25 164 VAL B C 1
ATOM 2953 O O . VAL B 1 164 ? -0.8 26.438 10.633 1 98.25 164 VAL B O 1
ATOM 2956 N N . CYS B 1 165 ? -2.955 26.969 10.789 1 98.44 165 CYS B N 1
ATOM 2957 C CA . CYS B 1 165 ? -3.391 25.844 9.977 1 98.44 165 CYS B CA 1
ATOM 2958 C C . CYS B 1 165 ? -2.975 26.016 8.523 1 98.44 165 CYS B C 1
ATOM 2960 O O . CYS B 1 165 ? -3.312 27.031 7.898 1 98.44 165 CYS B O 1
ATOM 2962 N N . PRO B 1 166 ? -2.34 24.953 7.988 1 98 166 PRO B N 1
ATOM 2963 C CA . PRO B 1 166 ? -1.929 25.078 6.586 1 98 166 PRO B CA 1
ATOM 2964 C C . PRO B 1 166 ? -3.113 25.156 5.629 1 98 166 PRO B C 1
ATOM 2966 O O . PRO B 1 166 ? -2.965 25.625 4.496 1 98 166 PRO B O 1
ATOM 2969 N N . GLN B 1 167 ? -4.254 24.766 6.055 1 97.19 167 GLN B N 1
ATOM 2970 C CA . GLN B 1 167 ? -5.434 24.703 5.195 1 97.19 167 GLN B CA 1
ATOM 2971 C C . GLN B 1 167 ? -6.477 25.734 5.621 1 97.19 167 GLN B C 1
ATOM 2973 O O . GLN B 1 167 ? -7.555 25.812 5.031 1 97.19 167 GLN B O 1
ATOM 2978 N N . ASN B 1 168 ? -6.184 26.469 6.676 1 97.5 168 ASN B N 1
ATOM 2979 C CA . ASN B 1 168 ? -7.105 27.469 7.215 1 97.5 168 ASN B CA 1
ATOM 2980 C C . ASN B 1 168 ? -8.477 26.859 7.512 1 97.5 168 ASN B C 1
ATOM 2982 O O . ASN B 1 168 ? -9.508 27.438 7.16 1 97.5 168 ASN B O 1
ATOM 2986 N N . VAL B 1 169 ? -8.5 25.734 8.18 1 97.62 169 VAL B N 1
ATOM 2987 C CA . VAL B 1 169 ? -9.672 24.875 8.266 1 97.62 169 VAL B CA 1
ATOM 2988 C C . VAL B 1 169 ? -10.523 25.266 9.469 1 97.62 169 VAL B C 1
ATOM 2990 O O . VAL B 1 169 ? -11.75 25.344 9.375 1 97.62 169 VAL B O 1
ATOM 2993 N N . PRO B 1 170 ? -9.914 25.562 10.695 1 98.25 170 PRO B N 1
ATOM 2994 C CA . PRO B 1 170 ? -10.766 25.828 11.852 1 98.25 170 PRO B CA 1
ATOM 2995 C C . PRO B 1 170 ? -11.719 27 11.625 1 98.25 170 PRO B C 1
ATOM 2997 O O . PRO B 1 170 ? -11.344 28 11.008 1 98.25 170 PRO B O 1
ATOM 3000 N N . VAL B 1 171 ? -12.891 26.828 12.102 1 98.25 171 VAL B N 1
ATOM 3001 C CA . VAL B 1 171 ? -13.953 27.812 11.891 1 98.25 171 VAL B CA 1
ATOM 3002 C C . VAL B 1 171 ? -14.25 28.531 13.203 1 98.25 171 VAL B C 1
ATOM 3004 O O . VAL B 1 171 ? -14.367 27.906 14.25 1 98.25 171 VAL B O 1
ATOM 3007 N N . GLU B 1 172 ? -14.469 29.781 12.992 1 97.44 172 GLU B N 1
ATOM 3008 C CA . GLU B 1 172 ? -14.711 30.625 14.156 1 97.44 172 GLU B CA 1
ATOM 3009 C C . GLU B 1 172 ? -16.109 30.422 14.719 1 97.44 172 GLU B C 1
ATOM 3011 O O . GLU B 1 172 ? -17.078 30.266 13.961 1 97.44 172 GLU B O 1
ATOM 3016 N N . GLY B 1 173 ? -16.188 30.438 16.062 1 95.56 173 GLY B N 1
ATOM 3017 C CA . GLY B 1 173 ? -17.406 30.391 16.859 1 95.56 173 GLY B CA 1
ATOM 3018 C C . GLY B 1 173 ? -17.188 30.734 18.312 1 95.56 173 GLY B C 1
ATOM 3019 O O . GLY B 1 173 ? -16.25 31.469 18.656 1 95.56 173 GLY B O 1
ATOM 3020 N N . GLU B 1 174 ? -18.203 30.375 19.141 1 95 174 GLU B N 1
ATOM 3021 C CA . GLU B 1 174 ? -17.922 30.469 20.578 1 95 174 GLU B CA 1
ATOM 3022 C C . GLU B 1 174 ? -16.672 29.672 20.938 1 95 174 GLU B C 1
ATOM 3024 O O . GLU B 1 174 ? -15.852 30.125 21.734 1 95 174 GLU B O 1
ATOM 3029 N N . LYS B 1 175 ? -16.656 28.562 20.438 1 95.5 175 LYS B N 1
ATOM 3030 C CA . LYS B 1 175 ? -15.469 27.734 20.344 1 95.5 175 LYS B CA 1
ATOM 3031 C C . LYS B 1 175 ? -15.141 27.391 18.891 1 95.5 175 LYS B C 1
ATOM 3033 O O . LYS B 1 175 ? -16.047 27.234 18.062 1 95.5 175 LYS B O 1
ATOM 3038 N N . TYR B 1 176 ? -13.844 27.422 18.625 1 97.69 176 TYR B N 1
ATOM 3039 C CA . TYR B 1 176 ? -13.492 27.016 17.266 1 97.69 176 TYR B CA 1
ATOM 3040 C C . TYR B 1 176 ? -13.812 25.547 17.047 1 97.69 176 TYR B C 1
ATOM 3042 O O . TYR B 1 176 ? -13.883 24.766 17.984 1 97.69 176 TYR B O 1
ATOM 3050 N N . CYS B 1 177 ? -14.008 25.203 15.828 1 98.12 177 CYS B N 1
ATOM 3051 C CA . CYS B 1 177 ? -14.266 23.812 15.43 1 98.12 177 CYS B CA 1
ATOM 3052 C C . CYS B 1 177 ? -13.461 23.438 14.195 1 98.12 177 CYS B C 1
ATOM 3054 O O . CYS B 1 177 ? -13.258 24.281 13.305 1 98.12 177 CYS B O 1
ATOM 3056 N N . ILE B 1 178 ? -13.023 22.203 14.18 1 98.31 178 ILE B N 1
ATOM 3057 C CA . ILE B 1 178 ? -12.281 21.719 13.031 1 98.31 178 ILE B CA 1
ATOM 3058 C C . ILE B 1 178 ? -13.188 20.844 12.164 1 98.31 178 ILE B C 1
ATOM 3060 O O . ILE B 1 178 ? -13.539 19.719 12.555 1 98.31 178 ILE B O 1
ATOM 3064 N N . PRO B 1 179 ? -13.578 21.375 10.992 1 97.88 179 PRO B N 1
ATOM 3065 C CA . PRO B 1 179 ? -14.25 20.484 10.055 1 97.88 179 PRO B CA 1
ATOM 3066 C C . PRO B 1 179 ? -13.383 19.281 9.656 1 97.88 179 PRO B C 1
ATOM 3068 O O . PRO B 1 179 ? -12.352 19.453 9 1 97.88 179 PRO B O 1
ATOM 3071 N N . GLN B 1 180 ? -13.805 18.125 10.008 1 96.94 180 GLN B N 1
ATOM 3072 C CA . GLN B 1 180 ? -12.969 16.938 9.883 1 96.94 180 GLN B CA 1
ATOM 3073 C C . GLN B 1 180 ? -12.703 16.594 8.422 1 96.94 180 GLN B C 1
ATOM 3075 O O . GLN B 1 180 ? -11.648 16.047 8.094 1 96.94 180 GLN B O 1
ATOM 3080 N N . GLU B 1 181 ? -13.562 16.922 7.492 1 97.12 181 GLU B N 1
ATOM 3081 C CA . GLU B 1 181 ? -13.43 16.578 6.074 1 97.12 181 GLU B CA 1
ATOM 3082 C C . GLU B 1 181 ? -12.344 17.422 5.41 1 97.12 181 GLU B C 1
ATOM 3084 O O . GLU B 1 181 ? -11.945 17.141 4.277 1 97.12 181 GLU B O 1
ATOM 3089 N N . ASN B 1 182 ? -11.836 18.422 6.152 1 97.88 182 ASN B N 1
ATOM 3090 C CA . ASN B 1 182 ? -10.867 19.344 5.551 1 97.88 182 ASN B CA 1
ATOM 3091 C C . ASN B 1 182 ? -9.547 19.328 6.312 1 97.88 182 ASN B C 1
ATOM 3093 O O . ASN B 1 182 ? -8.641 20.109 6.008 1 97.88 182 ASN B O 1
ATOM 3097 N N . CYS B 1 183 ? -9.461 18.438 7.277 1 97.94 183 CYS B N 1
ATOM 3098 C CA . CYS B 1 183 ? -8.289 18.422 8.148 1 97.94 183 CYS B CA 1
ATOM 3099 C C . CYS B 1 183 ? -7.191 17.547 7.555 1 97.94 183 CYS B C 1
ATOM 3101 O O . CYS B 1 183 ? -7.438 16.391 7.191 1 97.94 183 CYS B O 1
ATOM 3103 N N . LEU B 1 184 ? -5.934 18 7.582 1 97.62 184 LEU B N 1
ATOM 3104 C CA . LEU B 1 184 ? -4.781 17.234 7.105 1 97.62 184 LEU B CA 1
ATOM 3105 C C . LEU B 1 184 ? -4.277 16.281 8.18 1 97.62 184 LEU B C 1
ATOM 3107 O O . LEU B 1 184 ? -3.465 15.391 7.895 1 97.62 184 LEU B O 1
ATOM 3111 N N . HIS B 1 185 ? -4.738 16.438 9.352 1 98.19 185 HIS B N 1
ATOM 3112 C CA . HIS B 1 185 ? -4.305 15.672 10.516 1 98.19 185 HIS B CA 1
ATOM 3113 C C . HIS B 1 185 ? -2.838 15.93 10.836 1 98.19 185 HIS B C 1
ATOM 3115 O O . HIS B 1 185 ? -2.156 15.07 11.391 1 98.19 185 HIS B O 1
ATOM 3121 N N . CYS B 1 186 ? -2.34 17.109 10.492 1 98.31 186 CYS B N 1
ATOM 3122 C CA . CYS B 1 186 ? -0.914 17.359 10.656 1 98.31 186 CYS B CA 1
ATOM 3123 C C . CYS B 1 186 ? -0.582 17.703 12.109 1 98.31 186 CYS B C 1
ATOM 3125 O O . CYS B 1 186 ? 0.569 17.562 12.531 1 98.31 186 CYS B O 1
ATOM 3127 N N . GLY B 1 187 ? -1.552 18.281 12.836 1 98.44 187 GLY B N 1
ATOM 3128 C CA . GLY B 1 187 ? -1.372 18.484 14.266 1 98.44 187 GLY B CA 1
ATOM 3129 C C . GLY B 1 187 ? -0.756 19.828 14.602 1 98.44 187 GLY B C 1
ATOM 3130 O O . GLY B 1 187 ? -0.433 20.094 15.758 1 98.44 187 GLY B O 1
ATOM 3131 N N . ARG B 1 188 ? -0.613 20.688 13.609 1 98.62 188 ARG B N 1
ATOM 3132 C CA . ARG B 1 188 ? 0.016 21.969 13.898 1 98.62 188 ARG B CA 1
ATOM 3133 C C . ARG B 1 188 ? -0.824 22.781 14.875 1 98.62 188 ARG B C 1
ATOM 3135 O O . ARG B 1 188 ? -0.289 23.391 15.805 1 98.62 188 ARG B O 1
ATOM 3142 N N . CYS B 1 189 ? -2.148 22.812 14.703 1 98.44 189 CYS B N 1
ATOM 3143 C CA . CYS B 1 189 ? -3.047 23.484 15.625 1 98.44 189 CYS B CA 1
ATOM 3144 C C . CYS B 1 189 ? -2.914 22.922 17.031 1 98.44 189 CYS B C 1
ATOM 3146 O O . CYS B 1 189 ? -2.918 23.672 18.016 1 98.44 189 CYS B O 1
ATOM 3148 N N . PHE B 1 190 ? -2.797 21.625 17.109 1 98.56 190 PHE B N 1
ATOM 3149 C CA . PHE B 1 190 ? -2.625 20.922 18.375 1 98.56 190 PHE B CA 1
ATOM 3150 C C . PHE B 1 190 ? -1.364 21.406 19.094 1 98.56 190 PHE B C 1
ATOM 3152 O O . PHE B 1 190 ? -1.397 21.703 20.281 1 98.56 190 PHE B O 1
ATOM 3159 N N . GLU B 1 191 ? -0.295 21.547 18.391 1 98.25 191 GLU B N 1
ATOM 3160 C CA . GLU B 1 191 ? 0.985 21.938 18.969 1 98.25 191 GLU B CA 1
ATOM 3161 C C . GLU B 1 191 ? 0.979 23.406 19.391 1 98.25 191 GLU B C 1
ATOM 3163 O O . GLU B 1 191 ? 1.709 23.797 20.297 1 98.25 191 GLU B O 1
ATOM 3168 N N . LYS B 1 192 ? 0.151 24.219 18.797 1 98.25 192 LYS B N 1
ATOM 3169 C CA . LYS B 1 192 ? 0.271 25.672 18.938 1 98.25 192 LYS B CA 1
ATOM 3170 C C . LYS B 1 192 ? -0.832 26.219 19.844 1 98.25 192 LYS B C 1
ATOM 3172 O O . LYS B 1 192 ? -0.808 27.391 20.219 1 98.25 192 LYS B O 1
ATOM 3177 N N . CYS B 1 193 ? -1.723 25.406 20.203 1 98.44 193 CYS B N 1
ATOM 3178 C CA . CYS B 1 193 ? -2.803 25.875 21.062 1 98.44 193 CYS B CA 1
ATOM 3179 C C . CYS B 1 193 ? -2.268 26.312 22.422 1 98.44 193 CYS B C 1
ATOM 3181 O O . CYS B 1 193 ? -1.736 25.5 23.172 1 98.44 193 CYS B O 1
ATOM 3183 N N . PRO B 1 194 ? -2.486 27.547 22.781 1 97.06 194 PRO B N 1
ATOM 3184 C CA . PRO B 1 194 ? -1.937 28.031 24.047 1 97.06 194 PRO B CA 1
ATOM 3185 C C . PRO B 1 194 ? -2.641 27.422 25.266 1 97.06 194 PRO B C 1
ATOM 3187 O O . PRO B 1 194 ? -2.07 27.375 26.359 1 97.06 194 PRO B O 1
ATOM 3190 N N . MET B 1 195 ? -3.863 26.938 25.047 1 96.94 195 MET B N 1
ATOM 3191 C CA . MET B 1 195 ? -4.641 26.359 26.141 1 96.94 195 MET B CA 1
ATOM 3192 C C . MET B 1 195 ? -4.449 24.844 26.203 1 96.94 195 MET B C 1
ATOM 3194 O O . MET B 1 195 ? -4.996 24.188 27.094 1 96.94 195 MET B O 1
ATOM 3198 N N . GLN B 1 196 ? -3.74 24.312 25.219 1 96.94 196 GLN B N 1
ATOM 3199 C CA . GLN B 1 196 ? -3.555 22.859 25.125 1 96.94 196 GLN B CA 1
ATOM 3200 C C . GLN B 1 196 ? -4.895 22.141 25.156 1 96.94 196 GLN B C 1
ATOM 3202 O O . GLN B 1 196 ? -5.051 21.141 25.875 1 96.94 196 GLN B O 1
ATOM 3207 N N . ASN B 1 197 ? -5.824 22.75 24.328 1 96.19 197 ASN B N 1
ATOM 3208 C CA . ASN B 1 197 ? -7.191 22.234 24.391 1 96.19 197 ASN B CA 1
ATOM 3209 C C . ASN B 1 197 ? -7.562 21.5 23.109 1 96.19 197 ASN B C 1
ATOM 3211 O O . ASN B 1 197 ? -8.742 21.406 22.766 1 96.19 197 ASN B O 1
ATOM 3215 N N . ILE B 1 198 ? -6.637 21.109 22.359 1 98.06 198 ILE B N 1
ATOM 3216 C CA . ILE B 1 198 ? -6.879 20.312 21.156 1 98.06 198 ILE B CA 1
ATOM 3217 C C . ILE B 1 198 ? -6.43 18.875 21.406 1 98.06 198 ILE B C 1
ATOM 3219 O O . ILE B 1 198 ? -5.348 18.641 21.938 1 98.06 198 ILE B O 1
ATOM 3223 N N . GLU B 1 199 ? -7.27 17.984 21.016 1 97.31 199 GLU B N 1
ATOM 3224 C CA . GLU B 1 199 ? -7.02 16.562 21.281 1 97.31 199 GLU B CA 1
ATOM 3225 C C . GLU B 1 199 ? -6.945 15.758 19.984 1 97.31 199 GLU B C 1
ATOM 3227 O O . GLU B 1 199 ? -7.711 16.016 19.062 1 97.31 199 GLU B O 1
ATOM 3232 N N . ARG B 1 200 ? -6.082 14.82 20.078 1 96.31 200 ARG B N 1
ATOM 3233 C CA . ARG B 1 200 ? -6.027 13.852 18.984 1 96.31 200 ARG B CA 1
ATOM 3234 C C . ARG B 1 200 ? -7.066 12.75 19.188 1 96.31 200 ARG B C 1
ATOM 3236 O O . ARG B 1 200 ? -7.246 12.25 20.297 1 96.31 200 ARG B O 1
ATOM 3243 N N . LEU B 1 201 ? -7.723 12.484 18.172 1 94.56 201 LEU B N 1
ATOM 3244 C CA . LEU B 1 201 ? -8.711 11.414 18.219 1 94.56 201 LEU B CA 1
ATOM 3245 C C . LEU B 1 201 ? -8.047 10.047 18.062 1 94.56 201 LEU B C 1
ATOM 3247 O O . LEU B 1 201 ? -7.023 9.922 17.375 1 94.56 201 LEU B O 1
#

Sequence (402 aa):
MITKEDCFNQLRDVIDAVLSTVDENGNPQSRIIDIMHIEDEKIYFLTGRGKDVYREIINHPKVSYLSLKDNKSIRISGEAYQLDDQKYWIDLMFDENKFLNNVYPGESRYILEPFCIENAEMEFFDLTQKPIFRKTFTLGNAKITPKGFVIGDNCVACGICKGVCPQNVPVEGEKYCIPQENCLHCGRCFEKCPMQNIERLMITKEDCFNQLRDVIDAVLSTVDENGNPQSRIIDIMHIEDEKIYFLTGRGKDVYREIINHPKVSYLSLKDNKSIRISGEAYQLDDQKYWIDLMFDENKFLNNVYPGESRYILEPFCIENAEMEFFDLTQKPIFRKTFTLGNAKITPKGFVIGDNCVACGICKGVCPQNVPVEGEKYCIPQENCLHCGRCFEKCPMQNIERL

InterPro domains:
  IPR011576 Pyridoxamine 5'-phosphate oxidase, N-terminal [PF01243] (17-92)
  IPR012349 FMN-binding split barrel [G3DSA:2.30.110.10] (3-146)
  IPR017896 4Fe-4S ferredoxin-type, iron-sulphur binding domain [PS51379] (146-175)
  IPR017896 4Fe-4S ferredoxin-type, iron-sulphur binding domain [PS51379] (178-201)
  IPR017900 4Fe-4S ferredoxin, iron-sulphur binding, conserved site [PS00198] (155-166)
  IPR017900 4Fe-4S ferredoxin, iron-sulphur binding, conserved site [PS00198] (183-194)

Radius of gyration: 22.91 Å; Cα contacts (8 Å, |Δi|>4): 912; chains: 2; bounding box: 46×71×47 Å

Nearest PDB structures (foldseek):
  6ymh-assembly1_BBB  TM=7.386E-01  e=5.142E-09  Escherichia coli K-12
  1jnw-assembly1_A-2  TM=7.405E-01  e=1.100E-08  Escherichia coli
  4hmt-assembly1_B  TM=7.323E-01  e=6.743E-08  Pseudomonas fluorescens
  1t9m-assembly1_B  TM=6.935E-01  e=1.077E-07  Pseudomonas aeruginosa
  1wv4-assembly1_A  TM=6.160E-01  e=2.172E-07  Escherichia coli

Organism: NCBI:txid230361

Foldseek 3Di:
DQDPVNVVVQLVVQQWKKKWFAAPVRDIDIDIWGFQDDDLLKTKTKDFCPDRVNVRCVVPQWMWIWDDDPQKIKIKTAGKDWDDPFVVVLVVSCVSPVVVCVVQNDPSSSSMTMIMGAWIKMKIWAVPDALTFMDIDTGDPHDDDDWAKWFAPPACQPCVLLVQAPRSAWDGDNHITGDRRRHPSPCRSCVPPPVNRMDTD/DQDPVNVVVQLVVQQWKKKWFAAPVRDIDIDIWGFQDDDLLKTKTKDFCPDRVNVRCVVPQWMWIWDDDPQKIKIKTAGKDWDDPFVVVLVVSCVSPVVVCVVQNDPSSSSMTMIMGAWIKMKIWAVPDALTFMDIDTGDPHDDDDWAKWFAPPACQPCVLLVQAPRSAWDGDNHITGDRRRHPSPCRSCVPPPVNRMDTD

pLDDT: mean 96.63, std 2.54, range [81.94, 98.94]

Secondary structure (DSSP, 8-state):
---HHHHHHHHHHH-EEEEEEE-TTS-EEEEEEE--EEETTEEEEEEETTSHHHHHHHH--EEEEEEEETTEEEEEEEEEEEPS-HHHHHHHHHHH-TTHHHHS-GGGGGGEEEEEEEEEEEEEEE-SSSS-EEEEEEETTPPP---SEEE-TT-----HHHHH-TT---B-SSS-B--GGG-----HHHHH-TT--EEE-/---HHHHHHHHHHH-EEEEEEE-TTS-EEEEEEE--EEETTEEEEEEETTSHHHHHHHH--EEEEEEEETTEEEEEEEEEEEPS-HHHHHHHHHHH-TTHHHHS-GGGGGGEEEEEEEEEEEEEEE-SSSS-EEEEEEETTPPP---SEEE-TT-----HHHHH-TT---B-SSS-B--GGG-----HHHHH-TT--EEE-